Protein AF-M8BC32-F1 (afdb_monomer_lite)

Radius of gyration: 75.26 Å; chains: 1; bounding box: 162×46×226 Å

Structure (mmCIF, N/CA/C/O backbone):
data_AF-M8BC32-F1
#
_entry.id   AF-M8BC32-F1
#
loop_
_atom_site.group_PDB
_atom_site.id
_atom_site.type_symbol
_atom_site.label_atom_id
_atom_site.label_alt_id
_atom_site.label_comp_id
_atom_site.label_asym_id
_atom_site.label_entity_id
_atom_site.label_seq_id
_atom_site.pdbx_PDB_ins_code
_atom_site.Cartn_x
_atom_site.Cartn_y
_atom_site.Cartn_z
_atom_site.occupancy
_atom_site.B_iso_or_equiv
_atom_site.auth_seq_id
_atom_site.auth_comp_id
_atom_site.auth_asym_id
_atom_site.auth_atom_id
_atom_site.pdbx_PDB_model_num
ATOM 1 N N . MET A 1 1 ? -4.905 -1.608 87.304 1.00 57.81 1 MET A N 1
ATOM 2 C CA . MET A 1 1 ? -4.437 -0.904 86.087 1.00 57.81 1 MET A CA 1
ATOM 3 C C . MET A 1 1 ? -4.771 -1.686 84.819 1.00 57.81 1 MET A C 1
ATOM 5 O O . MET A 1 1 ? -4.807 -1.094 83.753 1.00 57.81 1 MET A O 1
ATOM 9 N N . ASP A 1 2 ? -5.109 -2.972 84.925 1.00 69.81 2 ASP A N 1
ATOM 10 C CA . ASP A 1 2 ? -5.163 -3.875 83.770 1.00 69.81 2 ASP A CA 1
ATOM 11 C C . ASP A 1 2 ? -6.435 -3.742 82.923 1.00 69.81 2 ASP A C 1
ATOM 13 O O . ASP A 1 2 ? -6.373 -3.816 81.703 1.00 69.81 2 ASP A O 1
ATOM 17 N N . GLN A 1 3 ? -7.583 -3.441 83.533 1.00 74.31 3 GLN A N 1
ATOM 18 C CA . GLN A 1 3 ? -8.871 -3.386 82.825 1.00 74.31 3 GLN A CA 1
ATOM 19 C C . GLN A 1 3 ? -8.953 -2.249 81.789 1.00 74.31 3 GLN A C 1
ATOM 21 O O . GLN A 1 3 ? -9.568 -2.403 80.740 1.00 74.31 3 GLN A O 1
ATOM 26 N N . ARG A 1 4 ? -8.278 -1.122 82.049 1.00 81.44 4 ARG A N 1
ATOM 27 C CA . ARG A 1 4 ? -8.217 0.015 81.119 1.00 81.44 4 ARG A CA 1
ATOM 28 C C . ARG A 1 4 ? -7.263 -0.241 79.953 1.00 81.44 4 ARG A C 1
ATOM 30 O O . ARG A 1 4 ? -7.534 0.218 78.853 1.00 81.44 4 ARG A O 1
ATOM 37 N N . ASN A 1 5 ? -6.205 -1.019 80.173 1.00 80.56 5 ASN A N 1
ATOM 38 C CA . ASN A 1 5 ? -5.308 -1.446 79.100 1.00 80.56 5 ASN A CA 1
ATOM 39 C C . ASN A 1 5 ? -5.997 -2.436 78.154 1.00 80.56 5 ASN A C 1
ATOM 41 O O . ASN A 1 5 ? -5.794 -2.346 76.949 1.00 80.56 5 ASN A O 1
ATOM 45 N N . TYR A 1 6 ? -6.857 -3.322 78.674 1.00 84.19 6 TYR A N 1
ATOM 46 C CA . TYR A 1 6 ? -7.689 -4.185 77.828 1.00 84.19 6 TYR A CA 1
ATOM 47 C C . TYR A 1 6 ? -8.683 -3.385 76.985 1.00 84.19 6 TYR A C 1
ATOM 49 O O . TYR A 1 6 ? -8.809 -3.650 75.797 1.00 84.19 6 TYR A O 1
ATOM 57 N N . GLN A 1 7 ? -9.337 -2.375 77.566 1.00 84.44 7 GLN A N 1
ATOM 58 C CA . GLN A 1 7 ? -10.263 -1.522 76.817 1.00 84.44 7 GLN A CA 1
ATOM 59 C C . GLN A 1 7 ? -9.554 -0.751 75.693 1.00 84.44 7 GLN A C 1
ATOM 61 O O . GLN A 1 7 ? -10.041 -0.723 74.570 1.00 84.44 7 GLN A O 1
ATOM 66 N N . ILE A 1 8 ? -8.369 -0.200 75.977 1.00 84.56 8 ILE A N 1
ATOM 67 C CA . ILE A 1 8 ? -7.544 0.490 74.976 1.00 84.56 8 ILE A CA 1
ATOM 68 C C . ILE A 1 8 ? -7.103 -0.477 73.872 1.00 84.56 8 ILE A C 1
ATOM 70 O O . ILE A 1 8 ? -7.125 -0.107 72.708 1.00 84.56 8 ILE A O 1
ATOM 74 N N . ALA A 1 9 ? -6.732 -1.716 74.204 1.00 85.06 9 ALA A N 1
ATOM 75 C CA . ALA A 1 9 ? -6.360 -2.710 73.197 1.00 85.06 9 ALA A CA 1
ATOM 76 C C . ALA A 1 9 ? -7.530 -3.060 72.260 1.00 85.06 9 ALA A C 1
ATOM 78 O O . ALA A 1 9 ? -7.315 -3.239 71.066 1.00 85.06 9 ALA A O 1
ATOM 79 N N . ILE A 1 10 ? -8.758 -3.115 72.786 1.00 84.50 10 ILE A N 1
ATOM 80 C CA . ILE A 1 10 ? -9.965 -3.362 71.986 1.00 84.50 10 ILE A CA 1
ATOM 81 C C . ILE A 1 10 ? -10.270 -2.158 71.089 1.00 84.50 10 ILE A C 1
ATOM 83 O O . ILE A 1 10 ? -10.428 -2.336 69.888 1.00 84.50 10 ILE A O 1
ATOM 87 N N . GLU A 1 11 ? -10.276 -0.940 71.640 1.00 86.38 11 GLU A N 1
ATOM 88 C CA . GLU A 1 11 ? -10.515 0.290 70.867 1.00 86.38 11 GLU A CA 1
ATOM 89 C C . GLU A 1 11 ? -9.455 0.496 69.774 1.00 86.38 11 GLU A C 1
ATOM 91 O O . GLU A 1 11 ? -9.782 0.894 68.658 1.00 86.38 11 GLU A O 1
ATOM 96 N N . VAL A 1 12 ? -8.186 0.185 70.061 1.00 84.12 12 VAL A N 1
ATOM 97 C CA . VAL A 1 12 ? -7.106 0.221 69.065 1.00 84.12 12 VAL A CA 1
ATOM 98 C C . VAL A 1 12 ? -7.327 -0.839 67.985 1.00 84.12 12 VAL A C 1
ATOM 100 O O . VAL A 1 12 ? -7.211 -0.501 66.815 1.00 84.12 12 VAL A O 1
ATOM 103 N N . SER A 1 13 ? -7.720 -2.071 68.327 1.00 83.44 13 SER A N 1
ATOM 104 C CA . SER A 1 13 ? -8.059 -3.095 67.323 1.00 83.44 13 SER A CA 1
ATOM 105 C C . SER A 1 13 ? -9.276 -2.729 66.466 1.00 83.44 13 SER A C 1
ATOM 107 O O . SER A 1 13 ? -9.277 -3.007 65.270 1.00 83.44 13 SER A O 1
ATOM 109 N N . GLU A 1 14 ? -10.303 -2.099 67.037 1.00 82.50 14 GLU A N 1
ATOM 110 C CA . GLU A 1 14 ? -11.478 -1.632 66.287 1.00 82.50 14 GLU A CA 1
ATOM 111 C C . GLU A 1 14 ? -11.123 -0.473 65.344 1.00 82.50 14 GLU A C 1
ATOM 113 O O . GLU A 1 14 ? -11.560 -0.459 64.193 1.00 82.50 14 GLU A O 1
ATOM 118 N N . LEU A 1 15 ? -10.282 0.466 65.791 1.00 81.62 15 LEU A N 1
ATOM 119 C CA . LEU A 1 15 ? -9.769 1.549 64.948 1.00 81.62 15 LEU A CA 1
ATOM 120 C C . LEU A 1 15 ? -8.822 1.033 63.858 1.00 81.62 15 LEU A C 1
ATOM 122 O O . LEU A 1 15 ? -8.904 1.494 62.724 1.00 81.62 15 LEU A O 1
ATOM 126 N N . GLU A 1 16 ? -7.963 0.059 64.155 1.00 77.81 16 GLU A N 1
ATOM 127 C CA . GLU A 1 16 ? -7.108 -0.599 63.159 1.00 77.81 16 GLU A CA 1
ATOM 128 C C . GLU A 1 16 ? -7.942 -1.346 62.109 1.00 77.81 16 GLU A C 1
ATOM 130 O O . GLU A 1 16 ? -7.638 -1.260 60.920 1.00 77.81 16 GLU A O 1
ATOM 135 N N . ALA A 1 17 ? -9.032 -2.004 62.514 1.00 74.44 17 ALA A N 1
ATOM 136 C CA . ALA A 1 17 ? -9.960 -2.664 61.596 1.00 74.44 17 ALA A CA 1
ATOM 137 C C . ALA A 1 17 ? -10.772 -1.675 60.740 1.00 74.44 17 ALA A C 1
ATOM 139 O O . ALA A 1 17 ? -11.082 -1.986 59.594 1.00 74.44 17 ALA A O 1
ATOM 140 N N . ALA A 1 18 ? -11.103 -0.492 61.270 1.00 72.94 18 ALA A N 1
ATOM 141 C CA . ALA A 1 18 ? -11.827 0.552 60.540 1.00 72.94 18 ALA A CA 1
ATOM 142 C C . ALA A 1 18 ? -10.930 1.381 59.601 1.00 72.94 18 ALA A C 1
ATOM 144 O O . ALA A 1 18 ? -11.410 1.917 58.604 1.00 72.94 18 ALA A O 1
ATOM 145 N N . VAL A 1 19 ? -9.638 1.514 59.923 1.00 72.62 19 VAL A N 1
ATOM 146 C CA . VAL A 1 19 ? -8.642 2.221 59.097 1.00 72.62 19 VAL A CA 1
ATOM 147 C C . VAL A 1 19 ? -8.053 1.307 58.020 1.00 72.62 19 VAL A C 1
ATOM 149 O O . VAL A 1 19 ? -7.638 1.794 56.967 1.00 72.62 19 VAL A O 1
ATOM 152 N N . ALA A 1 20 ? -8.021 -0.009 58.247 1.00 68.88 20 ALA A N 1
ATOM 153 C CA . ALA A 1 20 ? -7.643 -0.964 57.219 1.00 68.88 20 ALA A CA 1
ATOM 154 C C . ALA A 1 20 ? -8.700 -0.959 56.096 1.00 68.88 20 ALA A C 1
ATOM 156 O O . ALA A 1 20 ? -9.866 -1.257 56.364 1.00 68.88 20 ALA A O 1
ATOM 157 N N . PRO A 1 21 ? -8.331 -0.639 54.839 1.00 64.62 21 PRO A N 1
ATOM 158 C CA . PRO A 1 21 ? -9.264 -0.771 53.730 1.00 64.62 21 PRO A CA 1
ATOM 159 C C . PRO A 1 21 ? -9.751 -2.225 53.667 1.00 64.62 21 PRO A C 1
ATOM 161 O O . PRO A 1 21 ? -8.945 -3.142 53.876 1.00 64.62 21 PRO A O 1
ATOM 164 N N . PRO A 1 22 ? -11.047 -2.467 53.398 1.00 70.94 22 PRO A N 1
ATOM 165 C CA . PRO A 1 22 ? -11.573 -3.819 53.346 1.00 70.94 22 PRO A CA 1
ATOM 166 C C . PRO A 1 22 ? -10.760 -4.635 52.328 1.00 70.94 22 PRO A C 1
ATOM 168 O O . PRO A 1 22 ? -10.463 -4.144 51.233 1.00 70.94 22 PRO A O 1
ATOM 171 N N . PRO A 1 23 ? -10.374 -5.880 52.661 1.00 70.88 23 PRO A N 1
ATOM 172 C CA . PRO A 1 23 ? -9.432 -6.664 51.861 1.00 70.88 23 PRO A CA 1
ATOM 173 C C . PRO A 1 23 ? -9.908 -6.844 50.413 1.00 70.88 23 PRO A C 1
ATOM 175 O O . PRO A 1 23 ? -9.095 -6.847 49.495 1.00 70.88 23 PRO A O 1
ATOM 178 N N . ALA A 1 24 ? -11.225 -6.885 50.197 1.00 73.44 24 ALA A N 1
ATOM 179 C CA . ALA A 1 24 ? -11.831 -6.960 48.872 1.00 73.44 24 ALA A CA 1
ATOM 180 C C . ALA A 1 24 ? -11.574 -5.712 48.002 1.00 73.44 24 ALA A C 1
ATOM 182 O O . ALA A 1 24 ? -11.298 -5.850 46.811 1.00 73.44 24 ALA A O 1
ATOM 183 N N . GLU A 1 25 ? -11.627 -4.502 48.570 1.00 78.81 25 GLU A N 1
ATOM 184 C CA . GLU A 1 25 ? -11.363 -3.260 47.826 1.00 78.81 25 GLU A CA 1
ATOM 185 C C . GLU A 1 25 ? -9.873 -3.097 47.532 1.00 78.81 25 GLU A C 1
ATOM 187 O O . GLU A 1 25 ? -9.503 -2.739 46.416 1.00 78.81 25 GLU A O 1
ATOM 192 N N . SER A 1 26 ? -9.013 -3.428 48.500 1.00 78.50 26 SER A N 1
ATOM 193 C CA . SER A 1 26 ? -7.557 -3.426 48.314 1.00 78.50 26 SER A CA 1
ATOM 194 C C . SER A 1 26 ? -7.128 -4.411 47.220 1.00 78.50 26 SER A C 1
ATOM 196 O O . SER A 1 26 ? -6.358 -4.060 46.327 1.00 78.50 26 SER A O 1
ATOM 198 N N . GLU A 1 27 ? -7.695 -5.622 47.209 1.00 84.12 27 GLU A N 1
ATOM 199 C CA . GLU A 1 27 ? -7.459 -6.593 46.139 1.00 84.12 27 GLU A CA 1
ATOM 200 C C . GLU A 1 27 ? -8.025 -6.136 44.790 1.00 84.12 27 GLU A C 1
ATOM 202 O O . GLU A 1 27 ? -7.376 -6.326 43.764 1.00 84.12 27 GLU A O 1
ATOM 207 N N . SER A 1 28 ? -9.216 -5.529 44.762 1.00 86.00 28 SER A N 1
ATOM 208 C CA . SER A 1 28 ? -9.818 -5.000 43.530 1.00 86.00 28 SER A CA 1
ATOM 209 C C . SER A 1 28 ? -8.976 -3.876 42.924 1.00 86.00 28 SER A C 1
ATOM 211 O O . SER A 1 28 ? -8.734 -3.860 41.717 1.00 86.00 28 SER A O 1
ATOM 213 N N . LEU A 1 29 ? -8.500 -2.947 43.755 1.00 86.75 29 LEU A N 1
ATOM 214 C CA . LEU A 1 29 ? -7.602 -1.874 43.336 1.00 86.75 29 LEU A CA 1
ATOM 215 C C . LEU A 1 29 ? -6.247 -2.429 42.896 1.00 86.75 29 LEU A C 1
ATOM 217 O O . LEU A 1 29 ? -5.724 -1.992 41.877 1.00 86.75 29 LEU A O 1
ATOM 221 N N . SER A 1 30 ? -5.704 -3.426 43.601 1.00 89.25 30 SER A N 1
ATOM 222 C CA . SER A 1 30 ? -4.452 -4.081 43.211 1.00 89.25 30 SER A CA 1
ATOM 223 C C . SER A 1 30 ? -4.571 -4.818 41.875 1.00 89.25 30 SER A C 1
ATOM 225 O O . SER A 1 30 ? -3.627 -4.779 41.090 1.00 89.25 30 SER A O 1
ATOM 227 N N . ARG A 1 31 ? -5.709 -5.473 41.598 1.00 90.75 31 ARG A N 1
ATOM 228 C CA . ARG A 1 31 ? -5.979 -6.102 40.293 1.00 90.75 31 ARG A CA 1
ATOM 229 C C . ARG A 1 31 ? -6.083 -5.043 39.196 1.00 90.75 31 ARG A C 1
ATOM 231 O O . ARG A 1 31 ? -5.357 -5.128 38.218 1.00 90.75 31 ARG A O 1
ATOM 238 N N . SER A 1 32 ? -6.873 -3.991 39.416 1.00 92.44 32 SER A N 1
ATOM 239 C CA . SER A 1 32 ? -7.025 -2.877 38.466 1.00 92.44 32 SER A CA 1
ATOM 240 C C . SER A 1 32 ? -5.700 -2.165 38.160 1.00 92.44 32 SER A C 1
ATOM 242 O O . SER A 1 32 ? -5.402 -1.875 37.003 1.00 92.44 32 SER A O 1
ATOM 244 N N . LEU A 1 33 ? -4.862 -1.922 39.174 1.00 91.69 33 LEU A N 1
ATOM 245 C CA . LEU A 1 33 ? -3.521 -1.367 38.980 1.00 91.69 33 LEU A CA 1
ATOM 246 C C . LEU A 1 33 ? -2.633 -2.315 38.174 1.00 91.69 33 LEU A C 1
ATOM 248 O O . LEU A 1 33 ? -1.981 -1.861 37.243 1.00 91.69 33 LEU A O 1
ATOM 252 N N . SER A 1 34 ? -2.654 -3.615 38.478 1.00 93.88 34 SER A N 1
ATOM 253 C CA . SER A 1 34 ? -1.915 -4.622 37.708 1.00 93.88 34 SER A CA 1
ATOM 254 C C . SER A 1 34 ? -2.356 -4.664 36.242 1.00 93.88 34 SER A C 1
ATOM 256 O O . SER A 1 34 ? -1.508 -4.752 35.356 1.00 93.88 34 SER A O 1
ATOM 258 N N . ASP A 1 35 ? -3.660 -4.569 35.975 1.00 93.81 35 ASP A N 1
ATOM 259 C CA . ASP A 1 35 ? -4.208 -4.556 34.616 1.00 93.81 35 ASP A CA 1
ATOM 260 C C . ASP A 1 35 ? -3.777 -3.292 33.855 1.00 93.81 35 ASP A C 1
ATOM 262 O O . ASP A 1 35 ? -3.344 -3.368 32.705 1.00 93.81 35 ASP A O 1
ATOM 266 N N . ARG A 1 36 ? -3.811 -2.123 34.511 1.00 93.44 36 ARG A N 1
ATOM 267 C CA . ARG A 1 36 ? -3.325 -0.860 33.929 1.00 93.44 36 ARG A CA 1
ATOM 268 C C . ARG A 1 36 ? -1.818 -0.860 33.703 1.00 93.44 36 ARG A C 1
ATOM 270 O O . ARG A 1 36 ? -1.356 -0.326 32.701 1.00 93.44 36 ARG A O 1
ATOM 277 N N . GLU A 1 37 ? -1.044 -1.455 34.601 1.00 95.12 37 GLU A N 1
ATOM 278 C CA . GLU A 1 37 ? 0.407 -1.591 34.460 1.00 95.12 37 GLU A CA 1
ATOM 279 C C . GLU A 1 37 ? 0.766 -2.518 33.286 1.00 95.12 37 GLU A C 1
ATOM 281 O O . GLU A 1 37 ? 1.699 -2.231 32.528 1.00 95.12 37 GLU A O 1
ATOM 286 N N . ALA A 1 38 ? -0.017 -3.583 33.079 1.00 94.94 38 ALA A N 1
ATOM 287 C CA . ALA A 1 38 ? 0.089 -4.448 31.908 1.00 94.94 38 ALA A CA 1
ATOM 288 C C . ALA A 1 38 ? -0.270 -3.707 30.606 1.00 94.94 38 ALA A C 1
ATOM 290 O O . ALA A 1 38 ? 0.480 -3.793 29.636 1.00 94.94 38 ALA A O 1
ATOM 291 N N . GLU A 1 39 ? -1.353 -2.922 30.592 1.00 95.88 39 GLU A N 1
ATOM 292 C CA . GLU A 1 39 ? -1.764 -2.104 29.438 1.00 95.88 39 GLU A CA 1
ATOM 293 C C . GLU A 1 39 ? -0.714 -1.035 29.087 1.00 95.88 39 GLU A C 1
ATOM 295 O O . GLU A 1 39 ? -0.328 -0.889 27.929 1.00 95.88 39 GLU A O 1
ATOM 300 N N . ILE A 1 40 ? -0.173 -0.336 30.090 1.00 95.00 40 ILE A N 1
ATOM 301 C CA . ILE A 1 40 ? 0.920 0.631 29.910 1.00 95.00 40 ILE A CA 1
ATOM 302 C C . ILE A 1 40 ? 2.170 -0.056 29.354 1.00 95.00 40 ILE A C 1
ATOM 304 O O . ILE A 1 40 ? 2.867 0.526 28.524 1.00 95.00 40 ILE A O 1
ATOM 308 N N . SER A 1 41 ? 2.472 -1.274 29.805 1.00 95.25 41 SER A N 1
ATOM 309 C CA . SER A 1 41 ? 3.624 -2.030 29.305 1.00 95.25 41 SER A CA 1
ATOM 310 C C . SER A 1 41 ? 3.426 -2.428 27.842 1.00 95.25 41 SER A C 1
ATOM 312 O O . SER A 1 41 ? 4.317 -2.191 27.033 1.00 95.25 41 SER A O 1
ATOM 314 N N . ALA A 1 42 ? 2.234 -2.909 27.478 1.00 95.88 42 ALA A N 1
ATOM 315 C CA . ALA A 1 42 ? 1.892 -3.224 26.092 1.00 95.88 42 ALA A CA 1
ATOM 316 C C . ALA A 1 42 ? 1.975 -1.991 25.173 1.00 95.88 42 ALA A C 1
ATOM 318 O O . ALA A 1 42 ? 2.574 -2.060 24.103 1.00 95.88 42 ALA A O 1
ATOM 319 N N . LEU A 1 43 ? 1.447 -0.842 25.610 1.00 95.69 43 LEU A N 1
ATOM 320 C CA . LEU A 1 43 ? 1.538 0.412 24.854 1.00 95.69 43 LEU A CA 1
ATOM 321 C C . LEU A 1 43 ? 2.986 0.899 24.707 1.00 95.69 43 LEU A C 1
ATOM 323 O O . LEU A 1 43 ? 3.355 1.416 23.656 1.00 95.69 43 LEU A O 1
ATOM 327 N N . ARG A 1 44 ? 3.828 0.734 25.735 1.00 96.69 44 ARG A N 1
ATOM 328 C CA . ARG A 1 44 ? 5.263 1.060 25.646 1.00 96.69 44 ARG A CA 1
ATOM 329 C C . ARG A 1 44 ? 5.978 0.179 24.627 1.00 96.69 44 ARG A C 1
ATOM 331 O O . ARG A 1 44 ? 6.777 0.701 23.853 1.00 96.69 44 ARG A O 1
ATOM 338 N N . ASP A 1 45 ? 5.675 -1.115 24.606 1.00 96.00 45 ASP A N 1
ATOM 339 C CA . ASP A 1 45 ? 6.234 -2.047 23.624 1.00 96.00 45 ASP A CA 1
ATOM 340 C C . ASP A 1 45 ? 5.778 -1.698 22.198 1.00 96.00 45 ASP A C 1
ATOM 342 O O . ASP A 1 45 ? 6.574 -1.741 21.256 1.00 96.00 45 ASP A O 1
ATOM 346 N N . GLU A 1 46 ? 4.518 -1.286 22.029 1.00 96.69 46 GLU A N 1
ATOM 347 C CA . GLU A 1 46 ? 3.987 -0.829 20.743 1.00 96.69 46 GLU A CA 1
ATOM 348 C C . GLU A 1 46 ? 4.660 0.466 20.268 1.00 96.69 46 GLU A C 1
ATOM 350 O O . GLU A 1 46 ? 5.100 0.542 19.119 1.00 96.69 46 GLU A O 1
ATOM 355 N N . VAL A 1 47 ? 4.822 1.457 21.151 1.00 94.94 47 VAL A N 1
ATOM 356 C CA . VAL A 1 47 ? 5.547 2.701 20.846 1.00 94.94 47 VAL A CA 1
ATOM 357 C C . VAL A 1 47 ? 6.991 2.398 20.450 1.00 94.94 47 VAL A C 1
ATOM 359 O O . VAL A 1 47 ? 7.433 2.861 19.402 1.00 94.94 47 VAL A O 1
ATOM 362 N N . ALA A 1 48 ? 7.697 1.552 21.204 1.00 95.81 48 ALA A N 1
ATOM 363 C CA . ALA A 1 48 ? 9.062 1.150 20.871 1.00 95.81 48 ALA A CA 1
ATOM 364 C C . ALA A 1 48 ? 9.138 0.415 19.517 1.00 95.81 48 ALA A C 1
ATOM 366 O O . ALA A 1 48 ? 10.077 0.612 18.742 1.00 95.81 48 ALA A O 1
ATOM 367 N N . SER A 1 49 ? 8.135 -0.411 19.194 1.00 95.88 49 SER A N 1
ATOM 368 C CA . SER A 1 49 ? 8.028 -1.070 17.887 1.00 95.88 49 SER A CA 1
ATOM 369 C C . SER A 1 49 ? 7.832 -0.067 16.746 1.00 95.88 49 SER A C 1
ATOM 371 O O . SER A 1 49 ? 8.462 -0.196 15.692 1.00 95.88 49 SER A O 1
ATOM 373 N N . LEU A 1 50 ? 6.971 0.935 16.935 1.00 91.88 50 LEU A N 1
ATOM 374 C CA . LEU A 1 50 ? 6.717 1.984 15.946 1.00 91.88 50 LEU A CA 1
ATOM 375 C C . LEU A 1 50 ? 7.932 2.899 15.758 1.00 91.88 50 LEU A C 1
ATOM 377 O O . LEU A 1 50 ? 8.288 3.191 14.617 1.00 91.88 50 LEU A O 1
ATOM 381 N N . GLU A 1 51 ? 8.615 3.277 16.839 1.00 91.25 51 GLU A N 1
ATOM 382 C CA . GLU A 1 51 ? 9.878 4.023 16.792 1.00 91.25 51 GLU A CA 1
ATOM 383 C C . GLU A 1 51 ? 10.947 3.247 16.012 1.00 91.25 51 GLU A C 1
ATOM 385 O O . GLU A 1 51 ? 11.544 3.789 15.083 1.00 91.25 51 GLU A O 1
ATOM 390 N N . ALA A 1 52 ? 11.113 1.946 16.279 1.00 91.75 52 ALA A N 1
ATOM 391 C CA . ALA A 1 52 ? 12.052 1.103 15.537 1.00 91.75 52 ALA A CA 1
ATOM 392 C C . ALA A 1 52 ? 11.711 1.008 14.036 1.00 91.75 52 ALA A C 1
ATOM 394 O O . ALA A 1 52 ? 12.608 1.014 13.188 1.00 91.75 52 ALA A O 1
ATOM 395 N N . LYS A 1 53 ? 10.420 0.949 13.679 1.00 92.00 53 LYS A N 1
ATOM 396 C CA . LYS A 1 53 ? 9.973 0.982 12.274 1.00 92.00 53 LYS A CA 1
ATOM 397 C C . LYS A 1 53 ? 10.254 2.335 11.619 1.00 92.00 53 LYS A C 1
ATOM 399 O O . LYS A 1 53 ? 10.700 2.360 10.473 1.00 92.00 53 LYS A O 1
ATOM 404 N N . MET A 1 54 ? 10.026 3.444 12.324 1.00 87.25 54 MET A N 1
ATOM 405 C CA . MET A 1 54 ? 10.357 4.785 11.833 1.00 87.25 54 MET A CA 1
ATOM 406 C C . MET A 1 54 ? 11.862 4.948 11.611 1.00 87.25 54 MET A C 1
ATOM 408 O O . MET A 1 54 ? 12.284 5.443 10.565 1.00 87.25 54 MET A O 1
ATOM 412 N N . ASP A 1 55 ? 12.674 4.481 12.556 1.00 87.62 55 ASP A N 1
ATOM 413 C CA . ASP A 1 55 ? 14.132 4.496 12.467 1.00 87.62 55 ASP A CA 1
ATOM 414 C C . ASP A 1 55 ? 14.627 3.691 11.257 1.00 87.62 55 ASP A C 1
ATOM 416 O O . ASP A 1 55 ? 15.495 4.155 10.515 1.00 87.62 55 ASP A O 1
ATOM 420 N N . ALA A 1 56 ? 14.017 2.530 10.993 1.00 89.31 56 ALA A N 1
ATOM 421 C CA . ALA A 1 56 ? 14.321 1.705 9.826 1.00 89.31 56 ALA A CA 1
ATOM 422 C C . ALA A 1 56 ? 13.930 2.363 8.485 1.00 89.31 56 ALA A C 1
ATOM 424 O O . ALA A 1 56 ? 14.540 2.061 7.458 1.00 89.31 56 ALA A O 1
ATOM 425 N N . GLN A 1 57 ? 12.948 3.272 8.467 1.00 87.94 57 GLN A N 1
ATOM 426 C CA . GLN A 1 57 ? 12.529 3.994 7.257 1.00 87.94 57 GLN A CA 1
ATOM 427 C C . GLN A 1 57 ? 13.405 5.214 6.930 1.00 87.94 57 GLN A C 1
ATOM 429 O O . GLN A 1 57 ? 13.485 5.601 5.762 1.00 87.94 57 GLN A O 1
ATOM 434 N N . ARG A 1 58 ? 14.105 5.801 7.912 1.00 87.62 58 ARG A N 1
ATOM 435 C CA . ARG A 1 58 ? 15.009 6.949 7.690 1.00 87.62 58 ARG A CA 1
ATOM 436 C C . ARG A 1 58 ? 16.057 6.733 6.586 1.00 87.62 58 ARG A C 1
ATOM 438 O O . ARG A 1 58 ? 16.159 7.612 5.728 1.00 87.62 58 ARG A O 1
ATOM 445 N N . PRO A 1 59 ? 16.810 5.612 6.532 1.00 89.69 59 PRO A N 1
ATOM 446 C CA . PRO A 1 59 ? 17.786 5.399 5.463 1.00 89.69 59 PRO A CA 1
ATOM 447 C C . PRO A 1 59 ? 17.128 5.281 4.084 1.00 89.69 59 PRO A C 1
ATOM 449 O O . PRO A 1 59 ? 17.654 5.817 3.114 1.00 89.69 59 PRO A O 1
ATOM 452 N N . VAL A 1 60 ? 15.945 4.662 3.997 1.00 90.25 60 VAL A N 1
ATOM 453 C CA . VAL A 1 60 ? 15.198 4.529 2.735 1.00 90.25 60 VAL A CA 1
ATOM 454 C C . VAL A 1 60 ? 14.786 5.902 2.202 1.00 90.25 60 VAL A C 1
ATOM 456 O O . VAL A 1 60 ? 14.948 6.190 1.019 1.00 90.25 60 VAL A O 1
ATOM 459 N N . LEU A 1 61 ? 14.297 6.778 3.080 1.00 89.06 61 LEU A N 1
ATOM 460 C CA . LEU A 1 61 ? 13.952 8.160 2.742 1.00 89.06 61 LEU A CA 1
ATOM 461 C C . LEU A 1 61 ? 15.168 8.971 2.285 1.00 89.06 61 LEU A C 1
ATOM 463 O O . LEU A 1 61 ? 15.090 9.682 1.282 1.00 89.06 61 LEU A O 1
ATOM 467 N N . ALA A 1 62 ? 16.300 8.837 2.978 1.00 88.69 62 ALA A N 1
ATOM 468 C CA . ALA A 1 62 ? 17.543 9.494 2.588 1.00 88.69 62 ALA A CA 1
ATOM 469 C C . ALA A 1 62 ? 18.024 9.026 1.200 1.00 88.69 62 ALA A C 1
ATOM 471 O O . ALA A 1 62 ? 18.398 9.850 0.360 1.00 88.69 62 ALA A O 1
ATOM 472 N N . GLU A 1 63 ? 17.953 7.721 0.920 1.00 90.69 63 GLU A N 1
ATOM 473 C CA . GLU A 1 63 ? 18.270 7.158 -0.396 1.00 90.69 63 GLU A CA 1
ATOM 474 C C . GLU A 1 63 ? 17.324 7.667 -1.490 1.00 90.69 63 GLU A C 1
ATOM 476 O O . GLU A 1 63 ? 17.788 8.042 -2.568 1.00 90.69 63 GLU A O 1
ATOM 481 N N . GLN A 1 64 ? 16.015 7.738 -1.225 1.00 91.12 64 GLN A N 1
ATOM 482 C CA . GLN A 1 64 ? 15.030 8.260 -2.178 1.00 91.12 64 GLN A CA 1
ATOM 483 C C . GLN A 1 64 ? 15.296 9.723 -2.544 1.00 91.12 64 GLN A C 1
ATOM 485 O O . GLN A 1 64 ? 15.324 10.054 -3.730 1.00 91.12 64 GLN A O 1
ATOM 490 N N . ILE A 1 65 ? 15.553 10.581 -1.552 1.00 90.12 65 ILE A N 1
ATOM 491 C CA . ILE A 1 65 ? 15.903 11.992 -1.775 1.00 90.12 65 ILE A CA 1
ATOM 492 C C . ILE A 1 65 ? 17.191 12.091 -2.605 1.00 90.12 65 ILE A C 1
ATOM 494 O O . ILE A 1 65 ? 17.252 12.851 -3.573 1.00 90.12 65 ILE A O 1
ATOM 498 N N . GLY A 1 66 ? 18.201 11.275 -2.286 1.00 89.81 66 GLY A N 1
ATOM 499 C CA . GLY A 1 66 ? 19.447 11.212 -3.052 1.00 89.81 66 GLY A CA 1
ATOM 500 C C . GLY A 1 66 ? 19.244 10.753 -4.501 1.00 89.81 66 GLY A C 1
ATOM 501 O O . GLY A 1 66 ? 19.846 11.304 -5.423 1.00 89.81 66 GLY A O 1
ATOM 502 N N . CYS A 1 67 ? 18.375 9.769 -4.734 1.00 91.00 67 CYS A N 1
ATOM 503 C CA . CYS A 1 67 ? 18.012 9.309 -6.074 1.00 91.00 67 CYS A CA 1
ATOM 504 C C . CYS A 1 67 ? 17.258 10.379 -6.870 1.00 91.00 67 CYS A C 1
ATOM 506 O O . CYS A 1 67 ? 17.618 10.624 -8.019 1.00 91.00 67 CYS A O 1
ATOM 508 N N . ALA A 1 68 ? 16.269 11.042 -6.267 1.00 91.31 68 ALA A N 1
ATOM 509 C CA . ALA A 1 68 ? 15.519 12.115 -6.915 1.00 91.31 68 ALA A CA 1
ATOM 510 C C . ALA A 1 68 ? 16.432 13.281 -7.322 1.00 91.31 68 ALA A C 1
ATOM 512 O O . ALA A 1 68 ? 16.341 13.766 -8.448 1.00 91.31 68 ALA A O 1
ATOM 513 N N . SER A 1 69 ? 17.367 13.664 -6.446 1.00 89.94 69 SER A N 1
ATOM 514 C CA . SER A 1 69 ? 18.355 14.710 -6.726 1.00 89.94 69 SER A CA 1
ATOM 515 C C . SER A 1 69 ? 19.274 14.347 -7.901 1.00 89.94 69 SER A C 1
ATOM 517 O O . SER A 1 69 ? 19.403 15.113 -8.854 1.00 89.94 69 SER A O 1
ATOM 519 N N . ARG A 1 70 ? 19.834 13.127 -7.907 1.00 91.94 70 ARG A N 1
ATOM 520 C CA . ARG A 1 70 ? 20.672 12.649 -9.024 1.00 91.94 70 ARG A CA 1
ATOM 521 C C . ARG A 1 70 ? 19.912 12.600 -10.346 1.00 91.94 70 ARG A C 1
ATOM 523 O O . ARG A 1 70 ? 20.429 13.068 -11.354 1.00 91.94 70 ARG A O 1
ATOM 530 N N . LEU A 1 71 ? 18.687 12.068 -10.339 1.00 91.94 71 LEU A N 1
ATOM 531 C CA . LEU A 1 71 ? 17.842 12.018 -11.534 1.00 91.94 71 LEU A CA 1
ATOM 532 C C . LEU A 1 71 ? 17.557 13.420 -12.074 1.00 91.94 71 LEU A C 1
ATOM 534 O O . LEU A 1 71 ? 17.642 13.640 -13.280 1.00 91.94 71 LEU A O 1
ATOM 538 N N . TYR A 1 72 ? 17.251 14.369 -11.191 1.00 92.38 72 TYR A N 1
ATOM 539 C CA . TYR A 1 72 ? 17.045 15.764 -11.562 1.00 92.38 72 TYR A CA 1
ATOM 540 C C . TYR A 1 72 ? 18.284 16.355 -12.253 1.00 92.38 72 TYR A C 1
ATOM 542 O O . TYR A 1 72 ? 18.169 16.919 -13.344 1.00 92.38 72 TYR A O 1
ATOM 550 N N . ASP A 1 73 ? 19.470 16.177 -11.666 1.00 90.69 73 ASP A N 1
ATOM 551 C CA . ASP A 1 73 ? 20.725 16.709 -12.207 1.00 90.69 73 ASP A CA 1
ATOM 552 C C . ASP A 1 73 ? 21.100 16.072 -13.555 1.00 90.69 73 ASP A C 1
ATOM 554 O O . ASP A 1 73 ? 21.508 16.772 -14.486 1.00 90.69 73 ASP A O 1
ATOM 558 N N . GLU A 1 74 ? 20.939 14.754 -13.693 1.00 93.25 74 GLU A N 1
ATOM 559 C CA . GLU A 1 74 ? 21.190 14.029 -14.944 1.00 93.25 74 GLU A CA 1
ATOM 560 C C . GLU A 1 74 ? 20.231 14.473 -16.055 1.00 93.25 74 GLU A C 1
ATOM 562 O O . GLU A 1 74 ? 20.654 14.775 -17.174 1.00 93.25 74 GLU A O 1
ATOM 567 N N . LEU A 1 75 ? 18.935 14.580 -15.755 1.00 93.31 75 LEU A N 1
ATOM 568 C CA . LEU A 1 75 ? 17.942 15.031 -16.726 1.00 93.31 75 LEU A CA 1
ATOM 569 C C . LEU A 1 75 ? 18.165 16.491 -17.121 1.00 93.31 75 LEU A C 1
ATOM 571 O O . LEU A 1 75 ? 18.037 16.834 -18.297 1.00 93.31 75 LEU A O 1
ATOM 575 N N . ARG A 1 76 ? 18.573 17.347 -16.180 1.00 91.25 76 ARG A N 1
ATOM 576 C CA . ARG A 1 76 ? 18.955 18.727 -16.484 1.00 91.25 76 ARG A CA 1
ATOM 577 C C . ARG A 1 76 ? 20.145 18.782 -17.442 1.00 91.25 76 ARG A C 1
ATOM 579 O O . ARG A 1 76 ? 20.124 19.589 -18.369 1.00 91.25 76 ARG A O 1
ATOM 586 N N . GLN A 1 77 ? 21.142 17.908 -17.289 1.00 92.62 77 GLN A N 1
ATOM 587 C CA . GLN A 1 77 ? 22.248 17.797 -18.251 1.00 92.62 77 GLN A CA 1
ATOM 588 C C . GLN A 1 77 ? 21.767 17.360 -19.642 1.00 92.62 77 GLN A C 1
ATOM 590 O O . GLN A 1 77 ? 22.225 17.902 -20.647 1.00 92.62 77 GLN A O 1
ATOM 595 N N . VAL A 1 78 ? 20.810 16.431 -19.725 1.00 94.50 78 VAL A N 1
ATOM 596 C CA . VAL A 1 78 ? 20.202 16.042 -21.010 1.00 94.50 78 VAL A CA 1
ATOM 597 C C . VAL A 1 78 ? 19.508 17.234 -21.669 1.00 94.50 78 VAL A C 1
ATOM 599 O O . VAL A 1 78 ? 19.694 17.458 -22.866 1.00 94.50 78 VAL A O 1
ATOM 602 N N . VAL A 1 79 ? 18.757 18.033 -20.903 1.00 92.94 79 VAL A N 1
ATOM 603 C CA . VAL A 1 79 ? 18.145 19.263 -21.427 1.00 92.94 79 VAL A CA 1
ATOM 604 C C . VAL A 1 79 ? 19.226 20.250 -21.876 1.00 92.94 79 VAL A C 1
ATOM 606 O O . VAL A 1 79 ? 19.115 20.761 -22.984 1.00 92.94 79 VAL A O 1
ATOM 609 N N . MET A 1 80 ? 20.308 20.449 -21.108 1.00 92.12 80 MET A N 1
ATOM 610 C CA . MET A 1 80 ? 21.428 21.334 -21.485 1.00 92.12 80 MET A CA 1
ATOM 611 C C . MET A 1 80 ? 22.042 20.979 -22.847 1.00 92.12 80 MET A C 1
ATOM 613 O O . MET A 1 80 ? 22.387 21.877 -23.612 1.00 92.12 80 MET A O 1
ATOM 617 N N . LEU A 1 81 ? 22.188 19.686 -23.160 1.00 92.00 81 LEU A N 1
ATOM 618 C CA . LEU A 1 81 ? 22.766 19.228 -24.431 1.00 92.00 81 LEU A CA 1
ATOM 619 C C . LEU A 1 81 ? 21.877 19.538 -25.642 1.00 92.00 81 LEU A C 1
ATOM 621 O O . LEU A 1 81 ? 22.375 19.658 -26.762 1.00 92.00 81 LEU A O 1
ATOM 625 N N . VAL A 1 82 ? 20.567 19.639 -25.427 1.00 92.38 82 VAL A N 1
ATOM 626 C CA . VAL A 1 82 ? 19.579 19.841 -26.491 1.00 92.38 82 VAL A CA 1
ATOM 627 C C . VAL A 1 82 ? 19.154 21.306 -26.606 1.00 92.38 82 VAL A C 1
ATOM 629 O O . VAL A 1 82 ? 18.937 21.797 -27.715 1.00 92.38 82 VAL A O 1
ATOM 632 N N . ASP A 1 83 ? 19.026 21.989 -25.471 1.00 91.25 83 ASP A N 1
ATOM 633 C CA . ASP A 1 83 ? 18.510 23.347 -25.328 1.00 91.25 83 ASP A CA 1
ATOM 634 C C . ASP A 1 83 ? 19.072 23.997 -24.045 1.00 91.25 83 ASP A C 1
ATOM 636 O O . ASP A 1 83 ? 18.496 23.908 -22.955 1.00 91.25 83 ASP A O 1
ATOM 640 N N . ALA A 1 84 ? 20.235 24.638 -24.179 1.00 89.06 84 ALA A N 1
ATOM 641 C CA . ALA A 1 84 ? 20.948 25.272 -23.068 1.00 89.06 84 ALA A CA 1
ATOM 642 C C . ALA A 1 84 ? 20.160 26.430 -22.421 1.00 89.06 84 ALA A C 1
ATOM 644 O O . ALA A 1 84 ? 20.242 26.633 -21.208 1.00 89.06 84 ALA A O 1
ATOM 645 N N . ASP A 1 85 ? 19.356 27.156 -23.201 1.00 88.38 85 ASP A N 1
ATOM 646 C CA . ASP A 1 85 ? 18.539 28.263 -22.694 1.00 88.38 85 ASP A CA 1
ATOM 647 C C . ASP A 1 85 ? 17.386 27.734 -21.826 1.00 88.38 85 ASP A C 1
ATOM 649 O O . ASP A 1 85 ? 17.078 28.290 -20.772 1.00 88.38 85 ASP A O 1
ATOM 653 N N . ALA A 1 86 ? 16.782 26.604 -22.213 1.00 86.44 86 ALA A N 1
ATOM 654 C CA . ALA A 1 86 ? 15.752 25.958 -21.402 1.00 86.44 86 ALA A CA 1
ATOM 655 C C . ALA A 1 86 ? 16.305 25.390 -20.085 1.00 86.44 86 ALA A C 1
ATOM 657 O O . ALA A 1 86 ? 15.635 25.459 -19.056 1.00 86.44 86 ALA A O 1
ATOM 658 N N . ALA A 1 87 ? 17.520 24.842 -20.093 1.00 84.44 87 ALA A N 1
ATOM 659 C CA . ALA A 1 87 ? 18.093 24.229 -18.899 1.00 84.44 87 ALA A CA 1
ATOM 660 C C . ALA A 1 87 ? 18.670 25.231 -17.881 1.00 84.44 87 ALA A C 1
ATOM 662 O O . ALA A 1 87 ? 18.700 24.936 -16.683 1.00 84.44 87 ALA A O 1
ATOM 663 N N . THR A 1 88 ? 19.073 26.424 -18.323 1.00 85.81 88 THR A N 1
ATOM 664 C CA . THR A 1 88 ? 19.481 27.524 -17.428 1.00 85.81 88 THR A CA 1
ATOM 665 C C . THR A 1 88 ? 18.298 28.195 -16.726 1.00 85.81 88 THR A C 1
ATOM 667 O O . THR A 1 88 ? 18.479 28.771 -15.656 1.00 85.81 88 THR A O 1
ATOM 670 N N . ALA A 1 89 ? 17.084 28.075 -17.273 1.00 87.81 89 ALA A N 1
ATOM 671 C CA . ALA A 1 89 ? 15.853 28.541 -16.634 1.00 87.81 89 ALA A CA 1
ATOM 672 C C . ALA A 1 89 ? 15.336 27.601 -15.524 1.00 87.81 89 ALA A C 1
ATOM 674 O O . ALA A 1 89 ? 14.420 27.970 -14.787 1.00 87.81 89 ALA A O 1
ATOM 675 N N . LEU A 1 90 ? 15.893 26.389 -15.408 1.00 85.88 90 LEU A N 1
ATOM 676 C CA . LEU A 1 90 ? 15.506 25.417 -14.386 1.00 85.88 90 LEU A CA 1
ATOM 677 C C . LEU A 1 90 ? 16.189 25.724 -13.041 1.00 85.88 90 LEU A C 1
ATOM 679 O O . LEU A 1 90 ? 17.372 26.078 -13.038 1.00 85.88 90 LEU A O 1
ATOM 683 N N . PRO A 1 91 ? 15.484 25.544 -11.905 1.00 81.62 91 PRO A N 1
ATOM 684 C CA . PRO A 1 91 ? 16.070 25.681 -10.573 1.00 81.62 91 PRO A CA 1
ATOM 685 C C . PRO A 1 91 ? 17.281 24.758 -10.378 1.00 81.62 91 PRO A C 1
ATOM 687 O O . PRO A 1 91 ? 17.337 23.670 -10.954 1.00 81.62 91 PRO A O 1
ATOM 690 N N . ASP A 1 92 ? 18.232 25.149 -9.532 1.00 76.62 92 ASP A N 1
ATOM 691 C CA . ASP A 1 92 ? 19.273 24.223 -9.076 1.00 76.62 92 ASP A CA 1
ATOM 692 C C . ASP A 1 92 ? 18.693 23.223 -8.060 1.00 76.62 92 ASP A C 1
ATOM 694 O O . ASP A 1 92 ? 17.720 23.524 -7.361 1.00 76.62 92 ASP A O 1
ATOM 698 N N . SER A 1 93 ? 19.265 22.017 -7.989 1.00 70.38 93 SER A N 1
ATOM 699 C CA . SER A 1 93 ? 18.810 20.986 -7.056 1.00 70.38 93 SER A CA 1
ATOM 700 C C . SER A 1 93 ? 19.133 21.396 -5.613 1.00 70.38 93 SER A C 1
ATOM 702 O O . SER A 1 93 ? 20.287 21.545 -5.216 1.00 70.38 93 SER A O 1
ATOM 704 N N . VAL A 1 94 ? 18.093 21.600 -4.798 1.00 63.44 94 VAL A N 1
ATOM 705 C CA . VAL A 1 94 ? 18.213 21.897 -3.357 1.00 63.44 94 VAL A CA 1
ATOM 706 C C . VAL A 1 94 ? 17.500 20.799 -2.569 1.00 63.44 94 VAL A C 1
ATOM 708 O O . VAL A 1 94 ? 16.622 21.049 -1.750 1.00 63.44 94 VAL A O 1
ATOM 711 N N . PHE A 1 95 ? 17.848 19.544 -2.851 1.00 69.44 95 PHE A N 1
ATOM 712 C CA . PHE A 1 95 ? 17.289 18.387 -2.153 1.00 69.44 95 PHE A CA 1
ATOM 713 C C . PHE A 1 95 ? 18.345 17.827 -1.208 1.00 69.44 95 PHE A C 1
ATOM 715 O O . PHE A 1 95 ? 19.225 17.068 -1.613 1.00 69.44 95 PHE A O 1
ATOM 722 N N . VAL A 1 96 ? 18.282 18.236 0.058 1.00 65.50 96 VAL A N 1
ATOM 723 C CA . VAL A 1 96 ? 19.182 17.744 1.105 1.00 65.50 96 VAL A CA 1
ATOM 724 C C . VAL A 1 96 ? 18.333 17.165 2.221 1.00 65.50 96 VAL A C 1
ATOM 726 O O . VAL A 1 96 ? 17.460 17.844 2.761 1.00 65.50 96 VAL A O 1
ATOM 729 N N . TRP A 1 97 ? 18.590 15.903 2.555 1.00 66.44 97 TRP A N 1
ATOM 730 C CA . TRP A 1 97 ? 17.962 15.264 3.701 1.00 66.44 97 TRP A CA 1
ATOM 731 C C . TRP A 1 97 ? 18.351 15.993 4.992 1.00 66.44 97 TRP A C 1
ATOM 733 O O . TRP A 1 97 ? 19.532 16.262 5.227 1.00 66.44 97 TRP A O 1
ATOM 743 N N . LYS A 1 98 ? 17.358 16.307 5.828 1.00 70.38 98 LYS A N 1
ATOM 744 C CA . LYS A 1 98 ? 17.567 16.826 7.180 1.00 70.38 98 LYS A CA 1
ATOM 745 C C . LYS A 1 98 ? 17.193 15.736 8.172 1.00 70.38 98 LYS A C 1
ATOM 747 O O . LYS A 1 98 ? 16.027 15.387 8.309 1.00 70.38 98 LYS A O 1
ATOM 752 N N . GLU A 1 99 ? 18.196 15.244 8.886 1.00 62.44 99 GLU A N 1
ATOM 753 C CA . GLU A 1 99 ? 18.118 14.124 9.834 1.00 62.44 99 GLU A CA 1
ATOM 754 C C . GLU A 1 99 ? 17.089 14.300 10.964 1.00 62.44 99 GLU A C 1
ATOM 756 O O . GLU A 1 99 ? 16.715 13.337 11.627 1.00 62.44 99 GLU A O 1
ATOM 761 N N . THR A 1 100 ? 16.608 15.525 11.183 1.00 62.59 100 THR A N 1
ATOM 762 C CA . THR A 1 100 ? 15.851 15.909 12.375 1.00 62.59 100 THR A CA 1
ATOM 763 C C . THR A 1 100 ? 14.336 15.747 12.267 1.00 62.59 100 THR A C 1
ATOM 765 O O . THR A 1 100 ? 13.692 15.685 13.309 1.00 62.59 100 THR A O 1
ATOM 768 N N . ASP A 1 101 ? 13.754 15.685 11.063 1.00 77.38 101 ASP A N 1
ATOM 769 C CA . ASP A 1 101 ? 12.296 15.584 10.889 1.00 77.38 101 ASP A CA 1
ATOM 770 C C . ASP A 1 101 ? 11.917 14.673 9.706 1.00 77.38 101 ASP A C 1
ATOM 772 O O . ASP A 1 101 ? 12.264 14.926 8.547 1.00 77.38 101 ASP A O 1
ATOM 776 N N . VAL A 1 102 ? 11.203 13.583 10.012 1.00 79.44 102 VAL A N 1
ATOM 777 C CA . VAL A 1 102 ? 10.734 12.591 9.031 1.00 79.44 102 VAL A CA 1
ATOM 778 C C . VAL A 1 102 ? 9.602 13.162 8.173 1.00 79.44 102 VAL A C 1
ATOM 780 O O . VAL A 1 102 ? 9.536 12.848 6.985 1.00 79.44 102 VAL A O 1
ATOM 783 N N . GLU A 1 103 ? 8.750 14.029 8.727 1.00 84.06 103 GLU A N 1
ATOM 784 C CA . GLU A 1 103 ? 7.640 14.648 7.996 1.00 84.06 103 GLU A CA 1
ATOM 785 C C . GLU A 1 103 ? 8.159 15.687 6.989 1.00 84.06 103 GLU A C 1
ATOM 787 O O . GLU A 1 103 ? 7.803 15.644 5.806 1.00 84.06 103 GLU A O 1
ATOM 792 N N . GLU A 1 104 ? 9.092 16.553 7.407 1.00 84.88 104 GLU A N 1
ATOM 793 C CA . GLU A 1 104 ? 9.805 17.461 6.494 1.00 84.88 104 GLU A CA 1
ATOM 794 C C . GLU A 1 104 ? 10.572 16.669 5.420 1.00 84.88 104 GLU A C 1
ATOM 796 O O . GLU A 1 104 ? 10.516 17.012 4.238 1.00 84.88 104 GLU A O 1
ATOM 801 N N . SER A 1 105 ? 11.223 15.560 5.792 1.00 85.62 105 SER A N 1
ATOM 802 C CA . SER A 1 105 ? 11.944 14.692 4.848 1.00 85.62 105 SER A CA 1
ATOM 803 C C . SER A 1 105 ? 11.025 14.044 3.807 1.00 85.62 105 SER A C 1
ATOM 805 O O . SER A 1 105 ? 11.369 14.005 2.625 1.00 85.62 105 SER A O 1
ATOM 807 N N . LEU A 1 106 ? 9.841 13.568 4.208 1.00 88.06 106 LEU A N 1
ATOM 808 C CA . LEU A 1 106 ? 8.830 13.031 3.291 1.00 88.06 106 LEU A CA 1
ATOM 809 C C . LEU A 1 106 ? 8.366 14.095 2.293 1.00 88.06 106 LEU A C 1
ATOM 811 O O . LEU A 1 106 ? 8.264 13.822 1.095 1.00 88.06 106 LEU A O 1
ATOM 815 N N . LYS A 1 107 ? 8.144 15.326 2.765 1.00 88.94 107 LYS A N 1
ATOM 816 C CA . LYS A 1 107 ? 7.769 16.455 1.909 1.00 88.94 107 LYS A CA 1
ATOM 817 C C . LYS A 1 107 ? 8.870 16.805 0.904 1.00 88.94 107 LYS A C 1
ATOM 819 O O . LYS A 1 107 ? 8.571 16.971 -0.276 1.00 88.94 107 LYS A O 1
ATOM 824 N N . VAL A 1 108 ? 10.130 16.856 1.344 1.00 87.81 108 VAL A N 1
ATOM 825 C CA . VAL A 1 108 ? 11.295 17.095 0.471 1.00 87.81 108 VAL A CA 1
ATOM 826 C C . VAL A 1 108 ? 11.453 15.976 -0.563 1.00 87.81 108 VAL A C 1
ATOM 828 O O . VAL A 1 108 ? 11.726 16.258 -1.728 1.00 87.81 108 VAL A O 1
ATOM 831 N N . SER A 1 109 ? 11.232 14.716 -0.176 1.00 89.19 109 SER A N 1
ATOM 832 C CA . SER A 1 109 ? 11.247 13.572 -1.100 1.00 89.19 109 SER A CA 1
ATOM 833 C C . SER A 1 109 ? 10.157 13.689 -2.171 1.00 89.19 109 SER A C 1
ATOM 835 O O . SER A 1 109 ? 10.421 13.532 -3.368 1.00 89.19 109 SER A O 1
ATOM 837 N N . LEU A 1 110 ? 8.932 14.037 -1.768 1.00 90.88 110 LEU A N 1
ATOM 838 C CA . LEU A 1 110 ? 7.814 14.224 -2.692 1.00 90.88 110 LEU A CA 1
ATOM 839 C C . LEU A 1 110 ? 8.056 15.392 -3.662 1.00 90.88 110 LEU A C 1
ATOM 841 O O . LEU A 1 110 ? 7.795 15.278 -4.858 1.00 90.88 110 LEU A O 1
ATOM 845 N N . GLU A 1 111 ? 8.569 16.515 -3.166 1.00 89.25 111 GLU A N 1
ATOM 846 C CA . GLU A 1 111 ? 8.885 17.674 -4.002 1.00 89.25 111 GLU A CA 1
ATOM 847 C C . GLU A 1 111 ? 10.035 17.372 -4.975 1.00 89.25 111 GLU A C 1
ATOM 849 O O . GLU A 1 111 ? 9.923 17.666 -6.165 1.00 89.25 111 GLU A O 1
ATOM 854 N N . GLY A 1 112 ? 11.085 16.684 -4.514 1.00 88.25 112 GLY A N 1
ATOM 855 C CA . GLY A 1 112 ? 12.200 16.259 -5.361 1.00 88.25 112 GLY A CA 1
ATOM 856 C C . GLY A 1 112 ? 11.796 15.282 -6.457 1.00 88.25 112 GLY A C 1
ATOM 857 O O . GLY A 1 112 ? 12.183 15.451 -7.613 1.00 88.25 112 GLY A O 1
ATOM 858 N N . THR A 1 113 ? 10.964 14.292 -6.134 1.00 91.06 113 THR A N 1
ATOM 859 C CA . THR A 1 113 ? 10.454 13.339 -7.133 1.00 91.06 113 THR A CA 1
ATOM 860 C C . THR A 1 113 ? 9.543 14.011 -8.158 1.00 91.06 113 THR A C 1
ATOM 862 O O . THR A 1 113 ? 9.664 13.736 -9.353 1.00 91.06 113 THR A O 1
ATOM 865 N N . ARG A 1 114 ? 8.690 14.949 -7.730 1.00 91.44 114 ARG A N 1
ATOM 866 C CA . ARG A 1 114 ? 7.867 15.756 -8.641 1.00 91.44 114 ARG A CA 1
ATOM 867 C C . ARG A 1 114 ? 8.722 16.604 -9.582 1.00 91.44 114 ARG A C 1
ATOM 869 O O . ARG A 1 114 ? 8.494 16.588 -10.786 1.00 91.44 114 ARG A O 1
ATOM 876 N N . MET A 1 115 ? 9.723 17.305 -9.058 1.00 90.06 115 MET A N 1
ATOM 877 C CA . MET A 1 115 ? 10.616 18.130 -9.874 1.00 90.06 115 MET A CA 1
ATOM 878 C C . MET A 1 115 ? 11.422 17.290 -10.876 1.00 90.06 115 MET A C 1
ATOM 880 O O . MET A 1 115 ? 11.573 17.690 -12.031 1.00 90.06 115 MET A O 1
ATOM 884 N N . ALA A 1 116 ? 11.892 16.103 -10.475 1.00 91.56 116 ALA A N 1
ATOM 885 C CA . ALA A 1 116 ? 12.555 15.167 -11.383 1.00 91.56 116 ALA A CA 1
ATOM 886 C C . ALA A 1 116 ? 11.614 14.697 -12.508 1.00 91.56 116 ALA A C 1
ATOM 888 O O . ALA A 1 116 ? 12.024 14.639 -13.667 1.00 91.56 116 ALA A O 1
ATOM 889 N N . TYR A 1 117 ? 10.345 14.419 -12.192 1.00 93.94 117 TYR A N 1
ATOM 890 C CA . TYR A 1 117 ? 9.328 14.077 -13.189 1.00 93.94 117 TYR A CA 1
ATOM 891 C C . TYR A 1 117 ? 9.065 15.227 -14.173 1.00 93.94 117 TYR A C 1
ATOM 893 O O . TYR A 1 117 ? 9.049 15.006 -15.386 1.00 93.94 117 TYR A O 1
ATOM 901 N N . ASP A 1 118 ? 8.914 16.453 -13.671 1.00 91.81 118 ASP A N 1
ATOM 902 C CA . ASP A 1 118 ? 8.643 17.630 -14.501 1.00 91.81 118 ASP A CA 1
ATOM 903 C C . ASP A 1 118 ? 9.795 17.892 -15.493 1.00 91.81 118 ASP A C 1
ATOM 905 O O . ASP A 1 118 ? 9.556 18.123 -16.685 1.00 91.81 118 ASP A O 1
ATOM 909 N N . ILE A 1 119 ? 11.058 17.767 -15.052 1.00 92.50 119 ILE A N 1
ATOM 910 C CA . ILE A 1 119 ? 12.208 17.834 -15.969 1.00 92.50 119 ILE A CA 1
ATOM 911 C C . ILE A 1 119 ? 12.229 16.639 -16.920 1.00 92.50 119 ILE A C 1
ATOM 913 O O . ILE A 1 119 ? 12.514 16.838 -18.097 1.00 92.50 119 ILE A O 1
ATOM 917 N N . ALA A 1 120 ? 11.919 15.417 -16.478 1.00 94.25 120 ALA A N 1
ATOM 918 C CA . ALA A 1 120 ? 11.895 14.251 -17.365 1.00 94.25 120 ALA A CA 1
ATOM 919 C C . ALA A 1 120 ? 10.922 14.453 -18.537 1.00 94.25 120 ALA A C 1
ATOM 921 O O . ALA A 1 120 ? 11.265 14.183 -19.692 1.00 94.25 120 ALA A O 1
ATOM 922 N N . ALA A 1 121 ? 9.731 14.984 -18.253 1.00 95.38 121 ALA A N 1
ATOM 923 C CA . ALA A 1 121 ? 8.737 15.321 -19.264 1.00 95.38 121 ALA A CA 1
ATOM 924 C C . ALA A 1 121 ? 9.254 16.403 -20.229 1.00 95.38 121 ALA A C 1
ATOM 926 O O . ALA A 1 121 ? 9.137 16.258 -21.451 1.00 95.38 121 ALA A O 1
ATOM 927 N N . MET A 1 122 ? 9.890 17.454 -19.700 1.00 92.25 122 MET A N 1
ATOM 928 C CA . MET A 1 122 ? 10.505 18.502 -20.518 1.00 92.25 122 MET A CA 1
ATOM 929 C C . MET A 1 122 ? 11.641 17.955 -21.392 1.00 92.25 122 MET A C 1
ATOM 931 O O . MET A 1 122 ? 11.690 18.243 -22.589 1.00 92.25 122 MET A O 1
ATOM 935 N N . ALA A 1 123 ? 12.535 17.144 -20.827 1.00 94.88 123 ALA A N 1
ATOM 936 C CA . ALA A 1 123 ? 13.643 16.511 -21.529 1.00 94.88 123 ALA A CA 1
ATOM 937 C C . ALA A 1 123 ? 13.132 15.638 -22.675 1.00 94.88 123 ALA A C 1
ATOM 939 O O . ALA A 1 123 ? 13.618 15.758 -23.800 1.00 94.88 123 ALA A O 1
ATOM 940 N N . LEU A 1 124 ? 12.095 14.832 -22.430 1.00 95.50 124 LEU A N 1
ATOM 941 C CA . LEU A 1 124 ? 11.458 14.015 -23.458 1.00 95.50 124 LEU A CA 1
ATOM 942 C C . LEU A 1 124 ? 10.917 14.874 -24.607 1.00 95.50 124 LEU A C 1
ATOM 944 O O . LEU A 1 124 ? 11.163 14.566 -25.776 1.00 95.50 124 LEU A O 1
ATOM 948 N N . GLN A 1 125 ? 10.225 15.971 -24.288 1.00 94.62 125 GLN A N 1
ATOM 949 C CA . GLN A 1 125 ? 9.701 16.895 -25.290 1.00 94.62 125 GLN A CA 1
ATOM 950 C C . GLN A 1 125 ? 10.831 17.540 -26.107 1.00 94.62 125 GLN A C 1
ATOM 952 O O . GLN A 1 125 ? 10.787 17.534 -27.338 1.00 94.62 125 GLN A O 1
ATOM 957 N N . LYS A 1 126 ? 11.861 18.075 -25.442 1.00 93.31 126 LYS A N 1
ATOM 958 C CA . LYS A 1 126 ? 12.988 18.765 -26.090 1.00 93.31 126 LYS A CA 1
ATOM 959 C C . LYS A 1 126 ? 13.800 17.819 -26.974 1.00 93.31 126 LYS A C 1
ATOM 961 O O . LYS A 1 126 ? 14.070 18.147 -28.129 1.00 93.31 126 LYS A O 1
ATOM 966 N N . VAL A 1 127 ? 14.117 16.623 -26.478 1.00 95.50 127 VAL A N 1
ATOM 967 C CA . VAL A 1 127 ? 14.788 15.566 -27.252 1.00 95.50 127 VAL A CA 1
ATOM 968 C C . VAL A 1 127 ? 13.940 15.150 -28.455 1.00 95.50 127 VAL A C 1
ATOM 970 O O . VAL A 1 127 ? 14.486 14.942 -29.538 1.00 95.50 127 VAL A O 1
ATOM 973 N N . GLY A 1 128 ? 12.615 15.058 -28.297 1.00 93.81 128 GLY A N 1
ATOM 974 C CA . GLY A 1 128 ? 11.684 14.795 -29.397 1.00 93.81 128 GLY A CA 1
ATOM 975 C C . GLY A 1 128 ? 11.794 15.840 -30.509 1.00 93.81 128 GLY A C 1
ATOM 976 O O . GLY A 1 128 ? 12.073 15.491 -31.654 1.00 93.81 128 GLY A O 1
ATOM 977 N N . VAL A 1 129 ? 11.696 17.125 -30.156 1.00 93.88 129 VAL A N 1
ATOM 978 C CA . VAL A 1 129 ? 11.824 18.239 -31.113 1.00 93.88 129 VAL A CA 1
ATOM 979 C C . VAL A 1 129 ? 13.187 18.231 -31.813 1.00 93.88 129 VAL A C 1
ATOM 981 O O . VAL A 1 129 ? 13.265 18.406 -33.031 1.00 93.88 129 VAL A O 1
ATOM 984 N N . TRP A 1 130 ? 14.273 18.005 -31.072 1.00 94.38 130 TRP A N 1
ATOM 985 C CA . TRP A 1 130 ? 15.619 17.931 -31.645 1.00 94.38 130 TRP A CA 1
ATOM 986 C C . TRP A 1 130 ? 15.779 16.753 -32.608 1.00 94.38 130 TRP A C 1
ATOM 988 O O . TRP A 1 130 ? 16.333 16.918 -33.696 1.00 94.38 130 TRP A O 1
ATOM 998 N N . ARG A 1 131 ? 15.239 15.584 -32.249 1.00 95.19 131 ARG A N 1
ATOM 999 C CA . ARG A 1 131 ? 15.232 14.391 -33.102 1.00 95.19 131 ARG A CA 1
ATOM 1000 C C . ARG A 1 131 ? 14.478 14.651 -34.399 1.00 95.19 131 ARG A C 1
ATOM 1002 O O . ARG A 1 131 ? 14.977 14.285 -35.459 1.00 95.19 131 ARG A O 1
ATOM 1009 N N . ASP A 1 132 ? 13.304 15.267 -34.331 1.00 94.25 132 ASP A N 1
ATOM 1010 C CA . ASP A 1 132 ? 12.480 15.516 -35.514 1.00 94.25 132 ASP A CA 1
ATOM 1011 C C . ASP A 1 132 ? 13.126 16.553 -36.439 1.00 94.25 132 ASP A C 1
ATOM 1013 O O . ASP A 1 132 ? 13.174 16.345 -37.650 1.00 94.25 132 ASP A O 1
ATOM 1017 N N . LYS A 1 133 ? 13.755 17.594 -35.875 1.00 94.06 133 LYS A N 1
ATOM 1018 C CA . LYS A 1 133 ? 14.604 18.531 -36.631 1.00 94.06 133 LYS A CA 1
ATOM 1019 C C . LYS A 1 133 ? 15.816 17.838 -37.265 1.00 94.06 133 LYS A C 1
ATOM 1021 O O . LYS A 1 133 ? 16.256 18.220 -38.347 1.00 94.06 133 LYS A O 1
ATOM 1026 N N . GLY A 1 134 ? 16.385 16.841 -36.589 1.00 92.62 134 GLY A N 1
ATOM 1027 C CA . GLY A 1 134 ? 17.444 15.995 -37.135 1.00 92.62 134 GLY A CA 1
ATOM 1028 C C . GLY A 1 134 ? 16.951 15.167 -38.321 1.00 92.62 134 GLY A C 1
ATOM 1029 O O . GLY A 1 134 ? 17.569 15.197 -39.379 1.00 92.62 134 GLY A O 1
ATOM 1030 N N . LYS A 1 135 ? 15.804 14.493 -38.177 1.00 94.69 135 LYS A N 1
ATOM 1031 C CA . LYS A 1 135 ? 15.178 13.706 -39.248 1.00 94.69 135 LYS A CA 1
ATOM 1032 C C . LYS A 1 135 ? 14.843 14.558 -40.467 1.00 94.69 135 LYS A C 1
ATOM 1034 O O . LYS A 1 135 ? 15.183 14.148 -41.566 1.00 94.69 135 LYS A O 1
ATOM 1039 N N . SER A 1 136 ? 14.247 15.739 -40.283 1.00 94.25 136 SER A N 1
ATOM 1040 C CA . SER A 1 136 ? 13.892 16.616 -41.406 1.00 94.25 136 SER A CA 1
ATOM 1041 C C . SER A 1 136 ? 15.121 17.084 -42.190 1.00 94.25 136 SER A C 1
ATOM 1043 O O . SER A 1 136 ? 15.079 17.181 -43.410 1.00 94.25 136 SER A O 1
ATOM 1045 N N . LYS A 1 137 ? 16.242 17.343 -41.501 1.00 95.56 137 LYS A N 1
ATOM 1046 C CA . LYS A 1 137 ? 17.518 17.662 -42.158 1.00 95.56 137 LYS A CA 1
ATOM 1047 C C . LYS A 1 137 ? 18.100 16.466 -42.901 1.00 95.56 137 LYS A C 1
ATOM 1049 O O . LYS A 1 137 ? 18.678 16.644 -43.963 1.00 95.56 137 LYS A O 1
ATOM 1054 N N . VAL A 1 138 ? 17.986 15.264 -42.339 1.00 95.50 138 VAL A N 1
ATOM 1055 C CA . VAL A 1 138 ? 18.445 14.042 -43.012 1.00 95.50 138 VAL A CA 1
ATOM 1056 C C . VAL A 1 138 ? 17.638 13.813 -44.285 1.00 95.50 138 VAL A C 1
ATOM 1058 O O . VAL A 1 138 ? 18.250 13.630 -45.327 1.00 95.50 138 VAL A O 1
ATOM 1061 N N . THR A 1 139 ? 16.309 13.933 -44.239 1.00 95.12 139 THR A N 1
ATOM 1062 C CA . THR A 1 139 ? 15.468 13.795 -45.438 1.00 95.12 139 THR A CA 1
ATOM 1063 C C . THR A 1 139 ? 15.771 14.873 -46.481 1.00 95.12 139 THR A C 1
ATOM 1065 O O . THR A 1 139 ? 15.868 14.561 -47.659 1.00 95.12 139 THR A O 1
ATOM 1068 N N . GLU A 1 140 ? 16.005 16.125 -46.065 1.00 96.31 140 GLU A N 1
ATOM 1069 C CA . GLU A 1 140 ? 16.416 17.212 -46.972 1.00 96.31 140 GLU A CA 1
ATOM 1070 C C . GLU A 1 140 ? 17.765 16.908 -47.652 1.00 96.31 140 GLU A C 1
ATOM 1072 O O . GLU A 1 140 ? 17.932 17.108 -48.856 1.00 96.31 140 GLU A O 1
ATOM 1077 N N . LEU A 1 141 ? 18.736 16.386 -46.895 1.00 96.12 141 LEU A N 1
ATOM 1078 C CA . LEU A 1 141 ? 20.029 15.975 -47.441 1.00 96.12 141 LEU A CA 1
ATOM 1079 C C . LEU A 1 141 ? 19.903 14.757 -48.363 1.00 96.12 141 LEU A C 1
ATOM 1081 O O . LEU A 1 141 ? 20.568 14.722 -49.394 1.00 96.12 141 LEU A O 1
ATOM 1085 N N . GLU A 1 142 ? 19.064 13.780 -48.025 1.00 96.25 142 GLU A N 1
ATOM 1086 C CA . GLU A 1 142 ? 18.783 12.609 -48.864 1.00 96.25 142 GLU A CA 1
ATOM 1087 C C . GLU A 1 142 ? 18.158 13.024 -50.201 1.00 96.25 142 GLU A C 1
ATOM 1089 O O . GLU A 1 142 ? 18.671 12.636 -51.249 1.00 96.25 142 GLU A O 1
ATOM 1094 N N . GLU A 1 143 ? 17.139 13.890 -50.188 1.00 96.56 143 GLU A N 1
ATOM 1095 C CA . GLU A 1 143 ? 16.530 14.451 -51.403 1.00 96.56 143 GLU A CA 1
ATOM 1096 C C . GLU A 1 143 ? 17.569 15.172 -52.270 1.00 96.56 143 GLU A C 1
ATOM 1098 O O . GLU A 1 143 ? 17.623 14.970 -53.487 1.00 96.56 143 GLU A O 1
ATOM 1103 N N . ARG A 1 144 ? 18.454 15.961 -51.646 1.00 96.88 144 ARG A N 1
ATOM 1104 C CA . ARG A 1 144 ? 19.532 16.661 -52.355 1.00 96.88 144 ARG A CA 1
ATOM 1105 C C . ARG A 1 144 ? 20.548 15.695 -52.962 1.00 96.88 144 ARG A C 1
ATOM 1107 O O . ARG A 1 144 ? 21.025 15.923 -54.072 1.00 96.88 144 ARG A O 1
ATOM 1114 N N . VAL A 1 145 ? 20.885 14.614 -52.260 1.00 96.50 145 VAL A N 1
ATOM 1115 C CA . VAL A 1 145 ? 21.761 13.556 -52.780 1.00 96.50 145 VAL A CA 1
ATOM 1116 C C . VAL A 1 145 ? 21.100 12.860 -53.967 1.00 96.50 145 VAL A C 1
ATOM 1118 O O . VAL A 1 145 ? 21.765 12.650 -54.979 1.00 96.50 145 VAL A O 1
ATOM 1121 N N . GLU A 1 146 ? 19.807 12.545 -53.889 1.00 96.25 146 GLU A N 1
ATOM 1122 C CA . GLU A 1 146 ? 19.075 11.950 -55.008 1.00 96.25 146 GLU A CA 1
ATOM 1123 C C . GLU A 1 146 ? 18.972 12.881 -56.225 1.00 96.25 146 GLU A C 1
ATOM 1125 O O . GLU A 1 146 ? 19.003 12.435 -57.371 1.00 96.25 146 GLU A O 1
ATOM 1130 N N . GLU A 1 147 ? 18.813 14.185 -56.012 1.00 95.88 147 GLU A N 1
ATOM 1131 C CA . GLU A 1 147 ? 18.831 15.167 -57.097 1.00 95.88 147 GLU A CA 1
ATOM 1132 C C . GLU A 1 147 ? 20.197 15.176 -57.796 1.00 95.88 147 GLU A C 1
ATOM 1134 O O . GLU A 1 147 ? 20.274 15.014 -59.015 1.00 95.88 147 GLU A O 1
ATOM 1139 N N . LEU A 1 148 ? 21.283 15.240 -57.020 1.00 95.31 148 LEU A N 1
ATOM 1140 C CA . LEU A 1 148 ? 22.649 15.209 -57.547 1.00 95.31 148 LEU A CA 1
ATOM 1141 C C . LEU A 1 148 ? 22.981 13.890 -58.263 1.00 95.31 148 LEU A C 1
ATOM 1143 O O . LEU A 1 148 ? 23.715 13.893 -59.254 1.00 95.31 148 LEU A O 1
ATOM 1147 N N . THR A 1 149 ? 22.457 12.747 -57.808 1.00 94.25 149 THR A N 1
ATOM 1148 C CA . THR A 1 149 ? 22.657 11.471 -58.514 1.00 94.25 149 THR A CA 1
ATOM 1149 C C . THR A 1 149 ? 21.909 11.438 -59.844 1.00 94.25 149 THR A C 1
ATOM 1151 O O . THR A 1 149 ? 22.494 10.996 -60.835 1.00 94.25 149 THR A O 1
ATOM 1154 N N . ARG A 1 150 ? 20.682 11.973 -59.916 1.00 94.69 150 ARG A N 1
ATOM 1155 C CA . ARG A 1 150 ? 19.941 12.123 -61.183 1.00 94.69 150 ARG A CA 1
ATOM 1156 C C . ARG A 1 150 ? 20.653 13.070 -62.149 1.00 94.69 150 ARG A C 1
ATOM 1158 O O . ARG A 1 150 ? 20.784 12.743 -63.328 1.00 94.69 150 ARG A O 1
ATOM 1165 N N . GLU A 1 151 ? 21.161 14.206 -61.668 1.00 94.06 151 GLU A N 1
ATOM 1166 C CA . GLU A 1 151 ? 21.966 15.133 -62.479 1.00 94.06 151 GLU A CA 1
ATOM 1167 C C . GLU A 1 151 ? 23.219 14.442 -63.031 1.00 94.06 151 GLU A C 1
ATOM 1169 O O . GLU A 1 151 ? 23.491 14.508 -64.231 1.00 94.06 151 GLU A O 1
ATOM 1174 N N . LYS A 1 152 ? 23.946 13.702 -62.185 1.00 93.56 152 LYS A N 1
ATOM 1175 C CA . LYS A 1 152 ? 25.110 12.908 -62.602 1.00 93.56 152 LYS A CA 1
ATOM 1176 C C . LYS A 1 152 ? 24.746 11.884 -63.680 1.00 93.56 152 LYS A C 1
ATOM 1178 O O . LYS A 1 152 ? 25.489 11.730 -64.651 1.00 93.56 152 LYS A O 1
ATOM 1183 N N . GLU A 1 153 ? 23.640 11.160 -63.526 1.00 92.12 153 GLU A N 1
ATOM 1184 C CA . GLU A 1 153 ? 23.173 10.191 -64.523 1.00 92.12 153 GLU A CA 1
ATOM 1185 C C . GLU A 1 153 ? 22.809 10.868 -65.846 1.00 92.12 153 GLU A C 1
ATOM 1187 O O . GLU A 1 153 ? 23.218 10.381 -66.904 1.00 92.12 153 GLU A O 1
ATOM 1192 N N . HIS A 1 154 ? 22.113 12.009 -65.795 1.00 91.69 154 HIS A N 1
ATOM 1193 C CA . HIS A 1 154 ? 21.758 12.807 -66.967 1.00 91.69 154 HIS A CA 1
ATOM 1194 C C . HIS A 1 154 ? 23.002 13.304 -67.714 1.00 91.69 154 HIS A C 1
ATOM 1196 O O . HIS A 1 154 ? 23.123 13.076 -68.920 1.00 91.69 154 HIS A O 1
ATOM 1202 N N . ILE A 1 155 ? 23.973 13.884 -66.999 1.00 90.38 155 ILE A N 1
ATOM 1203 C CA . ILE A 1 155 ? 25.277 14.277 -67.556 1.00 90.38 155 ILE A CA 1
ATOM 1204 C C . ILE A 1 155 ? 25.980 13.058 -68.165 1.00 90.38 155 ILE A C 1
ATOM 1206 O O . ILE A 1 155 ? 26.497 13.127 -69.278 1.00 90.38 155 ILE A O 1
ATOM 1210 N N . GLY A 1 156 ? 25.954 11.911 -67.484 1.00 87.06 156 GLY A N 1
ATOM 1211 C CA . GLY A 1 156 ? 26.528 10.667 -67.991 1.00 87.06 156 GLY A CA 1
ATOM 1212 C C . GLY A 1 156 ? 25.881 10.186 -69.294 1.00 87.06 156 GLY A C 1
ATOM 1213 O O . GLY A 1 156 ? 26.583 9.694 -70.179 1.00 87.06 156 GLY A O 1
ATOM 1214 N N . VAL A 1 157 ? 24.560 10.329 -69.445 1.00 85.56 157 VAL A N 1
ATOM 1215 C CA . VAL A 1 157 ? 23.858 10.044 -70.706 1.00 85.56 157 VAL A CA 1
ATOM 1216 C C . VAL A 1 157 ? 24.281 11.035 -71.785 1.00 85.56 157 VAL A C 1
ATOM 1218 O O . VAL A 1 157 ? 24.678 10.581 -72.855 1.00 85.56 157 VAL A O 1
ATOM 1221 N N . LEU A 1 158 ? 24.276 12.343 -71.493 1.00 83.94 158 LEU A N 1
ATOM 1222 C CA . LEU A 1 158 ? 24.690 13.393 -72.431 1.00 83.94 158 LEU A CA 1
ATOM 1223 C C . LEU A 1 158 ? 26.109 13.158 -72.959 1.00 83.94 158 LEU A C 1
ATOM 1225 O O . LEU A 1 158 ? 26.313 13.171 -74.173 1.00 83.94 158 LEU A O 1
ATOM 1229 N N . LEU A 1 159 ? 27.062 12.856 -72.072 1.00 79.62 159 LEU A N 1
ATOM 1230 C CA . LEU A 1 159 ? 28.441 12.525 -72.435 1.00 79.62 159 LEU A CA 1
ATOM 1231 C C . LEU A 1 159 ? 28.516 11.277 -73.318 1.00 79.62 159 LEU A C 1
ATOM 1233 O O . LEU A 1 159 ? 29.207 11.289 -74.331 1.00 79.62 159 LEU A O 1
ATOM 1237 N N . ARG A 1 160 ? 27.777 10.206 -72.995 1.00 81.94 160 ARG A N 1
ATOM 1238 C CA . ARG A 1 160 ? 27.733 9.003 -73.845 1.00 81.94 160 ARG A CA 1
ATOM 1239 C C . ARG A 1 160 ? 27.151 9.292 -75.229 1.00 81.94 160 ARG A C 1
ATOM 1241 O O . ARG A 1 160 ? 27.709 8.819 -76.214 1.00 81.94 160 ARG A O 1
ATOM 1248 N N . SER A 1 161 ? 26.078 10.078 -75.324 1.00 77.94 161 SER A N 1
ATOM 1249 C CA . SER A 1 161 ? 25.505 10.487 -76.614 1.00 77.94 161 SER A CA 1
ATOM 1250 C C . SER A 1 161 ? 26.437 11.405 -77.410 1.00 77.94 161 SER A C 1
ATOM 1252 O O . SER A 1 161 ? 26.555 11.245 -78.621 1.00 77.94 161 SER A O 1
ATOM 1254 N N . ALA A 1 162 ? 27.154 12.309 -76.740 1.00 70.81 162 ALA A N 1
ATOM 1255 C CA . ALA A 1 162 ? 28.163 13.173 -77.346 1.00 70.81 162 ALA A CA 1
ATOM 1256 C C . ALA A 1 162 ? 29.348 12.356 -77.898 1.00 70.81 162 ALA A C 1
ATOM 1258 O O . ALA A 1 162 ? 29.783 12.577 -79.025 1.00 70.81 162 ALA A O 1
ATOM 1259 N N . LEU A 1 163 ? 29.804 11.349 -77.146 1.00 67.00 163 LEU A N 1
ATOM 1260 C CA . LEU A 1 163 ? 30.839 10.406 -77.578 1.00 67.00 163 LEU A CA 1
ATOM 1261 C C . LEU A 1 163 ? 30.379 9.514 -78.747 1.00 67.00 163 LEU A C 1
ATOM 1263 O O . LEU A 1 163 ? 31.178 9.198 -79.623 1.00 67.00 163 LEU A O 1
ATOM 1267 N N . GLN A 1 164 ? 29.103 9.121 -78.800 1.00 68.62 164 GLN A N 1
ATOM 1268 C CA . GLN A 1 164 ? 28.548 8.324 -79.906 1.00 68.62 164 GLN A CA 1
ATOM 1269 C C . GLN A 1 164 ? 28.334 9.129 -81.201 1.00 68.62 164 GLN A C 1
ATOM 1271 O O . GLN A 1 164 ? 28.319 8.539 -82.280 1.00 68.62 164 GLN A O 1
ATOM 1276 N N . ALA A 1 165 ? 28.192 10.457 -81.121 1.00 64.81 165 ALA A N 1
ATOM 1277 C CA . ALA A 1 165 ? 27.912 11.322 -82.270 1.00 64.81 165 ALA A CA 1
ATOM 1278 C C . ALA A 1 165 ? 29.113 11.559 -83.214 1.00 64.81 165 ALA A C 1
ATOM 1280 O O . ALA A 1 165 ? 28.922 12.155 -84.270 1.00 64.81 165 ALA A O 1
ATOM 1281 N N . ASN A 1 166 ? 30.321 11.076 -82.880 1.00 56.69 166 ASN A N 1
ATOM 1282 C CA . ASN A 1 166 ? 31.516 11.067 -83.744 1.00 56.69 166 ASN A CA 1
ATOM 1283 C C . ASN A 1 166 ? 31.733 12.358 -84.566 1.00 56.69 166 ASN A C 1
ATOM 1285 O O . ASN A 1 166 ? 31.954 12.323 -85.778 1.00 56.69 166 ASN A O 1
ATOM 1289 N N . THR A 1 167 ? 31.713 13.517 -83.905 1.00 60.75 167 THR A N 1
ATOM 1290 C CA . THR A 1 167 ? 32.224 14.768 -84.478 1.00 60.75 167 THR A CA 1
ATOM 1291 C C . THR A 1 167 ? 33.524 15.149 -83.775 1.00 60.75 167 THR A C 1
ATOM 1293 O O . THR A 1 167 ? 33.612 15.221 -82.550 1.00 60.75 167 THR A O 1
ATOM 1296 N N . THR A 1 168 ? 34.570 15.398 -84.561 1.00 61.91 168 THR A N 1
ATOM 1297 C CA . THR A 1 168 ? 35.929 15.745 -84.103 1.00 61.91 168 THR A CA 1
ATOM 1298 C C . THR A 1 168 ? 35.997 16.999 -83.222 1.00 61.91 168 THR A C 1
ATOM 1300 O O . THR A 1 168 ? 36.997 17.225 -82.548 1.00 61.91 168 THR A O 1
ATOM 1303 N N . GLU A 1 169 ? 34.945 17.818 -83.216 1.00 65.81 169 GLU A N 1
ATOM 1304 C CA . GLU A 1 169 ? 34.822 19.022 -82.386 1.00 65.81 169 GLU A CA 1
ATOM 1305 C C . GLU A 1 169 ? 34.360 18.707 -80.956 1.00 65.81 169 GLU A C 1
ATOM 1307 O O . GLU A 1 169 ? 34.856 19.308 -80.008 1.00 65.81 169 GLU A O 1
ATOM 1312 N N . VAL A 1 170 ? 33.483 17.716 -80.770 1.00 62.97 170 VAL A N 1
ATOM 1313 C CA . VAL A 1 170 ? 32.958 17.333 -79.447 1.00 62.97 170 VAL A CA 1
ATOM 1314 C C . VAL A 1 170 ? 34.027 16.635 -78.601 1.00 62.97 170 VAL A C 1
ATOM 1316 O O . VAL A 1 170 ? 34.092 16.848 -77.393 1.00 62.97 170 VAL A O 1
ATOM 1319 N N . LEU A 1 171 ? 34.921 15.873 -79.239 1.00 62.72 171 LEU A N 1
ATOM 1320 C CA . LEU A 1 171 ? 36.087 15.277 -78.578 1.00 62.72 171 LEU A CA 1
ATOM 1321 C C . LEU A 1 171 ? 37.081 16.341 -78.087 1.00 62.72 171 LEU A C 1
ATOM 1323 O O . LEU A 1 171 ? 37.586 16.210 -76.979 1.00 62.72 171 LEU A O 1
ATOM 1327 N N . LYS A 1 172 ? 37.291 17.426 -78.848 1.00 68.44 172 LYS A N 1
ATOM 1328 C CA . LYS A 1 172 ? 38.145 18.549 -78.424 1.00 68.44 172 LYS A CA 1
ATOM 1329 C C . LYS A 1 172 ? 37.549 19.338 -77.263 1.00 68.44 172 LYS A C 1
ATOM 1331 O O . LYS A 1 172 ? 38.269 19.673 -76.335 1.00 68.44 172 LYS A O 1
ATOM 1336 N N . VAL A 1 173 ? 36.240 19.599 -77.278 1.00 68.06 173 VAL A N 1
ATOM 1337 C CA . VAL A 1 173 ? 35.566 20.311 -76.175 1.00 68.06 173 VAL A CA 1
ATOM 1338 C C . VAL A 1 173 ? 35.563 19.474 -74.890 1.00 68.06 173 VAL A C 1
ATOM 1340 O O . VAL A 1 173 ? 35.744 20.018 -73.804 1.00 68.06 173 VAL A O 1
ATOM 1343 N N . ALA A 1 174 ? 35.410 18.151 -74.994 1.00 65.25 174 ALA A N 1
ATOM 1344 C CA . ALA A 1 174 ? 35.538 17.253 -73.848 1.00 65.25 174 ALA A CA 1
ATOM 1345 C C . ALA A 1 174 ? 36.986 17.170 -73.326 1.00 65.25 174 ALA A C 1
ATOM 1347 O O . ALA A 1 174 ? 37.189 17.148 -72.116 1.00 65.25 174 ALA A O 1
ATOM 1348 N N . GLU A 1 175 ? 37.983 17.163 -74.217 1.00 65.88 175 GLU A N 1
ATOM 1349 C CA . GLU A 1 175 ? 39.412 17.201 -73.872 1.00 65.88 175 GLU A CA 1
ATOM 1350 C C . GLU A 1 175 ? 39.799 18.529 -73.198 1.00 65.88 175 GLU A C 1
ATOM 1352 O O . GLU A 1 175 ? 40.476 18.526 -72.171 1.00 65.88 175 GLU A O 1
ATOM 1357 N N . ASP A 1 176 ? 39.291 19.658 -73.698 1.00 67.19 176 ASP A N 1
ATOM 1358 C CA . ASP A 1 176 ? 39.498 20.980 -73.101 1.00 67.19 176 ASP A CA 1
ATOM 1359 C C . ASP A 1 176 ? 38.792 21.115 -71.736 1.00 67.19 176 ASP A C 1
ATOM 1361 O O . ASP A 1 176 ? 39.387 21.652 -70.801 1.00 67.19 176 ASP A O 1
ATOM 1365 N N . GLY A 1 177 ? 37.574 20.580 -71.577 1.00 71.06 177 GLY A N 1
ATOM 1366 C CA . GLY A 1 177 ? 36.847 20.580 -70.298 1.00 71.06 177 GLY A CA 1
ATOM 1367 C C . GLY A 1 177 ? 37.451 19.645 -69.241 1.00 71.06 177 GLY A C 1
ATOM 1368 O O . GLY A 1 177 ? 37.487 19.981 -68.058 1.00 71.06 177 GLY A O 1
ATOM 1369 N N . LEU A 1 178 ? 37.990 18.492 -69.652 1.00 67.06 178 LEU A N 1
ATOM 1370 C CA . LEU A 1 178 ? 38.764 17.607 -68.774 1.00 67.06 178 LEU A CA 1
ATOM 1371 C C . LEU A 1 178 ? 40.093 18.253 -68.364 1.00 67.06 178 LEU A C 1
ATOM 1373 O O . LEU A 1 178 ? 40.474 18.155 -67.198 1.00 67.06 178 LEU A O 1
ATOM 1377 N N . ARG A 1 179 ? 40.746 18.991 -69.273 1.00 71.56 179 ARG A N 1
ATOM 1378 C CA . ARG A 1 179 ? 41.951 19.778 -68.974 1.00 71.56 179 ARG A CA 1
ATOM 1379 C C . ARG A 1 179 ? 41.670 20.906 -67.977 1.00 71.56 179 ARG A C 1
ATOM 1381 O O . ARG A 1 179 ? 42.480 21.136 -67.085 1.00 71.56 179 ARG A O 1
ATOM 1388 N N . GLU A 1 180 ? 40.518 21.568 -68.074 1.00 69.56 180 GLU A N 1
ATOM 1389 C CA . GLU A 1 180 ? 40.088 22.609 -67.126 1.00 69.56 180 GLU A CA 1
ATOM 1390 C C . GLU A 1 180 ? 39.762 22.034 -65.730 1.00 69.56 180 GLU A C 1
ATOM 1392 O O . GLU A 1 180 ? 40.005 22.687 -64.716 1.00 69.56 180 GLU A O 1
ATOM 1397 N N . ALA A 1 181 ? 39.319 20.772 -65.662 1.00 66.56 181 ALA A N 1
ATOM 1398 C CA . ALA A 1 181 ? 39.154 20.002 -64.424 1.00 66.56 181 ALA A CA 1
ATOM 1399 C C . ALA A 1 181 ? 40.435 19.267 -63.950 1.00 66.56 181 ALA A C 1
ATOM 1401 O O . ALA A 1 181 ? 40.394 18.560 -62.941 1.00 66.56 181 ALA A O 1
ATOM 1402 N N . GLY A 1 182 ? 41.569 19.431 -64.647 1.00 59.16 182 GLY A N 1
ATOM 1403 C CA . GLY A 1 182 ? 42.882 18.893 -64.261 1.00 59.16 182 GLY A CA 1
ATOM 1404 C C . GLY A 1 182 ? 43.165 17.431 -64.642 1.00 59.16 182 GLY A C 1
ATOM 1405 O O . GLY A 1 182 ? 44.036 16.814 -64.033 1.00 59.16 182 GLY A O 1
ATOM 1406 N N . ILE A 1 183 ? 42.450 16.857 -65.616 1.00 57.06 183 ILE A N 1
ATOM 1407 C CA . ILE A 1 183 ? 42.588 15.457 -66.058 1.00 57.06 183 ILE A CA 1
ATOM 1408 C C . ILE A 1 183 ? 43.030 15.416 -67.533 1.00 57.06 183 ILE A C 1
ATOM 1410 O O . ILE A 1 183 ? 42.261 15.771 -68.422 1.00 57.06 183 ILE A O 1
ATOM 1414 N N . GLU A 1 184 ? 44.249 14.945 -67.819 1.00 51.56 184 GLU A N 1
ATOM 1415 C CA . GLU A 1 184 ? 44.782 14.815 -69.189 1.00 51.56 184 GLU A CA 1
ATOM 1416 C C . GLU A 1 184 ? 44.651 13.372 -69.717 1.00 51.56 184 GLU A C 1
ATOM 1418 O O . GLU A 1 184 ? 45.306 12.458 -69.217 1.00 51.56 184 GLU A O 1
ATOM 1423 N N . ILE A 1 185 ? 43.817 13.147 -70.744 1.00 53.72 185 ILE A N 1
ATOM 1424 C CA . ILE A 1 185 ? 43.708 11.857 -71.456 1.00 53.72 185 ILE A CA 1
ATOM 1425 C C . ILE A 1 185 ? 43.643 12.115 -72.969 1.00 53.72 185 ILE A C 1
ATOM 1427 O O . ILE A 1 185 ? 42.622 12.562 -73.484 1.00 53.72 185 ILE A O 1
ATOM 1431 N N . GLY A 1 186 ? 44.721 11.789 -73.690 1.00 52.09 186 GLY A N 1
ATOM 1432 C CA . GLY A 1 186 ? 44.785 11.888 -75.151 1.00 52.09 186 GLY A CA 1
ATOM 1433 C C . GLY A 1 186 ? 44.071 10.720 -75.840 1.00 52.09 186 GLY A C 1
ATOM 1434 O O . GLY A 1 186 ? 44.538 9.581 -75.795 1.00 52.09 186 GLY A O 1
ATOM 1435 N N . LEU A 1 187 ? 42.948 10.997 -76.505 1.00 52.66 187 LEU A N 1
ATOM 1436 C CA . LEU A 1 187 ? 42.140 10.013 -77.236 1.00 52.66 187 LEU A CA 1
ATOM 1437 C C . LEU A 1 187 ? 42.288 10.195 -78.752 1.00 52.66 187 LEU A C 1
ATOM 1439 O O . LEU A 1 187 ? 41.349 10.584 -79.439 1.00 52.66 187 LEU A O 1
ATOM 1443 N N . ASN A 1 188 ? 43.468 9.903 -79.301 1.00 42.09 188 ASN A N 1
ATOM 1444 C CA . ASN A 1 188 ? 43.607 9.657 -80.736 1.00 42.09 188 ASN A CA 1
ATOM 1445 C C . ASN A 1 188 ? 44.770 8.705 -81.014 1.00 42.09 188 ASN A C 1
ATOM 1447 O O . ASN A 1 188 ? 45.928 9.011 -80.743 1.00 42.09 188 ASN A O 1
ATOM 1451 N N . GLY A 1 189 ? 44.450 7.545 -81.584 1.00 42.19 189 GLY A N 1
ATOM 1452 C CA . GLY A 1 189 ? 45.430 6.593 -82.079 1.00 42.19 189 GLY A CA 1
ATOM 1453 C C . GLY A 1 189 ? 45.139 6.217 -83.525 1.00 42.19 189 GLY A C 1
ATOM 1454 O O . GLY A 1 189 ? 44.240 5.422 -83.773 1.00 42.19 189 GLY A O 1
ATOM 1455 N N . HIS A 1 190 ? 45.952 6.696 -84.469 1.00 34.16 190 HIS A N 1
ATOM 1456 C CA . HIS A 1 190 ? 46.439 5.841 -85.550 1.00 34.16 190 HIS A CA 1
ATOM 1457 C C . HIS A 1 190 ? 47.747 6.360 -86.151 1.00 34.16 190 HIS A C 1
ATOM 1459 O O . HIS A 1 190 ? 48.037 7.550 -86.154 1.00 34.16 190 HIS A O 1
ATOM 1465 N N . ARG A 1 191 ? 48.531 5.381 -86.593 1.00 46.50 191 ARG A N 1
ATOM 1466 C CA . ARG A 1 191 ? 49.935 5.407 -86.995 1.00 46.50 191 ARG A CA 1
ATOM 1467 C C . ARG A 1 191 ? 50.170 6.223 -88.261 1.00 46.50 191 ARG A C 1
ATOM 1469 O O . ARG A 1 191 ? 49.411 6.076 -89.207 1.00 46.50 191 ARG A O 1
ATOM 1476 N N . ASP A 1 192 ? 51.335 6.860 -88.326 1.00 34.38 192 ASP A N 1
ATOM 1477 C CA . ASP A 1 192 ? 52.086 6.977 -89.573 1.00 34.38 192 ASP A CA 1
ATOM 1478 C C . ASP A 1 192 ? 53.569 6.696 -89.314 1.00 34.38 192 ASP A C 1
ATOM 1480 O O . ASP A 1 192 ? 54.268 7.413 -88.601 1.00 34.38 192 ASP A O 1
ATOM 1484 N N . HIS A 1 193 ? 54.035 5.591 -89.893 1.00 37.50 193 HIS A N 1
ATOM 1485 C CA . HIS A 1 193 ? 55.448 5.276 -90.041 1.00 37.50 193 HIS A CA 1
ATOM 1486 C C . HIS A 1 193 ? 56.031 6.121 -91.178 1.00 37.50 193 HIS A C 1
ATOM 1488 O O . HIS A 1 193 ? 55.575 6.018 -92.319 1.00 37.50 193 HIS A O 1
ATOM 1494 N N . ARG A 1 194 ? 57.138 6.829 -90.923 1.00 35.75 194 ARG A N 1
ATOM 1495 C CA . ARG A 1 194 ? 58.175 7.038 -91.945 1.00 35.75 194 ARG A CA 1
ATOM 1496 C C . ARG A 1 194 ? 59.554 7.228 -91.290 1.00 35.75 194 ARG A C 1
ATOM 1498 O O . ARG A 1 194 ? 59.623 7.851 -90.237 1.00 35.75 194 ARG A O 1
ATOM 1505 N N . PRO A 1 195 ? 60.624 6.645 -91.863 1.00 47.00 195 PRO A N 1
ATOM 1506 C CA . PRO A 1 195 ? 61.811 6.220 -91.135 1.00 47.00 195 PRO A CA 1
ATOM 1507 C C . PRO A 1 195 ? 62.942 7.245 -91.234 1.00 47.00 195 PRO A C 1
ATOM 1509 O O . PRO A 1 195 ? 63.098 7.910 -92.260 1.00 47.00 195 PRO A O 1
ATOM 1512 N N . GLY A 1 196 ? 63.781 7.313 -90.202 1.00 37.75 196 GLY A N 1
ATOM 1513 C CA . GLY A 1 196 ? 65.003 8.103 -90.285 1.00 37.75 196 GLY A CA 1
ATOM 1514 C C . GLY A 1 196 ? 65.723 8.325 -88.962 1.00 37.75 196 GLY A C 1
ATOM 1515 O O . GLY A 1 196 ? 65.621 9.397 -88.392 1.00 37.75 196 GLY A O 1
ATOM 1516 N N . SER A 1 197 ? 66.578 7.367 -88.587 1.00 48.91 197 SER A N 1
ATOM 1517 C CA . SER A 1 197 ? 67.902 7.662 -88.013 1.00 48.91 197 SER A CA 1
ATOM 1518 C C . SER A 1 197 ? 68.033 8.091 -86.529 1.00 48.91 197 SER A C 1
ATOM 1520 O O . SER A 1 197 ? 68.923 8.884 -86.246 1.00 48.91 197 SER A O 1
ATOM 1522 N N . THR A 1 198 ? 67.296 7.506 -85.571 1.00 51.25 198 THR A N 1
ATOM 1523 C CA . THR A 1 198 ? 67.650 7.526 -84.113 1.00 51.25 198 THR A CA 1
ATOM 1524 C C . THR A 1 198 ? 67.048 6.364 -83.285 1.00 51.25 198 THR A C 1
ATOM 1526 O O . THR A 1 198 ? 67.005 6.418 -82.060 1.00 51.25 198 THR A O 1
ATOM 1529 N N . GLU A 1 199 ? 66.635 5.256 -83.918 1.00 53.78 199 GLU A N 1
ATOM 1530 C CA . GLU A 1 199 ? 65.818 4.170 -83.319 1.00 53.78 199 GLU A CA 1
ATOM 1531 C C . GLU A 1 199 ? 66.356 3.498 -82.039 1.00 53.78 199 GLU A C 1
ATOM 1533 O O . GLU A 1 199 ? 65.602 2.813 -81.356 1.00 53.78 199 GLU A O 1
ATOM 1538 N N . LYS A 1 200 ? 67.635 3.649 -81.681 1.00 55.81 200 LYS A N 1
ATOM 1539 C CA . LYS A 1 200 ? 68.159 3.031 -80.454 1.00 55.81 200 LYS A CA 1
ATOM 1540 C C . LYS A 1 200 ? 67.859 3.877 -79.212 1.00 55.81 200 LYS A C 1
ATOM 1542 O O . LYS A 1 200 ? 67.356 3.324 -78.242 1.00 55.81 200 LYS A O 1
ATOM 1547 N N . ASP A 1 201 ? 68.061 5.193 -79.245 1.00 57.06 201 ASP A N 1
ATOM 1548 C CA . ASP A 1 201 ? 67.876 6.053 -78.060 1.00 57.06 201 ASP A CA 1
ATOM 1549 C C . ASP A 1 201 ? 66.399 6.281 -77.696 1.00 57.06 201 ASP A C 1
ATOM 1551 O O . ASP A 1 201 ? 66.042 6.328 -76.518 1.00 57.06 201 ASP A O 1
ATOM 1555 N N . GLU A 1 202 ? 65.507 6.346 -78.685 1.00 66.75 202 GLU A N 1
ATOM 1556 C CA . GLU A 1 202 ? 64.060 6.501 -78.459 1.00 66.75 202 GLU A CA 1
ATOM 1557 C C . GLU A 1 202 ? 63.421 5.223 -77.891 1.00 66.75 202 GLU A C 1
ATOM 1559 O O . GLU A 1 202 ? 62.559 5.279 -77.015 1.00 66.75 202 GLU A O 1
ATOM 1564 N N . VAL A 1 203 ? 63.890 4.046 -78.322 1.00 66.06 203 VAL A N 1
ATOM 1565 C CA . VAL A 1 203 ? 63.425 2.760 -77.778 1.00 66.06 203 VAL A CA 1
ATOM 1566 C C . VAL A 1 203 ? 63.944 2.550 -76.354 1.00 66.06 203 VAL A C 1
ATOM 1568 O O . VAL A 1 203 ? 63.189 2.075 -75.509 1.00 66.06 203 VAL A O 1
ATOM 1571 N N . TYR A 1 204 ? 65.187 2.946 -76.047 1.00 67.69 204 TYR A N 1
ATOM 1572 C CA . TYR A 1 204 ? 65.716 2.884 -74.677 1.00 67.69 204 TYR A CA 1
ATOM 1573 C C . TYR A 1 204 ? 65.023 3.871 -73.724 1.00 67.69 204 TYR A C 1
ATOM 1575 O O . TYR A 1 204 ? 64.760 3.520 -72.574 1.00 67.69 204 TYR A O 1
ATOM 1583 N N . THR A 1 205 ? 64.670 5.074 -74.185 1.00 77.69 205 THR A N 1
ATOM 1584 C CA . THR A 1 205 ? 63.927 6.053 -73.368 1.00 77.69 205 THR A CA 1
ATOM 1585 C C . THR A 1 205 ? 62.472 5.639 -73.139 1.00 77.69 205 THR A C 1
ATOM 1587 O O . THR A 1 205 ? 62.000 5.716 -72.004 1.00 77.69 205 THR A O 1
ATOM 1590 N N . LEU A 1 206 ? 61.780 5.108 -74.154 1.00 78.81 206 LEU A N 1
ATOM 1591 C CA . LEU A 1 206 ? 60.436 4.530 -73.998 1.00 78.81 206 LEU A CA 1
ATOM 1592 C C . LEU A 1 206 ? 60.434 3.280 -73.110 1.00 78.81 206 LEU A C 1
ATOM 1594 O O . LEU A 1 206 ? 59.546 3.133 -72.272 1.00 78.81 206 LEU A O 1
ATOM 1598 N N . ALA A 1 207 ? 61.430 2.399 -73.242 1.00 78.81 207 ALA A N 1
ATOM 1599 C CA . ALA A 1 207 ? 61.576 1.233 -72.373 1.00 78.81 207 ALA A CA 1
ATOM 1600 C C . ALA A 1 207 ? 61.832 1.641 -70.913 1.00 78.81 207 ALA A C 1
ATOM 1602 O O . ALA A 1 207 ? 61.222 1.070 -70.014 1.00 78.81 207 ALA A O 1
ATOM 1603 N N . GLY A 1 208 ? 62.659 2.667 -70.675 1.00 82.31 208 GLY A N 1
ATOM 1604 C CA . GLY A 1 208 ? 62.892 3.219 -69.338 1.00 82.31 208 GLY A CA 1
ATOM 1605 C C . GLY A 1 208 ? 61.655 3.897 -68.738 1.00 82.31 208 GLY A C 1
ATOM 1606 O O . GLY A 1 208 ? 61.364 3.707 -67.559 1.00 82.31 208 GLY A O 1
ATOM 1607 N N . ALA A 1 209 ? 60.879 4.639 -69.537 1.00 85.62 209 ALA A N 1
ATOM 1608 C CA . ALA A 1 209 ? 59.614 5.234 -69.097 1.00 85.62 209 ALA A CA 1
ATOM 1609 C C . ALA A 1 209 ? 58.561 4.164 -68.763 1.00 85.62 209 ALA A C 1
ATOM 1611 O O . ALA A 1 209 ? 57.892 4.255 -67.732 1.00 85.62 209 ALA A O 1
ATOM 1612 N N . LEU A 1 210 ? 58.460 3.114 -69.585 1.00 87.69 210 LEU A N 1
ATOM 1613 C CA . LEU A 1 210 ? 57.586 1.974 -69.325 1.00 87.69 210 LEU A CA 1
ATOM 1614 C C . LEU A 1 210 ? 58.021 1.217 -68.064 1.00 87.69 210 LEU A C 1
ATOM 1616 O O . LEU A 1 210 ? 57.177 0.927 -67.224 1.00 87.69 210 LEU A O 1
ATOM 1620 N N . GLU A 1 211 ? 59.318 0.950 -67.888 1.00 89.25 211 GLU A N 1
ATOM 1621 C CA . GLU A 1 211 ? 59.865 0.304 -66.688 1.00 89.25 211 GLU A CA 1
ATOM 1622 C C . GLU A 1 211 ? 59.588 1.132 -65.425 1.00 89.25 211 GLU A C 1
ATOM 1624 O O . GLU A 1 211 ? 59.195 0.576 -64.400 1.00 89.25 211 GLU A O 1
ATOM 1629 N N . ASN A 1 212 ? 59.725 2.458 -65.498 1.00 90.19 212 ASN A N 1
ATOM 1630 C CA . ASN A 1 212 ? 59.390 3.351 -64.390 1.00 90.19 212 ASN A CA 1
ATOM 1631 C C . ASN A 1 212 ? 57.886 3.327 -64.081 1.00 90.19 212 ASN A C 1
ATOM 1633 O O . ASN A 1 212 ? 57.520 3.157 -62.921 1.00 90.19 212 ASN A O 1
ATOM 1637 N N . SER A 1 213 ? 57.018 3.384 -65.098 1.00 89.94 213 SER A N 1
ATOM 1638 C CA . SER A 1 213 ? 55.561 3.261 -64.911 1.00 89.94 213 SER A CA 1
ATOM 1639 C C . SER A 1 213 ? 55.147 1.879 -64.378 1.00 89.94 213 SER A C 1
ATOM 1641 O O . SER A 1 213 ? 54.218 1.747 -63.578 1.00 89.94 213 SER A O 1
ATOM 1643 N N . MET A 1 214 ? 55.871 0.824 -64.764 1.00 92.31 214 MET A N 1
ATOM 1644 C CA . MET A 1 214 ? 55.666 -0.536 -64.277 1.00 92.31 214 MET A CA 1
ATOM 1645 C C . MET A 1 214 ? 56.085 -0.658 -62.810 1.00 92.31 214 MET A C 1
ATOM 1647 O O . MET A 1 214 ? 55.356 -1.243 -62.018 1.00 92.31 214 MET A O 1
ATOM 1651 N N . LYS A 1 215 ? 57.219 -0.068 -62.416 1.00 94.38 215 LYS A N 1
ATOM 1652 C CA . LYS A 1 215 ? 57.649 -0.013 -61.011 1.00 94.38 215 LYS A CA 1
ATOM 1653 C C . LYS A 1 215 ? 56.683 0.807 -60.159 1.00 94.38 215 LYS A C 1
ATOM 1655 O O . LYS A 1 215 ? 56.326 0.371 -59.071 1.00 94.38 215 LYS A O 1
ATOM 1660 N N . GLU A 1 216 ? 56.225 1.951 -60.657 1.00 94.31 216 GLU A N 1
ATOM 1661 C CA . GLU A 1 216 ? 55.252 2.802 -59.969 1.00 94.31 216 GLU A CA 1
ATOM 1662 C C . GLU A 1 216 ? 53.910 2.083 -59.775 1.00 94.31 216 GLU A C 1
ATOM 1664 O O . GLU A 1 216 ? 53.385 2.024 -58.662 1.00 94.31 216 GLU A O 1
ATOM 1669 N N . SER A 1 217 ? 53.391 1.435 -60.821 1.00 91.75 217 SER A N 1
ATOM 1670 C CA . SER A 1 217 ? 52.180 0.613 -60.707 1.00 91.75 217 SER A CA 1
ATOM 1671 C C . SER A 1 217 ? 52.379 -0.600 -59.794 1.00 91.75 217 SER A C 1
ATOM 1673 O O . SER A 1 217 ? 51.478 -0.936 -59.029 1.00 91.75 217 SER A O 1
ATOM 1675 N N . GLN A 1 218 ? 53.559 -1.224 -59.793 1.00 95.06 218 GLN A N 1
ATOM 1676 C CA . GLN A 1 218 ? 53.884 -2.326 -58.887 1.00 95.06 218 GLN A CA 1
ATOM 1677 C C . GLN A 1 218 ? 53.916 -1.874 -57.419 1.00 95.06 218 GLN A C 1
ATOM 1679 O O . GLN A 1 218 ? 53.358 -2.563 -56.565 1.00 95.06 218 GLN A O 1
ATOM 1684 N N . ILE A 1 219 ? 54.491 -0.703 -57.122 1.00 95.38 219 ILE A N 1
ATOM 1685 C CA . ILE A 1 219 ? 54.423 -0.088 -55.787 1.00 95.38 219 ILE A CA 1
ATOM 1686 C C . ILE A 1 219 ? 52.962 0.166 -55.412 1.00 95.38 219 ILE A C 1
ATOM 1688 O O . ILE A 1 219 ? 52.539 -0.199 -54.315 1.00 95.38 219 ILE A O 1
ATOM 1692 N N . LYS A 1 220 ? 52.155 0.699 -56.339 1.00 95.12 220 LYS A N 1
ATOM 1693 C CA . LYS A 1 220 ? 50.742 0.975 -56.066 1.00 95.12 220 LYS A CA 1
ATOM 1694 C C . LYS A 1 220 ? 49.927 -0.283 -55.782 1.00 95.12 220 LYS A C 1
ATOM 1696 O O . LYS A 1 220 ? 49.066 -0.271 -54.906 1.00 95.12 220 LYS A O 1
ATOM 1701 N N . ILE A 1 221 ? 50.214 -1.377 -56.484 1.00 95.44 221 ILE A N 1
ATOM 1702 C CA . ILE A 1 221 ? 49.599 -2.682 -56.227 1.00 95.44 221 ILE A CA 1
ATOM 1703 C C . ILE A 1 221 ? 49.939 -3.162 -54.810 1.00 95.44 221 ILE A C 1
ATOM 1705 O O . ILE A 1 221 ? 49.040 -3.620 -54.108 1.00 95.44 221 ILE A O 1
ATOM 1709 N N . ILE A 1 222 ? 51.190 -3.013 -54.365 1.00 95.50 222 ILE A N 1
ATOM 1710 C CA . ILE A 1 222 ? 51.613 -3.396 -53.007 1.00 95.50 222 ILE A CA 1
ATOM 1711 C C . ILE A 1 222 ? 50.929 -2.519 -51.947 1.00 95.50 222 ILE A C 1
ATOM 1713 O O . ILE A 1 222 ? 50.411 -3.039 -50.960 1.00 95.50 222 ILE A O 1
ATOM 1717 N N . GLU A 1 223 ? 50.856 -1.201 -52.154 1.00 96.19 223 GLU A N 1
ATOM 1718 C CA . GLU A 1 223 ? 50.138 -0.293 -51.245 1.00 96.19 223 GLU A CA 1
ATOM 1719 C C . GLU A 1 223 ? 48.662 -0.680 -51.099 1.00 96.19 223 GLU A C 1
ATOM 1721 O O . GLU A 1 223 ? 48.141 -0.765 -49.986 1.00 96.19 223 GLU A O 1
ATOM 1726 N N . LEU A 1 224 ? 47.984 -0.949 -52.219 1.00 97.06 224 LEU A N 1
ATOM 1727 C CA . LEU A 1 224 ? 46.586 -1.373 -52.214 1.00 97.06 224 LEU A CA 1
ATOM 1728 C C . LEU A 1 224 ? 46.407 -2.734 -51.533 1.00 97.06 224 LEU A C 1
ATOM 1730 O O . LEU A 1 224 ? 45.429 -2.921 -50.813 1.00 97.06 224 LEU A O 1
ATOM 1734 N N . GLN A 1 225 ? 47.346 -3.668 -51.705 1.00 96.38 225 GLN A N 1
ATOM 1735 C CA . GLN A 1 225 ? 47.329 -4.949 -50.994 1.00 96.38 225 GLN A CA 1
ATOM 1736 C C . GLN A 1 225 ? 47.411 -4.751 -49.477 1.00 96.38 225 GLN A C 1
ATOM 1738 O O . GLN A 1 225 ? 46.559 -5.278 -48.762 1.00 96.38 225 GLN A O 1
ATOM 1743 N N . HIS A 1 226 ? 48.349 -3.933 -48.988 1.00 96.62 226 HIS A N 1
ATOM 1744 C CA . HIS A 1 226 ? 48.457 -3.632 -47.557 1.00 96.62 226 HIS A CA 1
ATOM 1745 C C . HIS A 1 226 ? 47.204 -2.937 -47.007 1.00 96.62 226 HIS A C 1
ATOM 1747 O O . HIS A 1 226 ? 46.755 -3.264 -45.909 1.00 96.62 226 HIS A O 1
ATOM 1753 N N . LEU A 1 227 ? 46.599 -2.013 -47.762 1.00 97.19 227 LEU A N 1
ATOM 1754 C CA . LEU A 1 227 ? 45.347 -1.362 -47.358 1.00 97.19 227 LEU A CA 1
ATOM 1755 C C . LEU A 1 227 ? 44.191 -2.363 -47.259 1.00 97.19 227 LEU A C 1
ATOM 1757 O O . LEU A 1 227 ? 43.431 -2.336 -46.291 1.00 97.19 227 LEU A O 1
ATOM 1761 N N . VAL A 1 228 ? 44.075 -3.280 -48.221 1.00 97.44 228 VAL A N 1
ATOM 1762 C CA . VAL A 1 228 ? 43.061 -4.341 -48.190 1.00 97.44 228 VAL A CA 1
ATOM 1763 C C . VAL A 1 228 ? 43.295 -5.290 -47.010 1.00 97.44 228 VAL A C 1
ATOM 1765 O O . VAL A 1 228 ? 42.340 -5.700 -46.352 1.00 97.44 228 VAL A O 1
ATOM 1768 N N . GLU A 1 229 ? 44.542 -5.647 -46.712 1.00 96.94 229 GLU A N 1
ATOM 1769 C CA . GLU A 1 229 ? 44.884 -6.475 -45.550 1.00 96.94 229 GLU A CA 1
ATOM 1770 C C . GLU A 1 229 ? 44.570 -5.771 -44.224 1.00 96.94 229 GLU A C 1
ATOM 1772 O O . GLU A 1 229 ? 43.964 -6.386 -43.344 1.00 96.94 229 GLU A O 1
ATOM 1777 N N . ALA A 1 230 ? 44.875 -4.476 -44.107 1.00 96.31 230 ALA A N 1
ATOM 1778 C CA . ALA A 1 230 ? 44.518 -3.664 -42.946 1.00 96.31 230 ALA A CA 1
ATOM 1779 C C . ALA A 1 230 ? 42.995 -3.604 -42.742 1.00 96.31 230 ALA A C 1
ATOM 1781 O O . ALA A 1 230 ? 42.506 -3.863 -41.642 1.00 96.31 230 ALA A O 1
ATOM 1782 N N . GLN A 1 231 ? 42.228 -3.371 -43.812 1.00 96.00 231 GLN A N 1
ATOM 1783 C CA . GLN A 1 231 ? 40.761 -3.379 -43.760 1.00 96.00 231 GLN A CA 1
ATOM 1784 C C . GLN A 1 231 ? 40.188 -4.756 -43.402 1.00 96.00 231 GLN A C 1
ATOM 1786 O O . GLN A 1 231 ? 39.192 -4.852 -42.679 1.00 96.00 231 GLN A O 1
ATOM 1791 N N . ARG A 1 232 ? 40.806 -5.848 -43.874 1.00 97.31 232 ARG A N 1
ATOM 1792 C CA . ARG A 1 232 ? 40.419 -7.214 -43.481 1.00 97.31 232 ARG A CA 1
ATOM 1793 C C . ARG A 1 232 ? 40.676 -7.463 -41.998 1.00 97.31 232 ARG A C 1
ATOM 1795 O O . ARG A 1 232 ? 39.824 -8.068 -41.345 1.00 97.31 232 ARG A O 1
ATOM 1802 N N . ALA A 1 233 ? 41.802 -6.991 -41.464 1.00 96.25 233 ALA A N 1
ATOM 1803 C CA . ALA A 1 233 ? 42.115 -7.092 -40.043 1.00 96.25 233 ALA A CA 1
ATOM 1804 C C . ALA A 1 233 ? 41.109 -6.295 -39.195 1.00 96.25 233 ALA A C 1
ATOM 1806 O O . ALA A 1 233 ? 40.529 -6.848 -38.260 1.00 96.25 233 ALA A O 1
ATOM 1807 N N . GLU A 1 234 ? 40.811 -5.052 -39.574 1.00 97.19 234 GLU A N 1
ATOM 1808 C CA . GLU A 1 234 ? 39.802 -4.222 -38.905 1.00 97.19 234 GLU A CA 1
ATOM 1809 C C . GLU A 1 234 ? 38.413 -4.878 -38.938 1.00 97.19 234 GLU A C 1
ATOM 1811 O O . GLU A 1 234 ? 37.765 -5.035 -37.903 1.00 97.19 234 GLU A O 1
ATOM 1816 N N . SER A 1 235 ? 37.994 -5.384 -40.102 1.00 95.25 235 SER A N 1
ATOM 1817 C CA . SER A 1 235 ? 36.729 -6.115 -40.249 1.00 95.25 235 SER A CA 1
ATOM 1818 C C . SER A 1 235 ? 36.676 -7.372 -39.375 1.00 95.25 235 SER A C 1
ATOM 1820 O O . SER A 1 235 ? 35.619 -7.721 -38.848 1.00 95.25 235 SER A O 1
ATOM 1822 N N . SER A 1 236 ? 37.805 -8.069 -39.205 1.00 96.38 236 SER A N 1
ATOM 1823 C CA . SER A 1 236 ? 37.881 -9.244 -38.333 1.00 96.38 236 SER A CA 1
ATOM 1824 C C . SER A 1 236 ? 37.741 -8.884 -36.849 1.00 96.38 236 SER A C 1
ATOM 1826 O O . SER A 1 236 ? 37.040 -9.590 -36.129 1.00 96.38 236 SER A O 1
ATOM 1828 N N . LEU A 1 237 ? 38.315 -7.757 -36.409 1.00 97.56 237 LEU A N 1
ATOM 1829 C CA . LEU A 1 237 ? 38.179 -7.247 -35.039 1.00 97.56 237 LEU A CA 1
ATOM 1830 C C . LEU A 1 237 ? 36.757 -6.759 -34.746 1.00 97.56 237 LEU A C 1
ATOM 1832 O O . LEU A 1 237 ? 36.209 -7.021 -33.676 1.00 97.56 237 LEU A O 1
ATOM 1836 N N . LEU A 1 238 ? 36.126 -6.077 -35.704 1.00 96.88 238 LEU A N 1
ATOM 1837 C CA . LEU A 1 238 ? 34.725 -5.682 -35.571 1.00 96.88 238 LEU A CA 1
ATOM 1838 C C . LEU A 1 238 ? 33.816 -6.909 -35.463 1.00 96.88 238 LEU A C 1
ATOM 1840 O O . LEU A 1 238 ? 32.914 -6.926 -34.628 1.00 96.88 238 LEU A O 1
ATOM 1844 N N . ARG A 1 239 ? 34.089 -7.967 -36.237 1.00 97.56 239 ARG A N 1
ATOM 1845 C CA . ARG A 1 239 ? 33.340 -9.226 -36.156 1.00 97.56 239 ARG A CA 1
ATOM 1846 C C . ARG A 1 239 ? 33.447 -9.873 -34.775 1.00 97.56 239 ARG A C 1
ATOM 1848 O O . ARG A 1 239 ? 32.416 -10.209 -34.203 1.00 97.56 239 ARG A O 1
ATOM 1855 N N . THR A 1 240 ? 34.649 -9.996 -34.207 1.00 97.06 240 THR A N 1
ATOM 1856 C CA . THR A 1 240 ? 34.816 -10.594 -32.868 1.00 97.06 240 THR A CA 1
ATOM 1857 C C . THR A 1 240 ? 34.145 -9.760 -31.777 1.00 97.06 240 THR A C 1
ATOM 1859 O O . THR A 1 240 ? 33.551 -10.324 -30.857 1.00 97.06 240 THR A O 1
ATOM 1862 N N . ARG A 1 241 ? 34.163 -8.424 -31.894 1.00 97.50 241 ARG A N 1
ATOM 1863 C CA . ARG A 1 241 ? 33.414 -7.537 -30.993 1.00 97.50 241 ARG A CA 1
ATOM 1864 C C . ARG A 1 241 ? 31.905 -7.762 -31.100 1.00 97.50 241 ARG A C 1
ATOM 1866 O O . ARG A 1 241 ? 31.254 -7.885 -30.065 1.00 97.50 241 ARG A O 1
ATOM 1873 N N . MET A 1 242 ? 31.356 -7.850 -32.315 1.00 96.31 242 MET A N 1
ATOM 1874 C CA . MET A 1 242 ? 29.927 -8.123 -32.513 1.00 96.31 242 MET A CA 1
ATOM 1875 C C . MET A 1 242 ? 29.522 -9.492 -31.956 1.00 96.31 242 MET A C 1
ATOM 1877 O O . MET A 1 242 ? 28.512 -9.585 -31.268 1.00 96.31 242 MET A O 1
ATOM 1881 N N . GLU A 1 243 ? 30.328 -10.534 -32.173 1.00 97.50 243 GLU A N 1
ATOM 1882 C CA . GLU A 1 243 ? 30.093 -11.866 -31.593 1.00 97.50 243 GLU A CA 1
ATOM 1883 C C . GLU A 1 243 ? 30.130 -11.847 -30.053 1.00 97.50 243 GLU A C 1
ATOM 1885 O O . GLU A 1 243 ? 29.383 -12.576 -29.398 1.00 97.50 243 GLU A O 1
ATOM 1890 N N . GLY A 1 244 ? 30.988 -11.012 -29.456 1.00 97.38 244 GLY A N 1
ATOM 1891 C CA . GLY A 1 244 ? 31.009 -10.766 -28.011 1.00 97.38 244 GLY A CA 1
ATOM 1892 C C . GLY A 1 244 ? 29.712 -10.121 -27.520 1.00 97.38 244 GLY A C 1
ATOM 1893 O O . GLY A 1 244 ? 29.063 -10.650 -26.618 1.00 97.38 244 GLY A O 1
ATOM 1894 N N . GLN A 1 245 ? 29.285 -9.042 -28.180 1.00 97.31 245 GLN A N 1
ATOM 1895 C CA . GLN A 1 245 ? 28.032 -8.349 -27.862 1.00 97.31 245 GLN A CA 1
ATOM 1896 C C . GLN A 1 245 ? 26.807 -9.257 -28.038 1.00 97.31 245 GLN A C 1
ATOM 1898 O O . GLN A 1 245 ? 25.897 -9.232 -27.214 1.00 97.31 245 GLN A O 1
ATOM 1903 N N . GLU A 1 246 ? 26.777 -10.104 -29.068 1.00 97.12 246 GLU A N 1
ATOM 1904 C CA . GLU A 1 246 ? 25.687 -11.060 -29.286 1.00 97.12 246 GLU A CA 1
ATOM 1905 C C . GLU A 1 246 ? 25.578 -12.076 -28.137 1.00 97.12 246 GLU A C 1
ATOM 1907 O O . GLU A 1 246 ? 24.474 -12.382 -27.674 1.00 97.12 246 GLU A O 1
ATOM 1912 N N . LYS A 1 247 ? 26.715 -12.556 -27.615 1.00 97.56 247 LYS A N 1
ATOM 1913 C CA . LYS A 1 247 ? 26.747 -13.453 -26.449 1.00 97.56 247 LYS A CA 1
ATOM 1914 C C . LYS A 1 247 ? 26.253 -12.760 -25.182 1.00 97.56 247 LYS A C 1
ATOM 1916 O O . LYS A 1 247 ? 25.467 -13.361 -24.450 1.00 97.56 247 LYS A O 1
ATOM 1921 N N . GLU A 1 248 ? 26.670 -11.519 -24.937 1.00 98.00 248 GLU A N 1
ATOM 1922 C CA . GLU A 1 248 ? 26.208 -10.713 -23.798 1.00 98.00 248 GLU A CA 1
ATOM 1923 C C . GLU A 1 248 ? 24.697 -10.462 -23.870 1.00 98.00 248 GLU A C 1
ATOM 1925 O O . GLU A 1 248 ? 23.972 -10.751 -22.917 1.00 98.00 248 GLU A O 1
ATOM 1930 N N . ILE A 1 249 ? 24.187 -10.043 -25.034 1.00 97.31 249 ILE A N 1
ATOM 1931 C CA . ILE A 1 249 ? 22.745 -9.883 -25.277 1.00 97.31 249 ILE A CA 1
ATOM 1932 C C . ILE A 1 249 ? 22.013 -11.211 -25.045 1.00 97.31 249 ILE A C 1
ATOM 1934 O O . ILE A 1 249 ? 20.942 -11.238 -24.437 1.00 97.31 249 ILE A O 1
ATOM 1938 N N . GLY A 1 250 ? 22.586 -12.332 -25.488 1.00 97.88 250 GLY A N 1
ATOM 1939 C CA . GLY A 1 250 ? 22.040 -13.665 -25.247 1.00 97.88 250 GLY A CA 1
ATOM 1940 C C . GLY A 1 250 ? 21.960 -14.035 -23.761 1.00 97.88 250 GLY A C 1
ATOM 1941 O O . GLY A 1 250 ? 20.983 -14.657 -23.341 1.00 97.88 250 GLY A O 1
ATOM 1942 N N . GLN A 1 251 ? 22.951 -13.646 -22.955 1.00 98.25 251 GLN A N 1
ATOM 1943 C CA . GLN A 1 251 ? 22.947 -13.857 -21.504 1.00 98.25 251 GLN A CA 1
ATOM 1944 C C . GLN A 1 251 ? 21.911 -12.970 -20.808 1.00 98.25 251 GLN A C 1
ATOM 1946 O O . GLN A 1 251 ? 21.105 -13.486 -20.032 1.00 98.25 251 GLN A O 1
ATOM 1951 N N . LEU A 1 252 ? 21.863 -11.679 -21.146 1.00 97.50 252 LEU A N 1
ATOM 1952 C CA . LEU A 1 252 ? 20.879 -10.740 -20.600 1.00 97.50 252 LEU A CA 1
ATOM 1953 C C . LEU A 1 252 ? 19.446 -11.185 -20.914 1.00 97.50 252 LEU A C 1
ATOM 1955 O O . LEU A 1 252 ? 18.602 -11.217 -20.026 1.00 97.50 252 LEU A O 1
ATOM 1959 N N . ARG A 1 253 ? 19.174 -11.652 -22.140 1.00 98.00 253 ARG A N 1
ATOM 1960 C CA . ARG A 1 253 ? 17.859 -12.212 -22.507 1.00 98.00 253 ARG A CA 1
ATOM 1961 C C . ARG A 1 253 ? 17.461 -13.419 -21.656 1.00 98.00 253 ARG A C 1
ATOM 1963 O O . ARG A 1 253 ? 16.285 -13.576 -21.345 1.00 98.00 2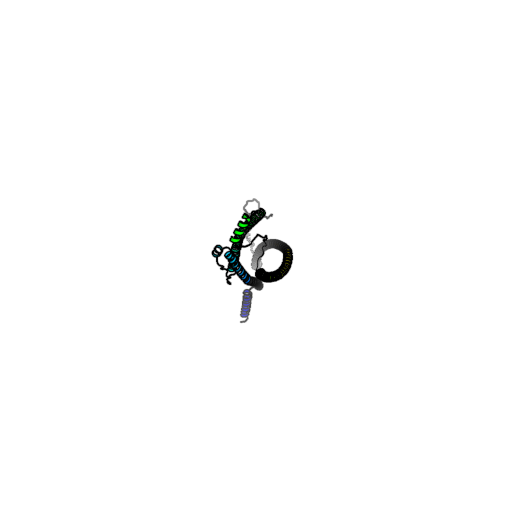53 ARG A O 1
ATOM 1970 N N . LYS A 1 254 ? 18.409 -14.289 -21.290 1.00 98.00 254 LYS A N 1
ATOM 1971 C CA . LYS A 1 254 ? 18.131 -15.433 -20.402 1.00 98.00 254 LYS A CA 1
ATOM 1972 C C . LYS A 1 254 ? 17.830 -14.975 -18.976 1.00 98.00 254 LYS A C 1
ATOM 1974 O O . LYS A 1 254 ? 16.932 -15.530 -18.353 1.00 98.00 254 LYS A O 1
ATOM 1979 N N . GLN A 1 255 ? 18.554 -13.973 -18.478 1.00 98.00 255 GLN A N 1
ATOM 1980 C CA . GLN A 1 255 ? 18.306 -13.395 -17.155 1.00 98.00 255 GLN A CA 1
ATOM 1981 C C . GLN A 1 255 ? 16.941 -12.709 -17.085 1.00 98.00 255 GLN A C 1
ATOM 1983 O O . GLN A 1 255 ? 16.210 -12.956 -16.134 1.00 98.00 255 GLN A O 1
ATOM 1988 N N . ILE A 1 256 ? 16.570 -11.936 -18.109 1.00 97.50 256 ILE A N 1
ATOM 1989 C CA . ILE A 1 256 ? 15.249 -11.299 -18.204 1.00 97.50 256 ILE A CA 1
ATOM 1990 C C . ILE A 1 256 ? 14.144 -12.355 -18.122 1.00 97.50 256 ILE A C 1
ATOM 1992 O O . ILE A 1 256 ? 13.301 -12.268 -17.241 1.00 97.50 256 ILE A O 1
ATOM 1996 N N . LYS A 1 257 ? 14.213 -13.423 -18.929 1.00 98.25 257 LYS A N 1
ATOM 1997 C CA . LYS A 1 257 ? 13.218 -14.511 -18.882 1.00 98.25 257 LYS A CA 1
ATOM 1998 C C . LYS A 1 257 ? 13.110 -15.189 -17.516 1.00 98.25 257 LYS A C 1
ATOM 2000 O O . LYS A 1 257 ? 12.029 -15.580 -17.096 1.00 98.25 257 LYS A O 1
ATOM 2005 N N . HIS A 1 258 ? 14.237 -15.365 -16.828 1.00 97.81 258 HIS A N 1
ATOM 2006 C CA . HIS A 1 258 ? 14.251 -15.934 -15.479 1.00 97.81 258 HIS A CA 1
ATOM 2007 C C . HIS A 1 258 ? 13.602 -15.002 -14.451 1.00 97.81 258 HIS A C 1
ATOM 2009 O O . HIS A 1 258 ? 12.931 -15.470 -13.535 1.00 97.81 258 HIS A O 1
ATOM 2015 N N . LEU A 1 259 ? 13.806 -13.692 -14.593 1.00 98.00 259 LEU A N 1
ATOM 2016 C CA . LEU A 1 259 ? 13.168 -12.691 -13.741 1.00 98.00 259 LEU A CA 1
ATOM 2017 C C . LEU A 1 259 ? 11.666 -12.588 -14.021 1.00 98.00 259 LEU A C 1
ATOM 2019 O O . LEU A 1 259 ? 10.902 -12.595 -13.065 1.00 98.00 259 LEU A O 1
ATOM 2023 N N . GLU A 1 260 ? 11.246 -12.600 -15.287 1.00 97.88 260 GLU A N 1
ATOM 2024 C CA . GLU A 1 260 ? 9.829 -12.623 -15.688 1.00 97.88 260 GLU A CA 1
ATOM 2025 C C . GLU A 1 260 ? 9.094 -13.833 -15.091 1.00 97.88 260 GLU A C 1
ATOM 2027 O O . GLU A 1 260 ? 7.994 -13.709 -14.561 1.00 97.88 260 GLU A O 1
ATOM 2032 N N . GLU A 1 261 ? 9.716 -15.014 -15.112 1.00 98.06 261 GLU A N 1
ATOM 2033 C CA . GLU A 1 261 ? 9.128 -16.220 -14.525 1.00 98.06 261 GLU A CA 1
ATOM 2034 C C . GLU A 1 261 ? 9.033 -16.136 -12.994 1.00 98.06 261 GLU A C 1
ATOM 2036 O O . GLU A 1 261 ? 8.040 -16.559 -12.401 1.00 98.06 261 GLU A O 1
ATOM 2041 N N . LYS A 1 262 ? 10.045 -15.562 -12.334 1.00 97.94 262 LYS A N 1
ATOM 2042 C CA . LYS A 1 262 ? 10.002 -15.317 -10.886 1.00 97.94 262 LYS A CA 1
ATOM 2043 C C . LYS A 1 262 ? 8.930 -14.304 -10.505 1.00 97.94 262 LYS A C 1
ATOM 2045 O O . LYS A 1 262 ? 8.248 -14.518 -9.510 1.00 97.94 262 LYS A O 1
ATOM 2050 N N . GLU A 1 263 ? 8.785 -13.237 -11.281 1.00 96.31 263 GLU A N 1
ATOM 2051 C CA . GLU A 1 263 ? 7.725 -12.245 -11.111 1.00 96.31 263 GLU A CA 1
ATOM 2052 C C . GLU A 1 263 ? 6.353 -12.903 -11.271 1.00 96.31 263 GLU A C 1
ATOM 2054 O O . GLU A 1 263 ? 5.499 -12.758 -10.403 1.00 96.31 263 GLU A O 1
ATOM 2059 N N . ARG A 1 264 ? 6.170 -13.726 -12.311 1.00 98.50 264 ARG A N 1
ATOM 2060 C CA . ARG A 1 264 ? 4.937 -14.490 -12.528 1.00 98.50 264 ARG A CA 1
ATOM 2061 C C . ARG A 1 264 ? 4.596 -15.385 -11.332 1.00 98.50 264 ARG A C 1
ATOM 2063 O O . ARG A 1 264 ? 3.448 -15.404 -10.898 1.00 98.50 264 ARG A O 1
ATOM 2070 N N . MET A 1 265 ? 5.574 -16.116 -10.799 1.00 98.06 265 MET A N 1
ATOM 2071 C CA . MET A 1 265 ? 5.379 -16.975 -9.624 1.00 98.06 265 MET A CA 1
ATOM 2072 C C . MET A 1 265 ? 5.087 -16.172 -8.351 1.00 98.06 265 MET A C 1
ATOM 2074 O O . MET A 1 265 ? 4.247 -16.581 -7.554 1.00 98.06 265 MET A O 1
ATOM 2078 N N . ALA A 1 266 ? 5.755 -15.032 -8.156 1.00 97.38 266 ALA A N 1
ATOM 2079 C CA . ALA A 1 266 ? 5.495 -14.147 -7.026 1.00 97.38 266 ALA A CA 1
ATOM 2080 C C . ALA A 1 266 ? 4.086 -13.543 -7.100 1.00 97.38 266 ALA A C 1
ATOM 2082 O O . ALA A 1 266 ? 3.380 -13.548 -6.098 1.00 97.38 266 ALA A O 1
ATOM 2083 N N . ASN A 1 267 ? 3.649 -13.103 -8.283 1.00 97.50 267 ASN A N 1
ATOM 2084 C CA . ASN A 1 267 ? 2.305 -12.568 -8.499 1.00 97.50 267 ASN A CA 1
ATOM 2085 C C . ASN A 1 267 ? 1.226 -13.612 -8.194 1.00 97.50 267 ASN A C 1
ATOM 2087 O O . ASN A 1 267 ? 0.296 -13.310 -7.457 1.00 97.50 267 ASN A O 1
ATOM 2091 N N . GLN A 1 268 ? 1.392 -14.853 -8.664 1.00 98.12 268 GLN A N 1
ATOM 2092 C CA . GLN A 1 268 ? 0.480 -15.951 -8.314 1.00 98.12 268 GLN A CA 1
ATOM 2093 C C . GLN A 1 268 ? 0.440 -16.208 -6.807 1.00 98.12 268 GLN A C 1
ATOM 2095 O O . GLN A 1 268 ? -0.630 -16.336 -6.229 1.00 98.12 268 GLN A O 1
ATOM 2100 N N . SER A 1 269 ? 1.602 -16.213 -6.149 1.00 98.19 269 SER A N 1
ATOM 2101 C CA . SER A 1 269 ? 1.658 -16.384 -4.696 1.00 98.19 269 SER A CA 1
ATOM 2102 C C . SER A 1 269 ? 0.959 -15.249 -3.942 1.00 98.19 269 SER A C 1
ATOM 2104 O O . SER A 1 269 ? 0.383 -15.499 -2.888 1.00 98.19 269 SER A O 1
ATOM 2106 N N . VAL A 1 270 ? 1.030 -14.010 -4.438 1.00 98.25 270 VAL A N 1
ATOM 2107 C CA . VAL A 1 270 ? 0.323 -12.866 -3.845 1.00 98.25 270 VAL A CA 1
ATOM 2108 C C . VAL A 1 270 ? -1.183 -12.983 -4.073 1.00 98.25 270 VAL A C 1
ATOM 2110 O O . VAL A 1 270 ? -1.944 -12.699 -3.155 1.00 98.25 270 VAL A O 1
ATOM 2113 N N . GLU A 1 271 ? -1.616 -13.421 -5.257 1.00 98.00 271 GLU A N 1
ATOM 2114 C CA . GLU A 1 271 ? -3.029 -13.677 -5.560 1.00 98.00 271 GLU A CA 1
ATOM 2115 C C . GLU A 1 271 ? -3.616 -14.754 -4.635 1.00 98.00 271 GLU A C 1
ATOM 2117 O O . GLU A 1 271 ? -4.673 -14.528 -4.048 1.00 98.00 271 GLU A O 1
ATOM 2122 N N . ASP A 1 272 ? -2.908 -15.869 -4.432 1.00 98.00 272 ASP A N 1
ATOM 2123 C CA . ASP A 1 272 ? -3.319 -16.936 -3.511 1.00 98.00 272 ASP A CA 1
ATOM 2124 C C . ASP A 1 272 ? -3.440 -16.415 -2.066 1.00 98.00 272 ASP A C 1
ATOM 2126 O O . ASP A 1 272 ? -4.464 -16.609 -1.410 1.00 98.00 272 ASP A O 1
ATOM 2130 N N . LEU A 1 273 ? -2.436 -15.668 -1.588 1.00 98.00 273 LEU A N 1
ATOM 2131 C CA . LEU A 1 273 ? -2.476 -15.056 -0.254 1.00 98.00 273 LEU A CA 1
ATOM 2132 C C . LEU A 1 273 ? -3.603 -14.028 -0.115 1.00 98.00 273 LEU A C 1
ATOM 2134 O O . LEU A 1 273 ? -4.187 -13.906 0.957 1.00 98.00 273 LEU A O 1
ATOM 2138 N N . MET A 1 274 ? -3.923 -13.283 -1.173 1.00 97.50 274 MET A N 1
ATOM 2139 C CA . MET A 1 274 ? -5.032 -12.332 -1.160 1.00 97.50 274 MET A CA 1
ATOM 2140 C C . MET A 1 274 ? -6.372 -13.055 -0.990 1.00 97.50 274 MET A C 1
ATOM 2142 O O . MET A 1 274 ? -7.211 -12.589 -0.223 1.00 97.50 274 MET A O 1
ATOM 2146 N N . VAL A 1 275 ? -6.562 -14.210 -1.639 1.00 98.06 275 VAL A N 1
ATOM 2147 C CA . VAL A 1 275 ? -7.757 -15.046 -1.439 1.00 98.06 275 VAL A CA 1
ATOM 2148 C C . VAL A 1 275 ? -7.846 -15.522 0.015 1.00 98.06 275 VAL A C 1
ATOM 2150 O O . VAL A 1 275 ? -8.892 -15.348 0.642 1.00 98.06 275 VAL A O 1
ATOM 2153 N N . ASP A 1 276 ? -6.752 -16.028 0.587 1.00 98.00 276 ASP A N 1
ATOM 2154 C CA . ASP A 1 276 ? -6.718 -16.479 1.986 1.00 98.00 276 ASP A CA 1
ATOM 2155 C C . ASP A 1 276 ? -7.001 -15.338 2.979 1.00 98.00 276 ASP A C 1
ATOM 2157 O O . ASP A 1 276 ? -7.752 -15.517 3.939 1.00 98.00 276 ASP A O 1
ATOM 2161 N N . VAL A 1 277 ? -6.451 -14.142 2.730 1.00 98.00 277 VAL A N 1
ATOM 2162 C CA . VAL A 1 277 ? -6.727 -12.942 3.537 1.00 98.00 277 VAL A CA 1
ATOM 2163 C C . VAL A 1 277 ? -8.209 -12.586 3.479 1.00 98.00 277 VAL A C 1
ATOM 2165 O O . VAL A 1 277 ? -8.816 -12.397 4.529 1.00 98.00 277 VAL A O 1
ATOM 2168 N N . THR A 1 278 ? -8.822 -12.561 2.291 1.00 97.75 278 THR A N 1
ATOM 2169 C CA . THR A 1 278 ? -10.259 -12.258 2.179 1.00 97.75 278 THR A CA 1
ATOM 2170 C C . THR A 1 278 ? -11.132 -13.289 2.898 1.00 97.75 278 THR A C 1
ATOM 2172 O O . THR A 1 278 ? -12.091 -12.917 3.571 1.00 97.75 278 THR A O 1
ATOM 2175 N N . ALA A 1 279 ? -10.778 -14.578 2.843 1.00 98.12 279 ALA A N 1
ATOM 2176 C CA . ALA A 1 279 ? -11.491 -15.624 3.573 1.00 98.12 279 ALA A CA 1
ATOM 2177 C C . ALA A 1 279 ? -11.371 -15.448 5.099 1.00 98.12 279 ALA A C 1
ATOM 2179 O O . ALA A 1 279 ? -12.368 -15.553 5.817 1.00 98.12 279 ALA A O 1
ATOM 2180 N N . ALA A 1 280 ? -10.173 -15.125 5.596 1.00 97.69 280 ALA A N 1
ATOM 2181 C CA . ALA A 1 280 ? -9.945 -14.850 7.013 1.00 97.69 280 ALA A CA 1
ATOM 2182 C C . ALA A 1 280 ? -10.692 -13.590 7.487 1.00 97.69 280 ALA A C 1
ATOM 2184 O O . ALA A 1 280 ? -11.264 -13.582 8.577 1.00 97.69 280 ALA A O 1
ATOM 2185 N N . GLU A 1 281 ? -10.738 -12.536 6.670 1.00 97.50 281 GLU A N 1
ATOM 2186 C CA . GLU A 1 281 ? -11.508 -11.323 6.958 1.00 97.50 281 GLU A CA 1
ATOM 2187 C C . GLU A 1 281 ? -13.007 -11.620 7.079 1.00 97.50 281 GLU A C 1
ATOM 2189 O O . GLU A 1 281 ? -13.648 -11.163 8.028 1.00 97.50 281 GLU A O 1
ATOM 2194 N N . GLU A 1 282 ? -13.570 -12.430 6.178 1.00 98.12 282 GLU A N 1
ATOM 2195 C CA . GLU A 1 282 ? -14.964 -12.871 6.278 1.00 98.12 282 GLU A CA 1
ATOM 2196 C C . GLU A 1 282 ? -15.232 -13.665 7.561 1.00 98.12 282 GLU A C 1
ATOM 2198 O O . GLU A 1 282 ? -16.260 -13.461 8.211 1.00 98.12 282 GLU A O 1
ATOM 2203 N N . GLU A 1 283 ? -14.326 -14.564 7.952 1.00 98.06 283 GLU A N 1
ATOM 2204 C CA . GLU A 1 283 ? -14.448 -15.300 9.211 1.00 98.06 283 GLU A CA 1
ATOM 2205 C C . GLU A 1 283 ? -14.413 -14.360 10.415 1.00 98.06 283 GLU A C 1
ATOM 2207 O O . GLU A 1 283 ? -15.288 -14.456 11.276 1.00 98.06 283 GLU A O 1
ATOM 2212 N N . ILE A 1 284 ? -13.482 -13.403 10.457 1.00 97.56 284 ILE A N 1
ATOM 2213 C CA . ILE A 1 284 ? -13.418 -12.389 11.518 1.00 97.56 284 ILE A CA 1
ATOM 2214 C C . ILE A 1 284 ? -14.743 -11.621 11.614 1.00 97.56 284 ILE A C 1
ATOM 2216 O O . ILE A 1 284 ? -15.241 -11.414 12.721 1.00 97.56 284 ILE A O 1
ATOM 2220 N N . GLN A 1 285 ? -15.357 -11.244 10.487 1.00 98.12 285 GLN A N 1
ATOM 2221 C CA . GLN A 1 285 ? -16.669 -10.586 10.503 1.00 98.12 285 GLN A CA 1
ATOM 2222 C C . GLN A 1 285 ? -17.776 -11.496 11.055 1.00 98.12 285 GLN A C 1
ATOM 2224 O O . GLN A 1 285 ? -18.619 -11.035 11.827 1.00 98.12 285 GLN A O 1
ATOM 2229 N N . ARG A 1 286 ? -17.771 -12.795 10.725 1.00 98.25 286 ARG A N 1
ATOM 2230 C CA . ARG A 1 286 ? -18.725 -13.770 11.292 1.00 98.25 286 ARG A CA 1
ATOM 2231 C C . ARG A 1 286 ? -18.557 -13.911 12.807 1.00 98.25 286 ARG A C 1
ATOM 2233 O O . ARG A 1 286 ? -19.542 -13.884 13.534 1.00 98.25 286 ARG A O 1
ATOM 2240 N N . TRP A 1 287 ? -17.323 -14.012 13.299 1.00 98.38 287 TRP A N 1
ATOM 2241 C CA . TRP A 1 287 ? -17.056 -14.086 14.740 1.00 98.38 287 TRP A CA 1
ATOM 2242 C C . TRP A 1 287 ? -17.435 -12.796 15.464 1.00 98.38 287 TRP A C 1
ATOM 2244 O O . TRP A 1 287 ? -17.999 -12.847 16.553 1.00 98.38 287 TRP A O 1
ATOM 2254 N N . LYS A 1 288 ? -17.165 -11.642 14.849 1.00 98.50 288 LYS A N 1
ATOM 2255 C CA . LYS A 1 288 ? -17.524 -10.339 15.406 1.00 98.50 288 LYS A CA 1
ATOM 2256 C C . LYS A 1 288 ? -19.038 -10.180 15.541 1.00 98.50 288 LYS A C 1
ATOM 2258 O O . LYS A 1 288 ? -19.506 -9.814 16.611 1.00 98.50 288 LYS A O 1
ATOM 2263 N N . THR A 1 289 ? -19.787 -10.490 14.485 1.00 98.12 289 THR A N 1
ATOM 2264 C CA . THR A 1 289 ? -21.259 -10.419 14.504 1.00 98.12 289 THR A CA 1
ATOM 2265 C C . THR A 1 289 ? -21.859 -11.378 15.532 1.00 98.12 289 THR A C 1
ATOM 2267 O O . THR A 1 289 ? -22.689 -10.956 16.328 1.00 98.12 289 THR A O 1
ATOM 2270 N N . ALA A 1 290 ? -21.369 -12.618 15.615 1.00 98.00 290 ALA A N 1
ATOM 2271 C CA . ALA A 1 290 ? -21.806 -13.564 16.644 1.00 98.00 290 ALA A CA 1
ATOM 2272 C C . ALA A 1 290 ? -21.502 -13.078 18.076 1.00 98.00 290 ALA A C 1
ATOM 2274 O O . ALA A 1 290 ? -22.317 -13.251 18.978 1.00 98.00 290 ALA A O 1
ATOM 2275 N N . ALA A 1 291 ? -20.341 -12.452 18.298 1.00 97.12 291 ALA A N 1
ATOM 2276 C CA . ALA A 1 291 ? -19.983 -11.896 19.601 1.00 97.12 291 ALA A CA 1
ATOM 2277 C C . ALA A 1 291 ? -20.844 -10.678 19.982 1.00 97.12 291 ALA A C 1
ATOM 2279 O O . ALA A 1 291 ? -21.200 -10.526 21.149 1.00 97.12 291 ALA A O 1
ATOM 2280 N N . GLU A 1 292 ? -21.188 -9.823 19.015 1.00 97.44 292 GLU A N 1
ATOM 2281 C CA . GLU A 1 292 ? -22.114 -8.702 19.217 1.00 97.44 292 GLU A CA 1
ATOM 2282 C C . GLU A 1 292 ? -23.522 -9.207 19.566 1.00 97.44 292 GLU A C 1
ATOM 2284 O O . GLU A 1 292 ? -24.099 -8.751 20.549 1.00 97.44 292 GLU A O 1
ATOM 2289 N N . GLU A 1 293 ? -24.038 -10.208 18.848 1.00 97.56 293 GLU A N 1
ATOM 2290 C CA . GLU A 1 293 ? -25.340 -10.824 19.142 1.00 97.56 293 GLU A CA 1
ATOM 2291 C C . GLU A 1 293 ? -25.387 -11.457 20.544 1.00 97.56 293 GLU A C 1
ATOM 2293 O O . GLU A 1 293 ? -26.356 -11.256 21.280 1.00 97.56 293 GLU A O 1
ATOM 2298 N N . GLU A 1 294 ? -24.332 -12.167 20.955 1.00 96.50 294 GLU A N 1
ATOM 2299 C CA . GLU A 1 294 ? -24.238 -12.751 22.300 1.00 96.50 294 GLU A CA 1
ATOM 2300 C C . GLU A 1 294 ? -24.159 -11.664 23.384 1.00 96.50 294 GLU A C 1
ATOM 2302 O O . GLU A 1 294 ? -24.810 -11.760 24.427 1.00 96.50 294 GLU A O 1
ATOM 2307 N N . ALA A 1 295 ? -23.405 -10.588 23.138 1.00 97.19 295 ALA A N 1
ATOM 2308 C CA . ALA A 1 295 ? -23.340 -9.454 24.053 1.00 97.19 295 ALA A CA 1
ATOM 2309 C C . ALA A 1 295 ? -24.698 -8.744 24.176 1.00 97.19 295 ALA A C 1
ATOM 2311 O O . ALA A 1 295 ? -25.056 -8.281 25.260 1.00 97.19 295 ALA A O 1
ATOM 2312 N N . ASP A 1 296 ? -25.456 -8.635 23.086 1.00 97.06 296 ASP A N 1
ATOM 2313 C CA . ASP A 1 296 ? -26.792 -8.039 23.066 1.00 97.06 296 ASP A CA 1
ATOM 2314 C C . ASP A 1 296 ? -27.799 -8.909 23.830 1.00 97.06 296 ASP A C 1
ATOM 2316 O O . ASP A 1 296 ? -28.554 -8.395 24.662 1.00 97.06 296 ASP A O 1
ATOM 2320 N N . ALA A 1 297 ? -27.753 -10.230 23.628 1.00 96.81 297 ALA A N 1
ATOM 2321 C CA . ALA A 1 297 ? -28.541 -11.192 24.391 1.00 96.81 297 ALA A CA 1
ATOM 2322 C C . ALA A 1 297 ? -28.208 -11.130 25.893 1.00 96.81 297 ALA A C 1
ATOM 2324 O O . ALA A 1 297 ? -29.114 -11.056 26.726 1.00 96.81 297 ALA A O 1
ATOM 2325 N N . GLY A 1 298 ? -26.918 -1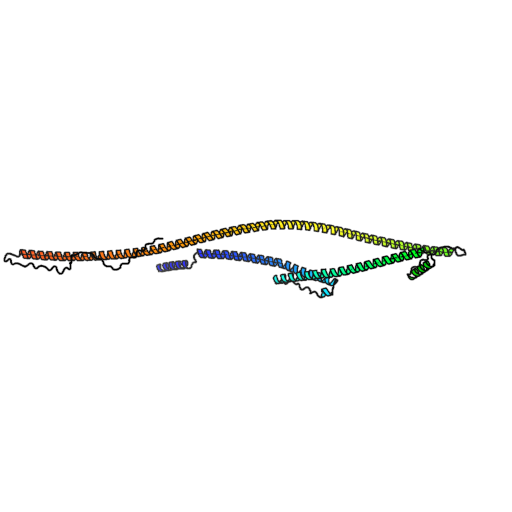1.064 26.241 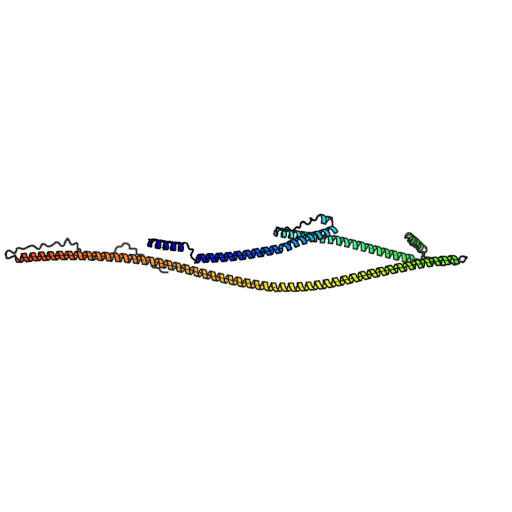1.00 96.75 298 GLY A N 1
ATOM 2326 C CA . GLY A 1 298 ? -26.455 -10.900 27.619 1.00 96.75 298 GLY A CA 1
ATOM 2327 C C . GLY A 1 298 ? -26.995 -9.627 28.280 1.00 96.75 298 GLY A C 1
ATOM 2328 O O . GLY A 1 298 ? -27.503 -9.687 29.400 1.00 96.75 298 GLY A O 1
ATOM 2329 N N . ARG A 1 299 ? -26.976 -8.488 27.569 1.00 97.50 299 ARG A N 1
ATOM 2330 C CA . ARG A 1 299 ? -27.540 -7.220 28.072 1.00 97.50 299 ARG A CA 1
ATOM 2331 C C . ARG A 1 299 ? -29.053 -7.283 28.271 1.00 97.50 299 ARG A C 1
ATOM 2333 O O . ARG A 1 299 ? -29.554 -6.708 29.233 1.00 97.50 299 ARG A O 1
ATOM 2340 N N . SER A 1 300 ? -29.787 -7.974 27.397 1.00 97.31 300 SER A N 1
ATOM 2341 C CA . SER A 1 300 ? -31.235 -8.172 27.572 1.00 97.31 300 SER A CA 1
ATOM 2342 C C . SER A 1 300 ? -31.543 -8.962 28.846 1.00 97.31 300 SER A C 1
ATOM 2344 O O . SER A 1 300 ? -32.413 -8.574 29.622 1.00 97.31 300 SER A O 1
ATOM 2346 N N . ILE A 1 301 ? -30.793 -10.038 29.096 1.00 97.44 301 ILE A N 1
ATOM 2347 C CA . ILE A 1 301 ? -30.947 -10.862 30.302 1.00 97.44 301 ILE A CA 1
ATOM 2348 C C . ILE A 1 301 ? -30.594 -10.061 31.564 1.00 97.44 301 ILE A C 1
ATOM 2350 O O . ILE A 1 301 ? -31.300 -10.137 32.568 1.00 97.44 301 ILE A O 1
ATOM 2354 N N . GLU A 1 302 ? -29.527 -9.259 31.528 1.00 96.69 302 GLU A N 1
ATOM 2355 C CA . GLU A 1 302 ? -29.163 -8.375 32.642 1.00 96.69 302 GLU A CA 1
ATOM 2356 C C . GLU A 1 302 ? -30.285 -7.377 32.961 1.00 96.69 302 GLU A C 1
ATOM 2358 O O . GLU A 1 302 ? -30.646 -7.205 34.126 1.00 96.69 302 GLU A O 1
ATOM 2363 N N . GLN A 1 303 ? -30.897 -6.775 31.937 1.00 97.62 303 GLN A N 1
ATOM 2364 C CA . GLN A 1 303 ? -32.046 -5.886 32.113 1.00 97.62 303 GLN A CA 1
ATOM 2365 C C . GLN A 1 303 ? -33.237 -6.615 32.746 1.00 97.62 303 GLN A C 1
ATOM 2367 O O . GLN A 1 303 ? -33.845 -6.087 33.679 1.00 97.62 303 GLN A O 1
ATOM 2372 N N . GLU A 1 304 ? -33.551 -7.837 32.305 1.00 97.75 304 GLU A N 1
ATOM 2373 C CA . GLU A 1 304 ? -34.596 -8.661 32.922 1.00 97.75 304 GLU A CA 1
ATOM 2374 C C . GLU A 1 304 ? -34.300 -8.918 34.405 1.00 97.75 304 GLU A C 1
ATOM 2376 O O . GLU A 1 304 ? -35.157 -8.662 35.256 1.00 97.75 304 GLU A O 1
ATOM 2381 N N . PHE A 1 305 ? -33.077 -9.325 34.753 1.00 96.44 305 PHE A N 1
ATOM 2382 C CA . PHE A 1 305 ? -32.693 -9.514 36.153 1.00 96.44 305 PHE A CA 1
ATOM 2383 C C . PHE A 1 305 ? -32.766 -8.222 36.958 1.00 96.44 305 PHE A C 1
ATOM 2385 O O . PHE A 1 305 ? -33.225 -8.238 38.098 1.00 96.44 305 PHE A O 1
ATOM 2392 N N . GLN A 1 306 ? -32.381 -7.089 36.380 1.00 98.00 306 GLN A N 1
ATOM 2393 C CA . GLN A 1 306 ? -32.473 -5.807 37.061 1.00 98.00 306 GLN A CA 1
ATOM 2394 C C . GLN A 1 306 ? -33.927 -5.422 37.354 1.00 98.00 306 GLN A C 1
ATOM 2396 O O . GLN A 1 306 ? -34.230 -4.963 38.460 1.00 98.00 306 GLN A O 1
ATOM 2401 N N . THR A 1 307 ? -34.848 -5.678 36.418 1.00 97.38 307 THR A N 1
ATOM 2402 C CA . THR A 1 307 ? -36.283 -5.475 36.665 1.00 97.38 307 THR A CA 1
ATOM 2403 C C . THR A 1 307 ? -36.805 -6.397 37.769 1.00 97.38 307 THR A C 1
ATOM 2405 O O . THR A 1 307 ? -37.474 -5.911 38.682 1.00 97.38 307 THR A O 1
ATOM 2408 N N . GLN A 1 308 ? -36.426 -7.679 37.773 1.00 98.19 308 GLN A N 1
ATOM 2409 C CA . GLN A 1 308 ? -36.804 -8.634 38.824 1.00 98.19 308 GLN A CA 1
ATOM 2410 C C . GLN A 1 308 ? -36.240 -8.246 40.198 1.00 98.19 308 GLN A C 1
ATOM 2412 O O . GLN A 1 308 ? -36.938 -8.308 41.206 1.00 98.19 308 GLN A O 1
ATOM 2417 N N . ILE A 1 309 ? -34.983 -7.801 40.264 1.00 97.94 309 ILE A N 1
ATOM 2418 C CA . ILE A 1 309 ? -34.370 -7.328 41.512 1.00 97.94 309 ILE A CA 1
ATOM 2419 C C . ILE A 1 309 ? -35.111 -6.094 42.027 1.00 97.94 309 ILE A C 1
ATOM 2421 O O . ILE A 1 309 ? -35.335 -5.985 43.233 1.00 97.94 309 ILE A O 1
ATOM 2425 N N . SER A 1 310 ? -35.508 -5.180 41.137 1.00 97.62 310 SER A N 1
ATOM 2426 C CA . SER A 1 310 ? -36.256 -3.982 41.526 1.00 97.62 310 SER A CA 1
ATOM 2427 C C . SER A 1 310 ? -37.663 -4.305 42.040 1.00 97.62 310 SER A C 1
ATOM 2429 O O . SER A 1 310 ? -38.092 -3.711 43.029 1.00 97.62 310 SER A O 1
ATOM 2431 N N . SER A 1 311 ? -38.356 -5.283 41.443 1.00 97.88 311 SER A N 1
ATOM 2432 C CA . SER A 1 311 ? -39.671 -5.717 41.922 1.00 97.88 311 SER A CA 1
ATOM 2433 C C . SER A 1 311 ? -39.566 -6.420 43.273 1.00 97.88 311 SER A C 1
ATOM 2435 O O . SER A 1 311 ? -40.301 -6.071 44.191 1.00 97.88 311 SER A O 1
ATOM 2437 N N . LEU A 1 312 ? -38.596 -7.326 43.441 1.00 97.75 312 LEU A N 1
ATOM 2438 C CA . LEU A 1 312 ? -38.357 -8.011 44.714 1.00 97.75 312 LEU A CA 1
ATOM 2439 C C . LEU A 1 312 ? -37.945 -7.046 45.831 1.00 97.75 312 LEU A C 1
ATOM 2441 O O . LEU A 1 312 ? -38.378 -7.210 46.967 1.00 97.75 312 LEU A O 1
ATOM 2445 N N . HIS A 1 313 ? -37.138 -6.023 45.531 1.00 97.94 313 HIS A N 1
ATOM 2446 C CA . HIS A 1 313 ? -36.834 -4.974 46.507 1.00 97.94 313 HIS A CA 1
ATOM 2447 C C . HIS A 1 313 ? -38.092 -4.223 46.930 1.00 97.94 313 HIS A C 1
ATOM 2449 O O . HIS A 1 313 ? -38.271 -3.968 48.116 1.00 97.94 313 HIS A O 1
ATOM 2455 N N . LYS A 1 314 ? -38.976 -3.895 45.983 1.00 98.12 314 LYS A N 1
ATOM 2456 C CA . LYS A 1 314 ? -40.237 -3.223 46.297 1.00 98.12 314 LYS A CA 1
ATOM 2457 C C . LYS A 1 314 ? -41.124 -4.087 47.199 1.00 98.12 314 LYS A C 1
ATOM 2459 O O . LYS A 1 314 ? -41.588 -3.600 48.222 1.00 98.12 314 LYS A O 1
ATOM 2464 N N . GLU A 1 315 ? -41.293 -5.367 46.869 1.00 97.75 315 GLU A N 1
ATOM 2465 C CA . GLU A 1 315 ? -42.047 -6.321 47.696 1.00 97.75 315 GLU A CA 1
ATOM 2466 C C . GLU A 1 315 ? -41.433 -6.482 49.096 1.00 97.75 315 GLU A C 1
ATOM 2468 O O . GLU A 1 315 ? -42.152 -6.576 50.091 1.00 97.75 315 GLU A O 1
ATOM 2473 N N . LEU A 1 316 ? -40.099 -6.481 49.198 1.00 97.88 316 LEU A N 1
ATOM 2474 C CA . LEU A 1 316 ? -39.396 -6.535 50.478 1.00 97.88 316 LEU A CA 1
ATOM 2475 C C . LEU A 1 316 ? -39.659 -5.288 51.330 1.00 97.88 316 LEU A C 1
ATOM 2477 O O . LEU A 1 316 ? -39.874 -5.422 52.535 1.00 97.88 316 LEU A O 1
ATOM 2481 N N . GLU A 1 317 ? -39.631 -4.095 50.735 1.00 98.06 317 GLU A N 1
ATOM 2482 C CA . GLU A 1 317 ? -39.942 -2.854 51.451 1.00 98.06 317 GLU A CA 1
ATOM 2483 C C . GLU A 1 317 ? -41.415 -2.807 51.883 1.00 98.06 317 GLU A C 1
ATOM 2485 O O . GLU A 1 317 ? -41.690 -2.525 53.047 1.00 98.06 317 GLU A O 1
ATOM 2490 N N . GLU A 1 318 ? -42.357 -3.208 51.023 1.00 97.81 318 GLU A N 1
ATOM 2491 C CA . GLU A 1 318 ? -43.779 -3.330 51.388 1.00 97.81 318 GLU A CA 1
ATOM 2492 C C . GLU A 1 318 ? -43.969 -4.318 52.563 1.00 97.81 318 GLU A C 1
ATOM 2494 O O . GLU A 1 318 ? -44.654 -4.029 53.549 1.00 97.81 318 GLU A O 1
ATOM 2499 N N . ALA A 1 319 ? -43.293 -5.472 52.536 1.00 97.19 319 ALA A N 1
ATOM 2500 C CA . ALA A 1 319 ? -43.323 -6.431 53.641 1.00 97.19 319 ALA A CA 1
ATOM 2501 C C . ALA A 1 319 ? -42.706 -5.862 54.935 1.00 97.19 319 ALA A C 1
ATOM 2503 O O . ALA A 1 319 ? -43.226 -6.109 56.027 1.00 97.19 319 ALA A O 1
ATOM 2504 N N . ARG A 1 320 ? -41.629 -5.074 54.843 1.00 98.00 320 ARG A N 1
ATOM 2505 C CA . ARG A 1 320 ? -41.031 -4.384 56.000 1.00 98.00 320 ARG A CA 1
ATOM 2506 C C . ARG A 1 320 ? -41.984 -3.362 56.604 1.00 98.00 320 ARG A C 1
ATOM 2508 O O . ARG A 1 320 ? -42.129 -3.338 57.825 1.00 98.00 320 ARG A O 1
ATOM 2515 N N . GLU A 1 321 ? -42.654 -2.563 55.779 1.00 98.06 321 GLU A N 1
ATOM 2516 C CA . GLU A 1 321 ? -43.647 -1.587 56.236 1.00 98.06 321 GLU A CA 1
ATOM 2517 C C . GLU A 1 321 ? -44.785 -2.283 56.995 1.00 98.06 321 GLU A C 1
ATOM 2519 O O . GLU A 1 321 ? -45.072 -1.929 58.142 1.00 98.06 321 GLU A O 1
ATOM 2524 N N . THR A 1 322 ? -45.352 -3.359 56.434 1.00 97.69 322 THR A N 1
ATOM 2525 C CA . THR A 1 322 ? -46.402 -4.131 57.127 1.00 97.69 322 THR A CA 1
ATOM 2526 C C . THR A 1 322 ? -45.912 -4.768 58.431 1.00 97.69 322 THR A C 1
ATOM 2528 O O . THR A 1 322 ? -46.652 -4.808 59.418 1.00 97.69 322 THR A O 1
ATOM 2531 N N . MET A 1 323 ? -44.658 -5.230 58.489 1.00 96.44 323 MET A N 1
ATOM 2532 C CA . MET A 1 323 ? -44.061 -5.762 59.714 1.00 96.44 323 MET A CA 1
ATOM 2533 C C . MET A 1 323 ? -43.970 -4.685 60.803 1.00 96.44 323 MET A C 1
ATOM 2535 O O . MET A 1 323 ? -44.356 -4.944 61.943 1.00 96.44 323 MET A O 1
ATOM 2539 N N . VAL A 1 324 ? -43.519 -3.475 60.458 1.00 97.88 324 VAL A N 1
ATOM 2540 C CA . VAL A 1 324 ? -43.445 -2.339 61.393 1.00 97.88 324 VAL A CA 1
ATOM 2541 C C . VAL A 1 324 ? -44.838 -1.959 61.905 1.00 97.88 324 VAL A C 1
ATOM 2543 O O . VAL A 1 324 ? -45.020 -1.723 63.102 1.00 97.88 324 VAL A O 1
ATOM 2546 N N . GLU A 1 325 ? -45.855 -1.951 61.042 1.00 97.44 325 GLU A N 1
ATOM 2547 C CA . GLU A 1 325 ? -47.239 -1.711 61.464 1.00 97.44 325 GLU A CA 1
ATOM 2548 C C . GLU A 1 325 ? -47.755 -2.772 62.444 1.00 97.44 325 GLU A C 1
ATOM 2550 O O . GLU A 1 325 ? -48.425 -2.442 63.429 1.00 97.44 325 GLU A O 1
ATOM 2555 N N . LEU A 1 326 ? -47.463 -4.050 62.187 1.00 96.38 326 LEU A N 1
ATOM 2556 C CA . LEU A 1 326 ? -47.840 -5.149 63.075 1.00 96.38 326 LEU A CA 1
ATOM 2557 C C . LEU A 1 326 ? -47.091 -5.081 64.408 1.00 96.38 326 LEU A C 1
ATOM 2559 O O . LEU A 1 326 ? -47.706 -5.303 65.451 1.00 96.38 326 LEU A O 1
ATOM 2563 N N . GLU A 1 327 ? -45.810 -4.717 64.400 1.00 97.69 327 GLU A N 1
ATOM 2564 C CA . GLU A 1 327 ? -45.024 -4.502 65.615 1.00 97.69 327 GLU A CA 1
ATOM 2565 C C . GLU A 1 327 ? -45.611 -3.360 66.461 1.00 97.69 327 GLU A C 1
ATOM 2567 O O . GLU A 1 327 ? -45.778 -3.503 67.672 1.00 97.69 327 GLU A O 1
ATOM 2572 N N . ASN A 1 328 ? -46.021 -2.254 65.835 1.00 97.62 328 ASN A N 1
ATOM 2573 C CA 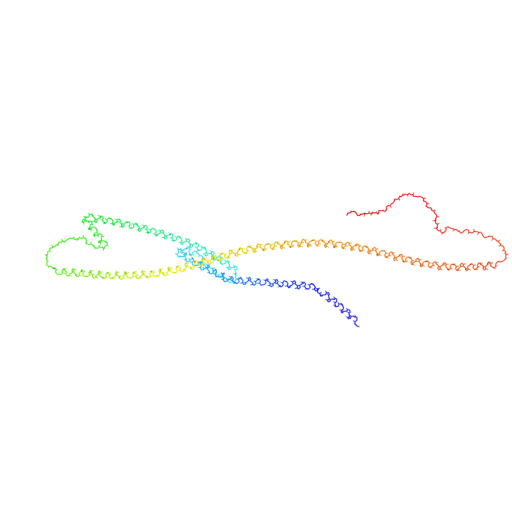. ASN A 1 328 ? -46.692 -1.148 66.522 1.00 97.62 328 ASN A CA 1
ATOM 2574 C C . ASN A 1 328 ? -48.052 -1.566 67.105 1.00 97.62 328 ASN A C 1
ATOM 2576 O O . ASN A 1 328 ? -48.377 -1.221 68.244 1.00 97.62 328 ASN A O 1
ATOM 2580 N N . LYS A 1 329 ? -48.841 -2.354 66.360 1.00 97.62 329 LYS A N 1
ATOM 2581 C CA . LYS A 1 329 ? -50.100 -2.932 66.863 1.00 97.62 329 LYS A CA 1
ATOM 2582 C C . LYS A 1 329 ? -49.846 -3.850 68.057 1.00 97.62 329 LYS A C 1
ATOM 2584 O O . LYS A 1 329 ? -50.604 -3.800 69.024 1.00 97.62 329 LYS A O 1
ATOM 2589 N N . LEU A 1 330 ? -48.793 -4.663 68.008 1.00 97.00 330 LEU A N 1
ATOM 2590 C CA . LEU A 1 330 ? -48.399 -5.545 69.101 1.00 97.00 330 LEU A CA 1
ATOM 2591 C C . LEU A 1 330 ? -47.995 -4.739 70.341 1.00 97.00 330 LEU A C 1
ATOM 2593 O O . LEU A 1 330 ? -48.563 -4.986 71.400 1.00 97.00 330 LEU A O 1
ATOM 2597 N N . LYS A 1 331 ? -47.155 -3.706 70.202 1.00 97.38 331 LYS A N 1
ATOM 2598 C CA . LYS A 1 331 ? -46.796 -2.791 71.303 1.00 97.38 331 LYS A CA 1
ATOM 2599 C C . LYS A 1 331 ? -48.027 -2.151 71.947 1.00 97.38 331 LYS A C 1
ATOM 2601 O O . LYS A 1 331 ? -48.172 -2.182 73.163 1.00 97.38 331 LYS A O 1
ATOM 2606 N N . PHE A 1 332 ? -48.986 -1.672 71.151 1.00 97.12 332 PHE A N 1
ATOM 2607 C CA . PHE A 1 332 ? -50.249 -1.147 71.683 1.00 97.12 332 PHE A CA 1
ATOM 2608 C C . PHE A 1 332 ? -51.060 -2.214 72.446 1.00 97.12 332 PHE A C 1
ATOM 2610 O O . PHE A 1 332 ? -51.655 -1.943 73.494 1.00 97.12 332 PHE A O 1
ATOM 2617 N N . LYS A 1 333 ? -51.100 -3.459 71.951 1.00 97.69 333 LYS A N 1
ATOM 2618 C CA . LYS A 1 333 ? -51.756 -4.575 72.657 1.00 97.69 333 LYS A CA 1
ATOM 2619 C C . LYS A 1 333 ? -51.037 -4.935 73.960 1.00 97.69 333 LYS A C 1
ATOM 2621 O O . LYS A 1 333 ? -51.704 -5.214 74.952 1.00 97.69 333 LYS A O 1
ATOM 2626 N N . GLU A 1 334 ? -49.713 -4.880 73.986 1.00 97.00 334 GLU A N 1
ATOM 2627 C CA . GLU A 1 334 ? -48.915 -5.088 75.196 1.00 97.00 334 GLU A CA 1
ATOM 2628 C C . GLU A 1 334 ? -49.154 -3.982 76.230 1.00 97.00 334 GLU A C 1
ATOM 2630 O O . GLU A 1 334 ? -49.416 -4.281 77.395 1.00 97.00 334 GLU A O 1
ATOM 2635 N N . GLU A 1 335 ? -49.165 -2.714 75.813 1.00 96.88 335 GLU A N 1
ATOM 2636 C CA . GLU A 1 335 ? -49.462 -1.568 76.683 1.00 96.88 335 GLU A CA 1
ATOM 2637 C C . GLU A 1 335 ? -50.882 -1.637 77.257 1.00 96.88 335 GLU A C 1
ATOM 2639 O O . GLU A 1 335 ? -51.092 -1.432 78.457 1.00 96.88 335 GLU A O 1
ATOM 2644 N N . THR A 1 336 ? -51.871 -1.984 76.428 1.00 95.62 336 THR A N 1
ATOM 2645 C CA . THR A 1 336 ? -53.259 -2.152 76.890 1.00 95.62 336 THR A CA 1
ATOM 2646 C C . THR A 1 336 ? -53.408 -3.336 77.847 1.00 95.62 336 THR A C 1
ATOM 2648 O O . THR A 1 336 ? -54.113 -3.217 78.852 1.00 95.62 336 THR A O 1
ATOM 2651 N N . ALA A 1 337 ? -52.713 -4.451 77.608 1.00 96.50 337 ALA A N 1
ATOM 2652 C CA . ALA A 1 337 ? -52.672 -5.576 78.540 1.00 96.50 337 ALA A CA 1
ATOM 2653 C C . ALA A 1 337 ? -51.992 -5.197 79.868 1.00 96.50 337 ALA A C 1
ATOM 2655 O O . ALA A 1 337 ? -52.514 -5.523 80.936 1.00 96.50 337 ALA A O 1
ATOM 2656 N N . ALA A 1 338 ? -50.878 -4.460 79.825 1.00 96.81 338 ALA A N 1
ATOM 2657 C CA . ALA A 1 338 ? -50.192 -3.961 81.015 1.00 96.81 338 ALA A CA 1
ATOM 2658 C C . ALA A 1 338 ? -51.089 -3.022 81.840 1.00 96.81 338 ALA A C 1
ATOM 2660 O O . ALA A 1 338 ? -51.177 -3.168 83.061 1.00 96.81 338 ALA A O 1
ATOM 2661 N N . ALA A 1 339 ? -51.823 -2.115 81.185 1.00 96.62 339 ALA A N 1
ATOM 2662 C CA . ALA A 1 339 ? -52.792 -1.241 81.841 1.00 96.62 339 ALA A CA 1
ATOM 2663 C C . ALA A 1 339 ? -53.948 -2.030 82.481 1.00 96.62 339 ALA A C 1
ATOM 2665 O O . ALA A 1 339 ? -54.329 -1.754 83.620 1.00 96.62 339 ALA A O 1
ATOM 2666 N N . ALA A 1 340 ? -54.478 -3.046 81.791 1.00 96.38 340 ALA A N 1
ATOM 2667 C CA . ALA A 1 340 ? -55.523 -3.917 82.329 1.00 96.38 340 ALA A CA 1
ATOM 2668 C C . ALA A 1 340 ? -55.036 -4.722 83.547 1.00 96.38 340 ALA A C 1
ATOM 2670 O O . ALA A 1 340 ? -55.758 -4.828 84.541 1.00 96.38 340 ALA A O 1
ATOM 2671 N N . MET A 1 341 ? -53.802 -5.241 83.509 1.00 95.50 341 MET A N 1
ATOM 2672 C CA . MET A 1 341 ? -53.185 -5.909 84.660 1.00 95.50 341 MET A CA 1
ATOM 2673 C C . MET A 1 341 ? -53.000 -4.946 85.839 1.00 95.50 341 MET A C 1
ATOM 2675 O O . MET A 1 341 ? -53.413 -5.270 86.949 1.00 95.50 341 MET A O 1
ATOM 2679 N N . ALA A 1 342 ? -52.493 -3.731 85.608 1.00 96.94 342 ALA A N 1
ATOM 2680 C CA . ALA A 1 342 ? -52.353 -2.721 86.658 1.00 96.94 342 ALA A CA 1
ATOM 2681 C C . ALA A 1 342 ? -53.708 -2.319 87.274 1.00 96.94 342 ALA A C 1
ATOM 2683 O O . ALA A 1 342 ? -53.820 -2.158 88.494 1.00 96.94 342 ALA A O 1
ATOM 2684 N N . ALA A 1 343 ? -54.754 -2.195 86.450 1.00 96.31 343 ALA A N 1
ATOM 2685 C CA . ALA A 1 343 ? -56.112 -1.908 86.904 1.00 96.31 343 ALA A CA 1
ATOM 2686 C C . ALA A 1 343 ? -56.678 -3.055 87.756 1.00 96.31 343 ALA A C 1
ATOM 2688 O O . ALA A 1 343 ? -57.268 -2.809 88.812 1.00 96.31 343 ALA A O 1
ATOM 2689 N N . ARG A 1 344 ? -56.453 -4.309 87.342 1.00 95.31 344 ARG A N 1
ATOM 2690 C CA . ARG A 1 344 ? -56.817 -5.498 88.119 1.00 95.31 344 ARG A CA 1
ATOM 2691 C C . ARG A 1 344 ? -56.084 -5.532 89.460 1.00 95.31 344 ARG A C 1
ATOM 2693 O O . ARG A 1 344 ? -56.737 -5.701 90.485 1.00 95.31 344 ARG A O 1
ATOM 2700 N N . ASP A 1 345 ? -54.773 -5.311 89.482 1.00 96.88 345 ASP A N 1
ATOM 2701 C CA . ASP A 1 345 ? -53.988 -5.283 90.721 1.00 96.88 345 ASP A CA 1
ATOM 2702 C C . ASP A 1 345 ? -54.473 -4.187 91.682 1.00 96.88 345 ASP A C 1
ATOM 2704 O O . ASP A 1 345 ? -54.535 -4.388 92.899 1.00 96.88 345 ASP A O 1
ATOM 2708 N N . ALA A 1 346 ? -54.846 -3.017 91.154 1.00 96.25 346 ALA A N 1
ATOM 2709 C CA . ALA A 1 346 ? -55.446 -1.939 91.936 1.00 96.25 346 ALA A CA 1
ATOM 2710 C C . ALA A 1 346 ? -56.831 -2.327 92.486 1.00 96.25 346 ALA A C 1
ATOM 2712 O O . ALA A 1 346 ? -57.118 -2.071 93.660 1.00 96.25 346 ALA A O 1
ATOM 2713 N N . ALA A 1 347 ? -57.668 -2.987 91.680 1.00 95.44 347 ALA A N 1
ATOM 2714 C CA . ALA A 1 347 ? -58.969 -3.496 92.104 1.00 95.44 347 ALA A CA 1
ATOM 2715 C C . ALA A 1 347 ? -58.837 -4.584 93.183 1.00 95.44 347 ALA A C 1
ATOM 2717 O O . ALA A 1 347 ? -59.538 -4.526 94.190 1.00 95.44 347 ALA A O 1
ATOM 2718 N N . GLU A 1 348 ? -57.895 -5.521 93.042 1.00 95.94 348 GLU A N 1
ATOM 2719 C CA . GLU A 1 348 ? -57.607 -6.543 94.056 1.00 95.94 348 GLU A CA 1
ATOM 2720 C C . GLU A 1 348 ? -57.122 -5.916 95.373 1.00 95.94 348 GLU A C 1
ATOM 2722 O O . GLU A 1 348 ? -57.543 -6.334 96.454 1.00 95.94 348 GLU A O 1
ATOM 2727 N N . LYS A 1 349 ? -56.272 -4.880 95.315 1.00 96.81 349 LYS A N 1
ATOM 2728 C CA . LYS A 1 349 ? -55.861 -4.112 96.507 1.00 96.81 349 LYS A CA 1
ATOM 2729 C C . LYS A 1 349 ? -57.051 -3.404 97.162 1.00 96.81 349 LYS A C 1
ATOM 2731 O O . LYS A 1 349 ? -57.186 -3.456 98.384 1.00 96.81 349 LYS A O 1
ATOM 2736 N N . SER A 1 350 ? -57.920 -2.776 96.368 1.00 95.00 350 SER A N 1
ATOM 2737 C CA . SER A 1 350 ? -59.146 -2.127 96.849 1.00 95.00 350 SER A CA 1
ATOM 2738 C C . SER A 1 350 ? -60.097 -3.127 97.517 1.00 95.00 350 SER A C 1
ATOM 2740 O O . SER A 1 350 ? -60.582 -2.877 98.621 1.00 95.00 350 SER A O 1
ATOM 2742 N N . LEU A 1 351 ? -60.288 -4.303 96.911 1.00 94.62 351 LEU A N 1
ATOM 2743 C CA . LEU A 1 351 ? -61.105 -5.383 97.463 1.00 94.62 351 LEU A CA 1
ATOM 2744 C C . LEU A 1 351 ? -60.550 -5.883 98.802 1.00 94.62 351 LEU A C 1
ATOM 2746 O O . LEU A 1 351 ? -61.283 -5.920 99.785 1.00 94.62 351 LEU A O 1
ATOM 2750 N N . LYS A 1 352 ? -59.241 -6.153 98.891 1.00 95.88 352 LYS A N 1
ATOM 2751 C CA . LYS A 1 352 ? -58.586 -6.530 100.158 1.00 95.88 352 LYS A CA 1
ATOM 2752 C C . LYS A 1 352 ? -58.785 -5.465 101.246 1.00 95.88 352 LYS A C 1
ATOM 2754 O O . LYS A 1 352 ? -59.038 -5.791 102.406 1.00 95.88 352 LYS A O 1
ATOM 2759 N N . LEU A 1 353 ? -58.707 -4.178 100.898 1.00 95.31 353 LEU A N 1
ATOM 2760 C CA . LEU A 1 353 ? -58.997 -3.086 101.836 1.00 95.31 353 LEU A CA 1
ATOM 2761 C C . LEU A 1 353 ? -60.470 -3.079 102.276 1.00 95.31 353 LEU A C 1
ATOM 2763 O O . LEU A 1 353 ? -60.749 -2.892 103.462 1.00 95.31 353 LEU A O 1
ATOM 2767 N N . ALA A 1 354 ? -61.408 -3.315 101.359 1.00 94.69 354 ALA A N 1
ATOM 2768 C CA . ALA A 1 354 ? -62.826 -3.436 101.680 1.00 94.69 354 ALA A CA 1
ATOM 2769 C C . ALA A 1 354 ? -63.105 -4.639 102.597 1.00 94.69 354 ALA A C 1
ATOM 2771 O O . ALA A 1 354 ? -63.814 -4.480 103.590 1.00 94.69 354 ALA A O 1
ATOM 2772 N N . ASP A 1 355 ? -62.485 -5.793 102.344 1.00 95.94 355 ASP A N 1
ATOM 2773 C CA . ASP A 1 355 ? -62.606 -6.998 103.171 1.00 95.94 355 ASP A CA 1
ATOM 2774 C C . ASP A 1 355 ? -62.046 -6.790 104.583 1.00 95.94 355 ASP A C 1
ATOM 2776 O O . ASP A 1 355 ? -62.684 -7.154 105.570 1.00 95.94 355 ASP A O 1
ATOM 2780 N N . THR A 1 356 ? -60.895 -6.123 104.730 1.00 94.62 356 THR A N 1
ATOM 2781 C CA . THR A 1 356 ? -60.371 -5.780 106.070 1.00 94.62 356 THR A CA 1
ATOM 2782 C C . THR A 1 356 ? -61.243 -4.754 106.799 1.00 94.62 356 THR A C 1
ATOM 2784 O O . THR A 1 356 ? -61.321 -4.754 108.031 1.00 94.62 356 THR A O 1
ATOM 2787 N N . ARG A 1 357 ? -61.907 -3.842 106.077 1.00 94.12 357 ARG A N 1
ATOM 2788 C CA . ARG A 1 357 ? -62.877 -2.910 106.668 1.00 94.12 357 ARG A CA 1
ATOM 2789 C C . ARG A 1 357 ? -64.159 -3.636 107.072 1.00 94.12 357 ARG A C 1
ATOM 2791 O O . ARG A 1 357 ? -64.667 -3.370 108.158 1.00 94.12 357 ARG A O 1
ATOM 2798 N N . SER A 1 358 ? -64.661 -4.545 106.239 1.00 93.12 358 SER A N 1
ATOM 2799 C CA . SER A 1 358 ? -65.856 -5.340 106.528 1.00 93.12 358 SER A CA 1
ATOM 2800 C C . SER A 1 358 ? -65.625 -6.279 107.713 1.00 93.12 358 SER A C 1
ATOM 2802 O O . SER A 1 358 ? -66.492 -6.367 108.575 1.00 93.12 358 SER A O 1
ATOM 2804 N N . ALA A 1 359 ? -64.440 -6.890 107.825 1.00 92.31 359 ALA A N 1
ATOM 2805 C CA . ALA A 1 359 ? -64.030 -7.678 108.987 1.00 92.31 359 ALA A CA 1
ATOM 2806 C C . ALA A 1 359 ? -64.064 -6.863 110.283 1.00 92.31 359 ALA A C 1
ATOM 2808 O O . ALA A 1 359 ? -64.752 -7.251 111.221 1.00 92.31 359 ALA A O 1
ATOM 2809 N N . ARG A 1 360 ? -63.442 -5.677 110.295 1.00 91.94 360 ARG A N 1
ATOM 2810 C CA . ARG A 1 360 ? -63.490 -4.765 111.452 1.00 91.94 360 ARG A CA 1
ATOM 2811 C C . ARG A 1 360 ? -64.907 -4.317 111.811 1.00 91.94 360 ARG A C 1
ATOM 2813 O O . ARG A 1 360 ? -65.233 -4.169 112.984 1.00 91.94 360 ARG A O 1
ATOM 2820 N N . LEU A 1 361 ? -65.755 -4.058 110.813 1.00 92.56 361 LEU A N 1
ATOM 2821 C CA . LEU A 1 361 ? -67.157 -3.709 111.056 1.00 92.56 361 LEU A CA 1
ATOM 2822 C C . LEU A 1 361 ? -67.946 -4.891 111.626 1.00 92.56 361 LEU A C 1
ATOM 2824 O O . LEU A 1 361 ? -68.755 -4.672 112.522 1.00 92.56 361 LEU A O 1
ATOM 2828 N N . ARG A 1 362 ? -67.699 -6.118 111.151 1.00 91.06 362 ARG A N 1
ATOM 2829 C CA . ARG A 1 362 ? -68.296 -7.341 111.705 1.00 91.06 362 ARG A CA 1
ATOM 2830 C C . ARG A 1 362 ? -67.881 -7.564 113.154 1.00 91.06 362 ARG A C 1
ATOM 2832 O O . ARG A 1 362 ? -68.767 -7.698 113.981 1.00 91.06 362 ARG A O 1
ATOM 2839 N N . GLU A 1 363 ? -66.592 -7.479 113.479 1.00 91.31 363 GLU A N 1
ATOM 2840 C CA . GLU A 1 363 ? -66.108 -7.557 114.870 1.00 91.31 363 GLU A CA 1
ATOM 2841 C C . GLU A 1 363 ? -66.803 -6.522 115.767 1.00 91.31 363 GLU A C 1
ATOM 2843 O O . GLU A 1 363 ? -67.242 -6.822 116.873 1.00 91.31 363 GLU A O 1
ATOM 2848 N N . ARG A 1 364 ? -66.969 -5.288 115.272 1.00 92.12 364 ARG A N 1
ATOM 2849 C CA . ARG A 1 364 ? -67.671 -4.233 116.011 1.00 92.12 364 ARG A CA 1
ATOM 2850 C C . ARG A 1 364 ? -69.171 -4.503 116.162 1.00 92.12 364 ARG A C 1
ATOM 2852 O O . ARG A 1 364 ? -69.737 -4.133 117.184 1.00 92.12 364 ARG A O 1
ATOM 2859 N N . LEU A 1 365 ? -69.816 -5.104 115.162 1.00 90.50 365 LEU A N 1
ATOM 2860 C CA . LEU A 1 365 ? -71.212 -5.540 115.250 1.00 90.50 365 LEU A CA 1
ATOM 2861 C C . LEU A 1 365 ? -71.375 -6.700 116.230 1.00 90.50 365 LEU A C 1
ATOM 2863 O O . LEU A 1 365 ? -72.302 -6.664 117.026 1.00 90.50 365 LEU A O 1
ATOM 2867 N N . GLU A 1 366 ? -70.485 -7.690 116.199 1.00 90.94 366 GLU A N 1
ATOM 2868 C CA . GLU A 1 366 ? -70.462 -8.808 117.147 1.00 90.94 366 GLU A CA 1
ATOM 2869 C C . GLU A 1 366 ? -70.277 -8.299 118.581 1.00 90.94 366 GLU A C 1
ATOM 2871 O O . GLU A 1 366 ? -71.007 -8.712 119.477 1.00 90.94 366 GLU A O 1
ATOM 2876 N N . GLU A 1 367 ? -69.387 -7.329 118.794 1.00 88.62 367 GLU A N 1
ATOM 2877 C CA . GLU A 1 367 ? -69.196 -6.674 120.089 1.00 88.62 367 GLU A CA 1
ATOM 2878 C C . GLU A 1 367 ? -70.438 -5.884 120.541 1.00 88.62 367 GLU A C 1
ATOM 2880 O O . GLU A 1 367 ? -70.851 -5.992 121.694 1.00 88.62 367 GLU A O 1
ATOM 2885 N N . LEU A 1 368 ? -71.081 -5.124 119.645 1.00 87.69 368 LEU A N 1
ATOM 2886 C CA . LEU A 1 368 ? -72.354 -4.454 119.947 1.00 87.69 368 LEU A CA 1
ATOM 2887 C C . LEU A 1 368 ? -73.482 -5.457 120.225 1.00 87.69 368 LEU A C 1
ATOM 2889 O O . LEU A 1 368 ? -74.320 -5.200 121.084 1.00 87.69 368 LEU A O 1
ATOM 2893 N N . ASN A 1 369 ? -73.509 -6.593 119.527 1.00 86.00 369 ASN A N 1
ATOM 2894 C CA . ASN A 1 369 ? -74.484 -7.655 119.747 1.00 86.00 369 ASN A CA 1
ATOM 2895 C C . ASN A 1 369 ? -74.257 -8.339 121.101 1.00 86.00 369 ASN A C 1
ATOM 2897 O O . ASN A 1 369 ? -75.209 -8.527 121.846 1.00 86.00 369 ASN A O 1
ATOM 2901 N N . ARG A 1 370 ? -73.000 -8.607 121.475 1.00 87.00 370 ARG A N 1
ATOM 2902 C CA . ARG A 1 370 ? -72.630 -9.081 122.817 1.00 87.00 370 ARG A CA 1
ATOM 2903 C C . ARG A 1 370 ? -73.084 -8.098 123.896 1.00 87.00 370 ARG A C 1
ATOM 2905 O O . ARG A 1 370 ? -73.686 -8.508 124.881 1.00 87.00 370 ARG A O 1
ATOM 2912 N N . GLN A 1 371 ? -72.857 -6.798 123.693 1.00 86.31 371 GLN A N 1
ATOM 2913 C CA . GLN A 1 371 ? -73.350 -5.751 124.596 1.00 86.31 371 GLN A CA 1
ATOM 2914 C C . GLN A 1 371 ? -74.885 -5.715 124.666 1.00 86.31 371 GLN A C 1
ATOM 2916 O O . GLN A 1 371 ? -75.438 -5.496 125.743 1.00 86.31 371 GLN A O 1
ATOM 2921 N N . ALA A 1 372 ? -75.580 -5.946 123.547 1.00 77.00 372 ALA A N 1
ATOM 2922 C CA . ALA A 1 372 ? -77.036 -6.037 123.511 1.00 77.00 372 ALA A CA 1
ATOM 2923 C C . ALA A 1 372 ? -77.541 -7.264 124.285 1.00 77.00 372 ALA A C 1
ATOM 2925 O O . ALA A 1 372 ? -78.391 -7.108 125.155 1.00 77.00 372 ALA A O 1
ATOM 2926 N N . GLU A 1 373 ? -76.970 -8.448 124.062 1.00 78.75 373 GLU A N 1
ATOM 2927 C CA . GLU A 1 373 ? -77.294 -9.675 124.803 1.00 78.75 373 GLU A CA 1
ATOM 2928 C C . GLU A 1 373 ? -76.997 -9.533 126.306 1.00 78.75 373 GLU A C 1
ATOM 2930 O O . GLU A 1 373 ? -77.780 -9.975 127.144 1.00 78.75 373 GLU A O 1
ATOM 2935 N N . GLU A 1 374 ? -75.908 -8.861 126.686 1.00 77.19 374 GLU A N 1
ATOM 2936 C CA . GLU A 1 374 ? -75.603 -8.528 128.085 1.00 77.19 374 GLU A CA 1
ATOM 2937 C C . GLU A 1 374 ? -76.598 -7.526 128.689 1.00 77.19 374 GLU A C 1
ATOM 2939 O O . GLU A 1 374 ? -76.906 -7.609 129.881 1.00 77.19 374 GLU A O 1
ATOM 2944 N N . SER A 1 375 ? -77.125 -6.594 127.885 1.00 65.62 375 SER A N 1
ATOM 2945 C CA . SER A 1 375 ? -78.181 -5.666 128.304 1.00 65.62 375 SER A CA 1
ATOM 2946 C C . SER A 1 375 ? -79.558 -6.334 128.413 1.00 65.62 375 SER A C 1
ATOM 2948 O O . SER A 1 375 ? -80.315 -5.997 129.322 1.00 65.62 375 SER A O 1
ATOM 2950 N N . ASP A 1 376 ? -79.840 -7.329 127.569 1.00 59.47 376 ASP A N 1
ATOM 2951 C CA . ASP A 1 376 ? -81.079 -8.118 127.570 1.00 59.47 376 ASP A CA 1
ATOM 2952 C C . ASP A 1 376 ? -81.090 -9.119 128.743 1.00 59.47 376 ASP A C 1
ATOM 2954 O O . ASP A 1 376 ? -82.070 -9.226 129.472 1.00 59.47 376 ASP A O 1
ATOM 2958 N N . ASN A 1 377 ? -79.944 -9.740 129.055 1.00 54.38 377 ASN A N 1
ATOM 2959 C CA . ASN A 1 377 ? -79.759 -10.585 130.247 1.00 54.38 377 ASN A CA 1
ATOM 2960 C C . ASN A 1 377 ? -79.763 -9.800 131.578 1.00 54.38 377 ASN A C 1
ATOM 2962 O O . ASN A 1 377 ? -79.808 -10.399 132.655 1.00 54.38 377 ASN A O 1
ATOM 2966 N N . ARG A 1 378 ? -79.703 -8.461 131.526 1.00 53.03 378 ARG A N 1
ATOM 2967 C CA . ARG A 1 378 ? -79.873 -7.565 132.684 1.00 53.03 378 ARG A CA 1
ATOM 2968 C C . ARG A 1 378 ? -81.303 -7.048 132.851 1.00 53.03 378 ARG A C 1
ATOM 2970 O O . ARG A 1 378 ? -81.552 -6.317 133.812 1.00 53.03 378 ARG A O 1
ATOM 2977 N N . ALA A 1 379 ? -82.226 -7.402 131.960 1.00 36.59 379 ALA A N 1
ATOM 2978 C CA . ALA A 1 379 ? -83.601 -6.936 132.013 1.00 36.59 379 ALA A CA 1
ATOM 2979 C C . ALA A 1 379 ? -84.535 -7.994 132.625 1.00 36.59 379 ALA A C 1
ATOM 2981 O O . ALA A 1 379 ? -84.798 -9.037 132.041 1.00 36.59 379 ALA A O 1
ATOM 2982 N N . ASP A 1 380 ? -85.094 -7.660 133.788 1.00 33.50 380 ASP A N 1
ATOM 2983 C CA . ASP A 1 380 ? -86.294 -8.272 134.367 1.00 33.50 380 ASP A CA 1
ATOM 2984 C C . ASP A 1 380 ? -87.168 -7.129 134.944 1.00 33.50 380 ASP A C 1
ATOM 2986 O O . ASP A 1 380 ? -86.666 -6.033 135.215 1.00 33.50 380 ASP A O 1
ATOM 2990 N N . PRO A 1 381 ? -88.489 -7.290 135.101 1.00 48.94 381 PRO A N 1
ATOM 2991 C CA . PRO A 1 381 ? -89.456 -7.103 134.032 1.00 48.94 381 PRO A CA 1
ATOM 2992 C C . PRO A 1 381 ? -90.380 -5.922 134.363 1.00 48.94 381 PRO A C 1
ATOM 2994 O O . PRO A 1 381 ? -91.233 -6.016 135.244 1.00 48.94 381 PRO A O 1
ATOM 2997 N N . SER A 1 382 ? -90.283 -4.794 133.652 1.00 37.53 382 SER A N 1
ATOM 2998 C CA . SER A 1 382 ? -91.372 -3.809 133.685 1.00 37.53 382 SER A CA 1
ATOM 2999 C C . SER A 1 382 ? -91.439 -2.917 132.444 1.00 37.53 382 SER A C 1
ATOM 3001 O O . SER A 1 382 ? -90.522 -2.188 132.086 1.00 37.53 382 SER A O 1
ATOM 3003 N N . SER A 1 383 ? -92.625 -2.943 131.844 1.00 35.53 383 SER A N 1
ATOM 3004 C CA . SER A 1 383 ? -93.148 -2.022 130.836 1.00 35.53 383 SER A CA 1
ATOM 3005 C C . SER A 1 383 ? -92.606 -2.149 129.404 1.00 35.53 383 SER A C 1
ATOM 3007 O O . SER A 1 383 ? -91.660 -1.513 128.954 1.00 35.53 383 SER A O 1
ATOM 3009 N N . ARG A 1 384 ? -93.376 -2.931 128.643 1.00 43.88 384 ARG A N 1
ATOM 3010 C CA . ARG A 1 384 ? -93.625 -2.748 127.213 1.00 43.88 384 ARG A CA 1
ATOM 3011 C C . ARG A 1 384 ? -94.102 -1.310 126.972 1.00 43.88 384 ARG A C 1
ATOM 3013 O O . ARG A 1 384 ? -95.138 -0.923 127.508 1.00 43.88 384 ARG A O 1
ATOM 3020 N N . SER A 1 385 ? -93.416 -0.553 126.122 1.00 37.34 385 SER A N 1
ATOM 3021 C CA . SER A 1 385 ? -93.990 0.634 125.481 1.00 37.34 385 SER A CA 1
ATOM 3022 C C . SER A 1 385 ? -93.306 0.871 124.138 1.00 37.34 385 SER A C 1
ATOM 3024 O O . SER A 1 385 ? -92.084 0.896 124.044 1.00 37.34 385 SER A O 1
ATOM 3026 N N . GLY A 1 386 ? -94.117 0.935 123.083 1.00 46.91 386 GLY A N 1
ATOM 3027 C CA . GLY A 1 386 ? -93.699 0.798 121.694 1.00 46.91 386 GLY A CA 1
ATOM 3028 C C . GLY A 1 386 ? -92.715 1.856 121.197 1.00 46.91 386 GLY A C 1
ATOM 3029 O O . GLY A 1 386 ? -92.896 3.061 121.387 1.00 46.91 386 GLY A O 1
ATOM 3030 N N . HIS A 1 387 ? -91.728 1.392 120.436 1.00 45.50 387 HIS A N 1
ATOM 3031 C CA . HIS A 1 387 ? -90.933 2.236 119.561 1.00 45.50 387 HIS A CA 1
ATOM 3032 C C . HIS A 1 387 ? -91.427 2.071 118.127 1.00 45.50 387 HIS A C 1
ATOM 3034 O O . HIS A 1 387 ? -91.507 0.976 117.576 1.00 45.50 387 HIS A O 1
ATOM 3040 N N . ARG A 1 388 ? -91.857 3.206 117.573 1.00 42.28 388 ARG A N 1
ATOM 3041 C CA . ARG A 1 388 ? -92.317 3.372 116.199 1.00 42.28 388 ARG A CA 1
ATOM 3042 C C . ARG A 1 388 ? -91.240 2.869 115.243 1.00 42.28 388 ARG A C 1
ATOM 3044 O O . ARG A 1 388 ? -90.078 3.237 115.389 1.00 42.28 388 ARG A O 1
ATOM 3051 N N . TYR A 1 389 ? -91.657 2.109 114.236 1.00 38.78 389 TYR A N 1
ATOM 3052 C CA . TYR A 1 389 ? -90.887 1.906 113.017 1.00 38.78 389 TYR A CA 1
ATOM 3053 C C . TYR A 1 389 ? -90.519 3.280 112.447 1.00 38.78 389 TYR A C 1
ATOM 3055 O O . TYR A 1 389 ? -91.362 3.967 111.873 1.00 38.78 389 TYR A O 1
ATOM 3063 N N . VAL A 1 390 ? -89.270 3.704 112.629 1.00 43.50 390 VAL A N 1
ATOM 3064 C CA . VAL A 1 390 ? -88.697 4.763 111.805 1.00 43.50 390 VAL A CA 1
ATOM 3065 C C . VAL A 1 390 ? -88.287 4.076 110.515 1.00 43.50 390 VAL A C 1
ATOM 3067 O O . VAL A 1 390 ? -87.288 3.365 110.448 1.00 43.50 390 VAL A O 1
ATOM 3070 N N . CYS A 1 391 ? -89.132 4.231 109.502 1.00 52.66 391 CYS A N 1
ATOM 3071 C CA . CYS A 1 391 ? -88.786 3.971 108.119 1.00 52.66 391 CYS A CA 1
ATOM 3072 C C . CYS A 1 391 ? -87.474 4.700 107.789 1.00 52.66 391 CYS A C 1
ATOM 3074 O O . CYS A 1 391 ? -87.410 5.930 107.822 1.00 52.66 391 CYS A O 1
ATOM 3076 N N . TRP A 1 392 ? -86.416 3.943 107.499 1.00 44.72 392 TRP A N 1
ATOM 3077 C CA . TRP A 1 392 ? -85.173 4.508 106.986 1.00 44.72 392 TRP A CA 1
ATOM 3078 C C . TRP A 1 392 ? -85.432 5.016 105.556 1.00 44.72 392 TRP A C 1
ATOM 3080 O O . TRP A 1 392 ? -85.982 4.260 104.747 1.00 44.72 392 TRP A O 1
ATOM 3090 N N . PRO A 1 393 ? -85.090 6.269 105.207 1.00 42.81 393 PRO A N 1
ATOM 3091 C CA . PRO A 1 393 ? -85.365 6.803 103.879 1.00 42.81 393 PRO A CA 1
ATOM 3092 C C . PRO A 1 393 ? -84.428 6.168 102.847 1.00 42.81 393 PRO A C 1
ATOM 3094 O O . PRO A 1 393 ? -83.232 6.446 102.823 1.00 42.81 393 PRO A O 1
ATOM 3097 N N . TRP A 1 394 ? -84.975 5.363 101.940 1.00 45.84 394 TRP A N 1
ATOM 3098 C CA . TRP A 1 394 ? -84.282 4.825 100.760 1.00 45.84 394 TRP A CA 1
ATOM 3099 C C . TRP A 1 394 ? -84.028 5.882 99.661 1.00 45.84 394 TRP A C 1
ATOM 3101 O O . TRP A 1 394 ? -83.947 5.554 98.485 1.00 45.84 394 TRP A O 1
ATOM 3111 N N . GLN A 1 395 ? -83.898 7.164 100.011 1.00 47.34 395 GLN A N 1
ATOM 3112 C CA . GLN A 1 395 ? -83.780 8.268 99.043 1.00 47.34 395 GLN A CA 1
ATOM 3113 C C . GLN A 1 395 ? -82.343 8.779 98.832 1.00 47.34 395 GLN A C 1
ATOM 3115 O O . GLN A 1 395 ? -82.152 9.745 98.103 1.00 47.34 395 GLN A O 1
ATOM 3120 N N . TRP A 1 396 ? -81.328 8.165 99.453 1.00 45.66 396 TRP A N 1
ATOM 3121 C CA . TRP A 1 396 ? -79.921 8.610 99.353 1.00 45.66 396 TRP A CA 1
ATOM 3122 C C . TRP A 1 396 ? -78.974 7.592 98.700 1.00 45.66 396 TRP A C 1
ATOM 3124 O O . TRP A 1 396 ? -77.811 7.897 98.450 1.00 45.66 396 TRP A O 1
ATOM 3134 N N . LEU A 1 397 ? -79.465 6.399 98.363 1.00 48.56 397 LEU A N 1
ATOM 3135 C CA . LEU A 1 397 ? -78.786 5.499 97.435 1.00 48.56 397 LEU A CA 1
ATOM 3136 C C . LEU A 1 397 ? -79.382 5.790 96.061 1.00 48.56 397 LEU A C 1
ATOM 3138 O O . LEU A 1 397 ? -80.503 5.371 95.803 1.00 48.56 397 LEU A O 1
ATOM 3142 N N . GLY A 1 398 ? -78.678 6.553 95.222 1.00 47.28 398 GLY A N 1
ATOM 3143 C CA . GLY A 1 398 ? -79.081 6.921 93.857 1.00 47.28 398 GLY A CA 1
ATOM 3144 C C . GLY A 1 398 ? -79.194 5.726 92.902 1.00 47.28 398 GLY A C 1
ATOM 3145 O O . GLY A 1 398 ? -78.514 5.672 91.884 1.00 47.28 398 GLY A O 1
ATOM 3146 N N . LEU A 1 399 ? -80.045 4.759 93.238 1.00 46.53 399 LEU A N 1
ATOM 3147 C CA . LEU A 1 399 ? -80.413 3.606 92.435 1.00 46.53 399 LEU A CA 1
ATOM 3148 C C . LEU A 1 399 ? -81.754 3.904 91.765 1.00 46.53 399 LEU A C 1
ATOM 3150 O O . LEU A 1 399 ? -82.814 3.517 92.250 1.00 46.53 399 LEU A O 1
ATOM 3154 N N . ASN A 1 400 ? -81.695 4.591 90.626 1.00 37.41 400 ASN A N 1
ATOM 3155 C CA . ASN A 1 400 ? -82.779 4.551 89.653 1.00 37.41 400 ASN A CA 1
ATOM 3156 C C . ASN A 1 400 ? -82.635 3.271 88.813 1.00 37.41 400 ASN A C 1
ATOM 3158 O O . ASN A 1 400 ? -81.795 3.191 87.924 1.00 37.41 400 ASN A O 1
ATOM 3162 N N . TYR A 1 401 ? -83.486 2.289 89.091 1.00 39.09 401 TYR A N 1
ATOM 3163 C CA . TYR A 1 401 ? -83.952 1.259 88.155 1.00 39.09 401 TYR A CA 1
ATOM 3164 C C . TYR A 1 401 ? -85.486 1.445 88.150 1.00 39.09 401 TYR A C 1
ATOM 3166 O O . TYR A 1 401 ? -86.069 1.526 89.225 1.00 39.09 401 TYR A O 1
ATOM 3174 N N . VAL A 1 402 ? -86.241 1.637 87.061 1.00 43.88 402 VAL A N 1
ATOM 3175 C CA . VAL A 1 402 ? -86.323 0.950 85.759 1.00 43.88 402 VAL A CA 1
ATOM 3176 C C . VAL A 1 402 ? -87.192 1.811 84.811 1.00 43.88 402 VAL A C 1
ATOM 3178 O O . VAL A 1 402 ? -88.240 2.262 85.268 1.00 43.88 402 VAL A O 1
ATOM 3181 N N . ARG A 1 403 ? -86.846 1.951 83.511 1.00 29.09 403 ARG A N 1
ATOM 3182 C CA . ARG A 1 403 ? -87.787 1.861 82.352 1.00 29.09 403 ARG A CA 1
ATOM 3183 C C . ARG A 1 403 ? -87.056 1.936 80.988 1.00 29.09 403 ARG A C 1
ATOM 3185 O O . ARG A 1 403 ? -86.610 2.999 80.582 1.00 29.09 403 ARG A O 1
ATOM 3192 N N . LEU A 1 404 ? -87.013 0.812 80.267 1.00 37.19 404 LEU A N 1
ATOM 3193 C CA . LEU A 1 404 ? -87.121 0.740 78.790 1.00 37.19 404 LEU A CA 1
ATOM 3194 C C . LEU A 1 404 ? -88.627 0.596 78.425 1.00 37.19 404 LEU A C 1
ATOM 3196 O O . LEU A 1 404 ? -89.360 0.140 79.312 1.00 37.19 404 LEU A O 1
ATOM 3200 N N . PRO A 1 405 ? -89.115 0.759 77.166 1.00 59.72 405 PRO A N 1
ATOM 3201 C CA . PRO A 1 405 ? -88.679 1.521 75.964 1.00 59.72 405 PRO A CA 1
ATOM 3202 C C . PRO A 1 405 ? -89.896 2.358 75.383 1.00 59.72 405 PRO A C 1
ATOM 3204 O O . PRO A 1 405 ? -90.832 2.541 76.167 1.00 59.72 405 PRO A O 1
ATOM 3207 N N . PRO A 1 406 ? -89.978 2.920 74.135 1.00 46.84 406 PRO A N 1
ATOM 3208 C CA . PRO A 1 406 ? -89.657 2.350 72.811 1.00 46.84 406 PRO A CA 1
ATOM 3209 C C . PRO A 1 406 ? -88.739 3.217 71.919 1.00 46.84 406 PRO A C 1
ATOM 3211 O O . PRO A 1 406 ? -88.398 4.351 72.237 1.00 46.84 406 PRO A O 1
ATOM 3214 N N . ALA A 1 407 ? -88.331 2.600 70.810 1.00 46.66 407 ALA A N 1
ATOM 3215 C CA . ALA A 1 407 ? -87.586 3.163 69.696 1.00 46.66 407 ALA A CA 1
ATOM 3216 C C . ALA A 1 407 ? -88.239 4.412 69.085 1.00 46.66 407 ALA A C 1
ATOM 3218 O O . ALA A 1 407 ? -89.455 4.442 68.948 1.00 46.66 407 ALA A O 1
ATOM 3219 N N . GLU A 1 408 ? -87.410 5.352 68.635 1.00 35.06 408 GLU A N 1
ATOM 3220 C CA . GLU A 1 408 ? -87.491 5.960 67.305 1.00 35.06 408 GLU A CA 1
ATOM 3221 C C . GLU A 1 408 ? -86.156 6.660 67.003 1.00 35.06 408 GLU A C 1
ATOM 3223 O O . GLU A 1 408 ? -85.433 7.072 67.911 1.00 35.06 408 GLU A O 1
ATOM 3228 N N . ALA A 1 409 ? -85.772 6.620 65.731 1.00 45.84 409 ALA A N 1
ATOM 3229 C CA . ALA A 1 409 ? -84.474 7.017 65.213 1.00 45.84 409 ALA A CA 1
ATOM 3230 C C . ALA A 1 409 ? -84.343 8.540 65.130 1.00 45.84 409 ALA A C 1
ATOM 3232 O O . ALA A 1 409 ? -85.344 9.214 64.936 1.00 45.84 409 ALA A O 1
ATOM 3233 N N . GLU A 1 410 ? -83.104 9.026 65.217 1.00 36.03 410 GLU A N 1
ATOM 3234 C CA . GLU A 1 410 ? -82.558 10.174 64.472 1.00 36.03 410 GLU A CA 1
ATOM 3235 C C . GLU A 1 410 ? -81.068 10.272 64.853 1.00 36.03 410 GLU A C 1
ATOM 3237 O O . GLU A 1 410 ? -80.701 10.469 66.008 1.00 36.03 410 GLU A O 1
ATOM 3242 N N . GLU A 1 411 ? -80.197 9.722 64.007 1.00 46.12 411 GLU A N 1
ATOM 3243 C CA . GLU A 1 411 ? -79.394 10.491 63.045 1.00 46.12 411 GLU A CA 1
ATOM 3244 C C . GLU A 1 411 ? -78.377 11.419 63.723 1.00 46.12 411 GLU A C 1
ATOM 3246 O O . GLU A 1 411 ? -78.702 12.501 64.192 1.00 46.12 411 GLU A O 1
ATOM 3251 N N . THR A 1 412 ? -77.111 10.990 63.750 1.00 36.06 412 THR A N 1
ATOM 3252 C CA . THR A 1 412 ? -75.974 11.805 63.281 1.00 36.06 412 THR A CA 1
ATOM 3253 C C . THR A 1 412 ? -74.674 10.986 63.279 1.00 36.06 412 THR A C 1
ATOM 3255 O O . THR A 1 412 ? -74.116 10.628 64.311 1.00 36.06 412 THR A O 1
ATOM 3258 N N . SER A 1 413 ? -74.243 10.681 62.051 1.00 45.53 413 SER A N 1
ATOM 3259 C CA . SER A 1 413 ? -72.857 10.647 61.561 1.00 45.53 413 SER A CA 1
ATOM 3260 C C . SER A 1 413 ? -71.800 9.877 62.366 1.00 45.53 413 SER A C 1
ATOM 3262 O O . SER A 1 413 ? -71.035 10.462 63.129 1.00 45.53 413 SER A O 1
ATOM 3264 N N . ASN A 1 414 ? -71.664 8.585 62.059 1.00 39.81 414 ASN A N 1
ATOM 3265 C CA . ASN A 1 414 ? -70.361 7.923 62.010 1.00 39.81 414 ASN A CA 1
ATOM 3266 C C . ASN A 1 414 ? -70.146 7.459 60.567 1.00 39.81 414 ASN A C 1
ATOM 3268 O O . ASN A 1 414 ? -70.682 6.433 60.149 1.00 39.81 414 ASN A O 1
ATOM 3272 N N . GLU A 1 415 ? -69.393 8.248 59.806 1.00 44.22 415 GLU A N 1
ATOM 3273 C CA . GLU A 1 415 ? -68.828 7.831 58.527 1.00 44.22 415 GLU A CA 1
ATOM 3274 C C . GLU A 1 415 ? -67.699 6.840 58.819 1.00 44.22 415 GLU A C 1
ATOM 3276 O O . GLU A 1 415 ? -66.600 7.193 59.238 1.00 44.22 415 GLU A O 1
ATOM 3281 N N . MET A 1 416 ? -68.025 5.562 58.671 1.00 43.22 416 MET A N 1
ATOM 3282 C CA . MET A 1 416 ? -67.075 4.469 58.580 1.00 43.22 416 MET A CA 1
ATOM 3283 C C . MET A 1 416 ? -67.072 4.061 57.110 1.00 43.22 416 MET A C 1
ATOM 3285 O O . MET A 1 416 ? -67.843 3.197 56.696 1.00 43.22 416 MET A O 1
ATOM 3289 N N . GLU A 1 417 ? -66.260 4.747 56.307 1.00 43.03 417 GLU A N 1
ATOM 3290 C CA . GLU A 1 417 ? -65.991 4.324 54.936 1.00 43.03 417 GLU A CA 1
ATOM 3291 C C . GLU A 1 417 ? -65.082 3.093 54.983 1.00 43.03 417 GLU A C 1
ATOM 3293 O O . GLU A 1 417 ? -63.870 3.161 55.178 1.00 43.03 417 GLU A O 1
ATOM 3298 N N . LEU A 1 418 ? -65.724 1.934 54.861 1.00 52.34 418 LEU A N 1
ATOM 3299 C CA . LEU A 1 418 ? -65.100 0.707 54.399 1.00 52.34 418 LEU A CA 1
ATOM 3300 C C . LEU A 1 418 ? -64.979 0.814 52.880 1.00 52.34 418 LEU A C 1
ATOM 3302 O O . LEU A 1 418 ? -65.966 0.644 52.168 1.00 52.34 418 LEU A O 1
ATOM 3306 N N . SER A 1 419 ? -63.779 1.080 52.384 1.00 45.62 419 SER A N 1
ATOM 3307 C CA . SER A 1 419 ? -63.446 0.840 50.984 1.00 45.62 419 SER A CA 1
ATOM 3308 C C . SER A 1 419 ? -62.705 -0.490 50.864 1.00 45.62 419 SER A C 1
ATOM 3310 O O . SER A 1 419 ? -61.602 -0.667 51.381 1.00 45.62 419 SER A O 1
ATOM 3312 N N . GLU A 1 420 ? -63.378 -1.426 50.197 1.00 56.19 420 GLU A N 1
ATOM 3313 C CA . GLU A 1 420 ? -62.828 -2.626 49.565 1.00 56.19 420 GLU A CA 1
ATOM 3314 C C . GLU A 1 420 ? -61.656 -2.278 48.628 1.00 56.19 420 GLU A C 1
ATOM 3316 O O . GLU A 1 420 ? -61.578 -1.148 48.137 1.00 56.19 420 GLU A O 1
ATOM 3321 N N . PRO A 1 421 ? -60.843 -3.270 48.235 1.00 56.91 421 PRO A N 1
ATOM 3322 C CA . PRO A 1 421 ? -60.252 -3.237 46.911 1.00 56.91 421 PRO A CA 1
ATOM 3323 C C . PRO A 1 421 ? -60.728 -4.425 46.066 1.00 56.91 421 PRO A C 1
ATOM 3325 O O . PRO A 1 421 ? -60.631 -5.589 46.459 1.00 56.91 421 PRO A O 1
ATOM 3328 N N . LEU A 1 422 ? -61.207 -4.099 44.867 1.00 42.19 422 LEU A N 1
ATOM 3329 C CA . LEU A 1 422 ? -61.211 -4.980 43.706 1.00 42.19 422 LEU A CA 1
ATOM 3330 C C . LEU A 1 422 ? -60.209 -4.414 42.686 1.00 42.19 422 LEU A C 1
ATOM 3332 O O . LEU A 1 422 ? -60.337 -3.251 42.302 1.00 42.19 422 LEU 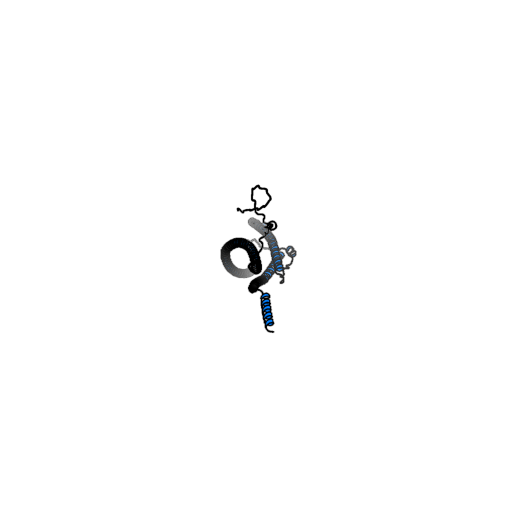A O 1
ATOM 3336 N N . ILE A 1 423 ? -59.339 -5.317 42.210 1.00 45.34 423 ILE A N 1
ATOM 3337 C CA . ILE A 1 423 ? -58.335 -5.234 41.123 1.00 45.34 423 ILE A CA 1
ATOM 3338 C C . ILE A 1 423 ? -56.971 -4.669 41.520 1.00 45.34 423 ILE A C 1
ATOM 3340 O O . ILE A 1 423 ? -56.857 -3.449 41.761 1.00 45.34 423 ILE A O 1
#

pLDDT: mean 82.79,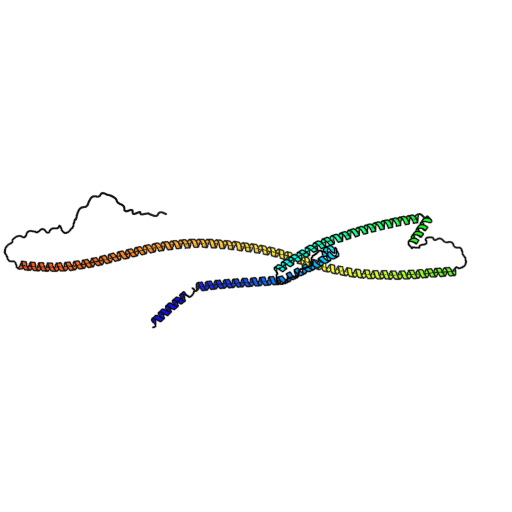 std 18.97, range [29.09, 98.5]

Organism: Aegilops tauschii (NCBI:txid37682)

Secondary structure (DSSP, 8-state):
-HHHHHHHHHHHHHHHHHHSPPHHHHHHHHHHHHHHHHHHHHHHHHHHHHHHHHHHHHHHHHHHHHHHHHHHHHHHHHHHHH-HHHHHTSPPP-----TT-HHHHHHHHHHHHHHHHHHHHHHHHHHHHHHHHHHHHHHHHHHHHHHHHHHHHHHHHHHHHHHHT--HHHHHHHHHHHHHTT--------------S-HHHHHHHHHHHHHHHHHHHHHHHHHHHHHHHHHHHHHHHHHHHHHHHHHHHHHHHHHHHHHHHHHHHHHHHHHHHHHHHHHHHHHHHHHHHHHHHHHHHHHHHHHHHHHHHHHHHHHHHHHHHHHHHHHHHHHHHHHHHHHHHHHHHHHHHHHHHHHHHHHHHHHHHHHHHHHHHHHHTT--S----PPP-----TTSS--------------------------

Sequence (423 aa):
MDQRNYQIAIEVSELEAAVAPPPAESESLSRSLSDREAEISALRDEVASLEAKMDAQRPVLAEQIGCASRLYDELRQVVMLVDADAATALPDSVFVWKETDVEESLKVSLEGTRMAYDIAAMALQKVGVWRDKGKSKVTELEERVEELTREKEHIGVLLRSALQANTTEVLKVAEDGLREAGIEIGLNGHRDHRPGSTEKDEVYTLAGALENSMKESQIKIIELQHLVEAQRAESSLLRTRMEGQEKEIGQLRKQIKHLEEKERMANQSVEDLMVDVTAAEEEIQRWKTAAEEEADAGRSIEQEFQTQISSLHKELEEARETMVELENKLKFKEETAAAAMAARDAAEKSLKLADTRSARLRERLEELNRQAEESDNRADPSSRSGHRYVCWPWQWLGLNYVRLPPAEAEETSNEMELSEPLI

InterPro domains:
  IPR040300 Uncharacterized protein At3g49055-like [PTHR34937] (1-423)

Foldseek 3Di:
DVVVVVVVVVVVVVVVVVPPDDVVVVVVVVVVVVVVVVVVVVVVVVVVVVVVVLVVCLVVLQVLLVVLLVLLVVLLVLCCVQPVPVSVPQDHDPRHDDPPDPVVSVVSSVVSNVSSVVSNVVSVVSVVVSVVVVVVVVVVVVVVVVVVVVVVVVVVVVVVVLVVVPDPVSVVVVQVVCVVVPHHDDPDDDDDDDDDDDVPVVVVVVVVVVVVVVVVVVVVVVVVVVVVVVVVVVVVVVVVVVVVVVVVVVVVVVVVVVVVVVVVVVVVVVVVVVVVVVVVVVVVVVVVVVVVVVVVVVVVVVVVVVVVVVVVVVVVVVVVVVVVVVVVVVVVVVVVVVVVVVVVVVVVVVVVVVVVVVVVVVVVVVVVVVVVVVVVVVDDDDDDDDDDPPDDDPPPPPDDDDDDDDDDDDDDDDPPDDDDDDD